Protein 5F5T (pdb70)

Secondary structure (DSSP, 8-state):
--HHHHHHHHHHH--SSS-PPPTTS--GGGTS-HHHHHHHHHSHHHHHHSTT--HHHHHHHHHHH--SB-SEETTTTEEPHHHHHHHHHHHH---HHHHHIIIIIIHHH-HHHHHHHHHHHHHHS-HHHHHHHHGGGGG---EEEEE-SSSEEEEEHHHHHHHHHH-SEETTEEPPP---HHHHHHTTSSPPP--SS--HHHHHHHHHHHHHS--/--THHHHHHHHHTTGGGS-PPPTTS--GGGSS-HHHHHHHHHSHHHHHHSTT--HHHHHHHHHHH--SB-SEETTTTEEPHHHHHHHHHHHH---HHHHHIIIIIIHHH-HHHHHHHHHHHHHHS-HHHHHHHHGGGGG---EEEEE-SSSEEEEEHHHHHHHHHH-SEETTEEPPP---HHHHHHTTSSPPP--SS--HHHHHHHHHHHHHH-/----TTSSHHHHHHHHHHHHHHHHHHHHHHHHHHHHHHHHHHHHHTS-HHHHHHHHHHHHHHH-/---SSSSHHHHHHHHHHHHHHHHHHHHHHHHHHHHHHHHHHHT-

Structure (mmCIF, N/CA/C/O backbone):
data_5F5T
#
_entry.id   5F5T
#
_cell.length_a   195.550
_cell.length_b   52.150
_cell.length_c   104.600
_cell.angle_alpha   90.000
_cell.angle_beta   102.510
_cell.angle_gamma   90.000
#
_symmetry.space_group_name_H-M   'C 1 2 1'
#
loop_
_entity.id
_entity.type
_entity.pdbx_description
1 polymer 'Putative uncharacterized protein'
2 polymer 'Putative uncharacterized protein'
3 water water
#
loop_
_atom_site.group_PDB
_atom_site.id
_atom_site.type_symbol
_atom_site.label_atom_id
_atom_site.label_alt_id
_atom_site.label_comp_id
_atom_site.label_asym_id
_atom_site.label_entity_id
_atom_site.label_seq_id
_atom_site.pdbx_PDB_ins_code
_atom_site.Cartn_x
_atom_site.Cartn_y
_atom_site.Cartn_z
_atom_site.occupancy
_atom_site.B_iso_or_equiv
_atom_site.auth_seq_id
_atom_site.auth_comp_id
_atom_site.auth_asym_id
_atom_site.auth_atom_id
_atom_site.pdbx_PDB_model_num
ATOM 1 N N . PRO A 1 7 ? 255.585 -29.896 -20.912 1.00 112.82 4 PRO A N 1
ATOM 2 C CA . PRO A 1 7 ? 255.173 -31.102 -20.194 1.00 113.39 4 PRO A CA 1
ATOM 3 C C . PRO A 1 7 ? 254.071 -30.808 -19.185 1.00 123.35 4 PRO A C 1
ATOM 4 O O . PRO A 1 7 ? 254.243 -31.118 -18.005 1.00 139.25 4 PRO A O 1
ATOM 8 N N . ASP A 1 8 ? 252.956 -30.237 -19.629 1.00 292.36 5 ASP A N 1
ATOM 9 C CA . ASP A 1 8 ? 251.920 -29.825 -18.692 1.00 257.11 5 ASP A CA 1
ATOM 10 C C . ASP A 1 8 ? 250.517 -30.255 -19.109 1.00 237.14 5 ASP A C 1
ATOM 11 O O . ASP A 1 8 ? 249.782 -29.529 -19.780 1.00 238.40 5 ASP A O 1
ATOM 16 N N . THR A 1 9 ? 250.156 -31.462 -18.692 1.00 211.69 6 THR A N 1
ATOM 17 C CA . THR A 1 9 ? 248.837 -32.001 -18.976 1.00 189.21 6 THR A CA 1
ATOM 18 C C . THR A 1 9 ? 247.782 -31.306 -18.119 1.00 175.52 6 THR A C 1
ATOM 19 O O . THR A 1 9 ? 246.607 -31.255 -18.485 1.00 171.75 6 THR A O 1
ATOM 23 N N . HIS A 1 10 ? 248.217 -30.775 -16.977 1.00 168.67 7 HIS A N 1
ATOM 24 C CA . HIS A 1 10 ? 247.320 -30.141 -16.012 1.00 159.31 7 HIS A CA 1
ATOM 25 C C . HIS A 1 10 ? 246.570 -28.965 -16.618 1.00 158.05 7 HIS A C 1
ATOM 26 O O . HIS A 1 10 ? 245.356 -28.829 -16.458 1.00 147.75 7 HIS A O 1
ATOM 33 N N . ARG A 1 11 ? 247.319 -28.114 -17.309 1.00 162.96 8 ARG A N 1
ATOM 34 C CA . ARG A 1 11 ? 246.769 -26.925 -17.938 1.00 157.78 8 ARG A CA 1
ATOM 35 C C . ARG A 1 11 ? 245.768 -27.322 -19.011 1.00 156.26 8 ARG A C 1
ATOM 36 O O . ARG A 1 11 ? 244.732 -26.682 -19.170 1.00 155.10 8 ARG A O 1
ATOM 44 N N . ALA A 1 12 ? 246.101 -28.366 -19.763 1.00 162.86 9 ALA A N 1
ATOM 45 C CA . ALA A 1 12 ? 245.209 -28.893 -20.789 1.00 159.50 9 ALA A CA 1
ATOM 46 C C . ALA A 1 12 ? 243.894 -29.392 -20.191 1.00 159.63 9 ALA A C 1
ATOM 47 O O . ALA A 1 12 ? 242.817 -29.117 -20.725 1.00 150.85 9 ALA A O 1
ATOM 49 N N . ASP A 1 13 ? 243.987 -30.135 -19.090 1.00 168.03 10 ASP A N 1
ATOM 50 C CA . ASP A 1 13 ? 242.797 -30.664 -18.420 1.00 166.17 10 ASP A CA 1
ATOM 51 C C . ASP A 1 13 ? 241.923 -29.541 -17.865 1.00 155.08 10 ASP A C 1
ATOM 52 O O . ASP A 1 13 ? 240.693 -29.569 -17.994 1.00 150.89 10 ASP A O 1
ATOM 57 N N . GLU A 1 14 ? 242.567 -28.556 -17.244 1.00 148.10 11 GLU A N 1
ATOM 58 C CA . GLU A 1 14 ? 241.855 -27.423 -16.669 1.00 142.75 11 GLU A CA 1
ATOM 59 C C . GLU A 1 14 ? 241.151 -26.654 -17.775 1.00 150.36 11 GLU A C 1
ATOM 60 O O . GLU A 1 14 ? 239.985 -26.289 -17.648 1.00 127.62 11 GLU A O 1
ATOM 66 N N . ARG A 1 15 ? 241.882 -26.413 -18.860 1.00 171.47 12 ARG A N 1
ATOM 67 C CA . ARG A 1 15 ? 241.379 -25.657 -19.998 1.00 174.65 12 ARG A CA 1
ATOM 68 C C . ARG A 1 15 ? 240.178 -26.377 -20.593 1.00 167.88 12 ARG A C 1
ATOM 69 O O . ARG A 1 15 ? 239.188 -25.749 -20.976 1.00 159.12 12 ARG A O 1
ATOM 77 N N . ARG A 1 16 ? 240.277 -27.702 -20.664 1.00 168.01 13 ARG A N 1
ATOM 78 C CA . ARG A 1 16 ? 239.185 -28.527 -21.162 1.00 156.99 13 ARG A CA 1
ATOM 79 C C . ARG A 1 16 ? 237.956 -28.388 -20.275 1.00 144.19 13 ARG A C 1
ATOM 80 O O . ARG A 1 16 ? 236.839 -28.265 -20.771 1.00 132.12 13 ARG A O 1
ATOM 88 N N . PHE A 1 17 ? 238.167 -28.412 -18.961 1.00 150.98 14 PHE A N 1
ATOM 89 C CA . PHE A 1 17 ? 237.057 -28.316 -18.015 1.00 143.77 14 PHE A CA 1
ATOM 90 C C . PHE A 1 17 ? 236.369 -26.948 -18.107 1.00 144.37 14 PHE A C 1
ATOM 91 O O . PHE A 1 17 ? 235.145 -26.852 -18.165 1.00 127.91 14 PHE A O 1
ATOM 99 N N . LEU A 1 18 ? 237.176 -25.893 -18.105 1.00 165.08 15 LEU A N 1
ATOM 100 C CA . LEU A 1 18 ? 236.691 -24.514 -18.107 1.00 171.26 15 LEU A CA 1
ATOM 101 C C . LEU A 1 18 ? 236.007 -24.089 -19.410 1.00 183.70 15 LEU A C 1
ATOM 102 O O . LEU A 1 18 ? 234.963 -23.437 -19.386 1.00 174.49 15 LEU A O 1
ATOM 107 N N . ASP A 1 19 ? 236.593 -24.466 -20.544 1.00 202.13 16 ASP A N 1
ATOM 108 C CA . ASP A 1 19 ? 236.177 -23.934 -21.842 1.00 213.82 16 ASP A CA 1
ATOM 109 C C . ASP A 1 19 ? 234.853 -24.527 -22.327 1.00 211.42 16 ASP A C 1
ATOM 110 O O . ASP A 1 19 ? 234.094 -23.859 -23.029 1.00 215.00 16 ASP A O 1
ATOM 115 N N . GLU A 1 20 ? 234.590 -25.770 -21.931 1.00 202.03 17 GLU A N 1
ATOM 116 C CA . GLU A 1 20 ? 233.319 -26.475 -22.154 1.00 198.11 17 GLU A CA 1
ATOM 117 C C . GLU A 1 20 ? 233.207 -27.755 -21.337 1.00 196.78 17 GLU A C 1
ATOM 118 O O . GLU A 1 20 ? 234.178 -28.492 -21.193 1.00 203.96 17 GLU A O 1
ATOM 124 N N . ARG A 1 21 ? 232.013 -28.011 -20.810 1.00 190.94 18 ARG A N 1
ATOM 125 C CA . ARG A 1 21 ? 231.721 -29.263 -20.115 1.00 186.22 18 ARG A CA 1
ATOM 126 C C . ARG A 1 21 ? 230.268 -29.680 -20.290 1.00 194.78 18 ARG A C 1
ATOM 127 O O . ARG A 1 21 ? 229.459 -28.954 -20.863 1.00 193.22 18 ARG A O 1
ATOM 135 N N . GLY A 1 22 ? 229.953 -30.860 -19.771 1.00 200.28 19 GLY A N 1
ATOM 136 C CA . GLY A 1 22 ? 228.627 -31.436 -19.874 1.00 208.24 19 GLY A CA 1
ATOM 137 C C . GLY A 1 22 ? 228.507 -32.282 -21.125 1.00 214.82 19 GLY A C 1
ATOM 138 O O . GLY A 1 22 ? 227.778 -33.274 -21.143 1.00 219.49 19 GLY A O 1
ATOM 139 N N . SER A 1 23 ? 229.239 -31.899 -22.168 1.00 223.39 20 SER A N 1
ATOM 140 C CA . SER A 1 23 ? 229.352 -32.727 -23.361 1.00 231.03 20 SER A CA 1
ATOM 141 C C . SER A 1 23 ? 230.152 -33.964 -22.992 1.00 229.13 20 SER A C 1
ATOM 142 O O . SER A 1 23 ? 229.798 -35.081 -23.350 1.00 233.97 20 SER A O 1
ATOM 145 N N . SER A 1 24 ? 231.253 -33.739 -22.284 1.00 217.96 21 SER A N 1
ATOM 146 C CA . SER A 1 24 ? 232.090 -34.829 -21.808 1.00 211.91 21 SER A CA 1
ATOM 147 C C . SER A 1 24 ? 232.243 -34.759 -20.294 1.00 205.03 21 SER A C 1
ATOM 148 O O . SER A 1 24 ? 233.300 -35.084 -19.751 1.00 204.78 21 SER A O 1
ATOM 151 N N . GLY A 1 25 ? 231.176 -34.338 -19.622 1.00 196.02 22 GLY A N 1
ATOM 152 C CA . GLY A 1 25 ? 231.190 -34.201 -18.179 1.00 183.17 22 GLY A CA 1
ATOM 153 C C . GLY A 1 25 ? 230.188 -35.075 -17.448 1.00 168.37 22 GLY A C 1
ATOM 154 O O . GLY A 1 25 ? 228.997 -35.058 -17.763 1.00 168.27 22 GLY A O 1
ATOM 155 N N . PRO A 1 26 ? 230.668 -35.855 -16.467 1.00 150.78 23 PRO A N 1
ATOM 156 C CA . PRO A 1 26 ? 229.777 -36.597 -15.570 1.00 143.10 23 PRO A CA 1
ATOM 157 C C . PRO A 1 26 ? 229.037 -35.637 -14.646 1.00 128.00 23 PRO A C 1
ATOM 158 O O . PRO A 1 26 ? 229.648 -34.699 -14.133 1.00 126.11 23 PRO A O 1
ATOM 162 N N . LEU A 1 27 ? 227.749 -35.872 -14.425 1.00 112.34 24 LEU A N 1
ATOM 163 C CA . LEU A 1 27 ? 226.931 -34.927 -13.675 1.00 107.80 24 LEU A CA 1
ATOM 164 C C . LEU A 1 27 ? 227.072 -35.115 -12.164 1.00 103.53 24 LEU A C 1
ATOM 165 O O . LEU A 1 27 ? 227.487 -36.175 -11.692 1.00 109.16 24 LEU A O 1
ATOM 170 N N . ALA A 1 28 ? 226.742 -34.068 -11.416 1.00 92.32 25 ALA A N 1
ATOM 171 C CA . ALA A 1 28 ? 226.690 -34.142 -9.962 1.00 88.00 25 ALA A CA 1
ATOM 172 C C . ALA A 1 28 ? 225.484 -34.976 -9.537 1.00 106.80 25 ALA A C 1
ATOM 173 O O . ALA A 1 28 ? 224.523 -35.101 -10.297 1.00 102.35 25 ALA A O 1
ATOM 175 N N . PRO A 1 29 ? 225.535 -35.570 -8.331 1.00 102.90 26 PRO A N 1
ATOM 176 C CA . PRO A 1 29 ? 224.434 -36.417 -7.850 1.00 95.14 26 PRO A CA 1
ATOM 177 C C . PRO A 1 29 ? 223.066 -35.723 -7.844 1.00 93.94 26 PRO A C 1
ATOM 178 O O . PRO A 1 29 ? 222.046 -36.409 -7.883 1.00 100.97 26 PRO A O 1
ATOM 182 N N . ASN A 1 30 ? 223.045 -34.392 -7.806 1.00 78.56 27 ASN A N 1
ATOM 183 C CA . ASN A 1 30 ? 221.790 -33.646 -7.888 1.00 89.80 27 ASN A CA 1
ATOM 184 C C . ASN A 1 30 ? 221.369 -33.387 -9.336 1.00 90.04 27 ASN A C 1
ATOM 185 O O . ASN A 1 30 ? 220.381 -32.700 -9.594 1.00 89.51 27 ASN A O 1
ATOM 190 N N . GLY A 1 31 ? 222.147 -33.915 -10.275 1.00 84.64 28 GLY A N 1
ATOM 191 C CA . GLY A 1 31 ? 221.841 -33.793 -11.688 1.00 89.11 28 GLY A CA 1
ATOM 192 C C . GLY A 1 31 ? 222.322 -32.507 -12.331 1.00 99.97 28 GLY A C 1
ATOM 193 O O . GLY A 1 31 ? 221.902 -32.167 -13.435 1.00 117.82 28 GLY A O 1
ATOM 194 N N . LEU A 1 32 ? 223.203 -31.788 -11.646 1.00 104.32 29 LEU A N 1
ATOM 195 C CA . LEU A 1 32 ? 223.807 -30.586 -12.216 1.00 93.20 29 LEU A CA 1
ATOM 196 C C . LEU A 1 32 ? 225.159 -30.860 -12.866 1.00 96.85 29 LEU A C 1
ATOM 197 O O . LEU A 1 32 ? 225.817 -31.859 -12.567 1.00 91.04 29 LEU A O 1
ATOM 202 N N . ASN A 1 33 ? 225.581 -29.948 -13.736 1.00 101.60 30 ASN A N 1
ATOM 203 C CA . ASN A 1 33 ? 226.901 -30.037 -14.339 1.00 104.77 30 ASN A CA 1
ATOM 204 C C . ASN A 1 33 ? 227.886 -29.206 -13.530 1.00 101.56 30 ASN A C 1
ATOM 205 O O . ASN A 1 33 ? 227.734 -27.987 -13.430 1.00 97.69 30 ASN A O 1
ATOM 210 N N . PRO A 1 34 ? 228.907 -29.867 -12.964 1.00 85.61 31 PRO A N 1
ATOM 211 C CA . PRO A 1 34 ? 229.865 -29.261 -12.032 1.00 69.75 31 PRO A CA 1
ATOM 212 C C . PRO A 1 34 ? 230.496 -27.978 -12.568 1.00 75.46 31 PRO A C 1
ATOM 213 O O . PRO A 1 34 ? 230.716 -27.033 -11.807 1.00 89.76 31 PRO A O 1
ATOM 217 N N . ALA A 1 35 ? 230.770 -27.949 -13.867 1.00 87.13 32 ALA A N 1
ATOM 218 C CA . ALA A 1 35 ? 231.403 -26.797 -14.502 1.00 91.76 32 ALA A CA 1
ATOM 219 C C . ALA A 1 35 ? 230.515 -25.560 -14.505 1.00 80.72 32 ALA A C 1
ATOM 220 O O . ALA A 1 35 ? 231.015 -24.440 -14.555 1.00 68.19 32 ALA A O 1
ATOM 222 N N . THR A 1 36 ? 229.202 -25.761 -14.497 1.00 72.56 33 THR A N 1
ATOM 223 C CA . THR A 1 36 ? 228.277 -24.635 -14.574 1.00 80.65 33 THR A CA 1
ATOM 224 C C . THR A 1 36 ? 227.558 -24.341 -13.256 1.00 75.87 33 THR A C 1
ATOM 225 O O . THR A 1 36 ? 226.647 -23.511 -13.216 1.00 89.39 33 THR A O 1
ATOM 229 N N . ILE A 1 37 ? 227.961 -25.015 -12.182 1.00 67.21 34 ILE A N 1
ATOM 230 C CA . ILE A 1 37 ? 227.346 -24.784 -10.876 1.00 79.20 34 ILE A CA 1
ATOM 231 C C . ILE A 1 37 ? 227.675 -23.384 -10.380 1.00 78.25 34 ILE A C 1
ATOM 232 O O . ILE A 1 37 ? 226.836 -22.704 -9.791 1.00 71.72 34 ILE A O 1
ATOM 237 N N . MET A 1 38 ? 228.913 -22.964 -10.602 1.00 74.76 35 MET A N 1
ATOM 238 C CA . MET A 1 38 ? 229.305 -21.600 -10.295 1.00 66.58 35 MET A CA 1
ATOM 239 C C . MET A 1 38 ? 229.200 -20.727 -11.551 1.00 83.08 35 MET A C 1
ATOM 240 O O . MET A 1 38 ? 229.397 -21.209 -12.669 1.00 75.06 35 MET A O 1
ATOM 245 N N . GLU A 1 39 ? 228.862 -19.455 -11.361 1.00 83.53 36 GLU A N 1
ATOM 246 C CA . GLU A 1 39 ? 228.639 -18.528 -12.472 1.00 80.81 36 GLU A CA 1
ATOM 247 C C . GLU A 1 39 ? 229.908 -18.317 -13.295 1.00 84.29 36 GLU A C 1
ATOM 248 O O . GLU A 1 39 ? 231.013 -18.386 -12.762 1.00 90.35 36 GLU A O 1
ATOM 254 N N . LYS A 1 40 ? 229.739 -18.046 -14.587 1.00 92.12 37 LYS A N 1
ATOM 255 C CA . LYS A 1 40 ? 230.865 -17.921 -15.513 1.00 91.91 37 LYS A CA 1
ATOM 256 C C . LYS A 1 40 ? 231.826 -16.819 -15.084 1.00 89.34 37 LYS A C 1
ATOM 257 O O . LYS A 1 40 ? 233.043 -16.996 -15.123 1.00 91.99 37 LYS A O 1
ATOM 263 N N . ALA A 1 41 ? 231.262 -15.692 -14.657 1.00 80.63 38 ALA A N 1
ATOM 264 C CA . ALA A 1 41 ? 232.045 -14.547 -14.208 1.00 78.14 38 ALA A CA 1
ATOM 265 C C . ALA A 1 41 ? 232.964 -14.944 -13.058 1.00 73.82 38 ALA A C 1
ATOM 266 O O . ALA A 1 41 ? 234.162 -14.642 -13.065 1.00 75.66 38 ALA A O 1
ATOM 268 N N . VAL A 1 42 ? 232.395 -15.627 -12.071 1.00 77.42 39 VAL A N 1
ATOM 269 C CA . VAL A 1 42 ? 233.164 -16.070 -10.920 1.00 71.37 39 VAL A CA 1
ATOM 270 C C . VAL A 1 42 ? 234.213 -17.110 -11.324 1.00 81.33 39 VAL A C 1
ATOM 271 O O . VAL A 1 42 ? 235.331 -17.094 -10.807 1.00 73.65 39 VAL A O 1
ATOM 275 N N . ARG A 1 43 ? 233.871 -17.987 -12.267 1.00 81.94 40 ARG A N 1
ATOM 276 C CA . ARG A 1 43 ? 234.841 -18.960 -12.768 1.00 72.69 40 ARG A CA 1
ATOM 277 C C . ARG A 1 43 ? 236.042 -18.241 -13.367 1.00 74.91 40 ARG A C 1
ATOM 278 O O . ARG A 1 43 ? 237.190 -18.655 -13.177 1.00 81.92 40 ARG A O 1
ATOM 286 N N . GLU A 1 44 ? 235.759 -17.165 -14.095 1.00 77.31 41 GLU A N 1
ATOM 287 C CA . GLU A 1 44 ? 236.805 -16.337 -14.678 1.00 87.52 41 GLU A CA 1
ATOM 288 C C . GLU A 1 44 ? 237.668 -15.730 -13.582 1.00 74.42 41 GLU A C 1
ATOM 289 O O . GLU A 1 44 ? 238.893 -15.825 -13.631 1.00 90.72 41 GLU A O 1
ATOM 295 N N . ARG A 1 45 ? 237.026 -15.109 -12.594 1.00 68.51 42 ARG A N 1
ATOM 296 C CA . ARG A 1 45 ? 237.755 -14.474 -11.498 1.00 77.69 42 ARG A CA 1
ATOM 297 C C . ARG A 1 45 ? 238.677 -15.468 -10.800 1.00 82.72 42 ARG A C 1
ATOM 298 O O . ARG A 1 45 ? 239.800 -15.127 -10.421 1.00 83.56 42 ARG A O 1
ATOM 306 N N . ILE A 1 46 ? 238.200 -16.701 -10.647 1.00 63.11 43 ILE A N 1
ATOM 307 C CA . ILE A 1 46 ? 238.990 -17.754 -10.019 1.00 73.01 43 ILE A CA 1
ATOM 308 C C . ILE A 1 46 ? 240.175 -18.221 -10.854 1.00 82.66 43 ILE A C 1
ATOM 309 O O . ILE A 1 46 ? 241.306 -18.215 -10.378 1.00 88.43 43 ILE A O 1
ATOM 314 N N . VAL A 1 47 ? 239.926 -18.609 -12.102 1.00 66.90 44 VAL A N 1
ATOM 315 C CA . VAL A 1 47 ? 240.983 -19.220 -12.907 1.00 72.26 44 VAL A CA 1
ATOM 316 C C . VAL A 1 47 ? 242.084 -18.216 -13.239 1.00 73.07 44 VAL A C 1
ATOM 317 O O . VAL A 1 47 ? 243.236 -18.593 -13.460 1.00 86.97 44 VAL A O 1
ATOM 321 N N . GLU A 1 48 ? 241.716 -16.941 -13.297 1.00 73.14 45 GLU A N 1
ATOM 322 C CA . GLU A 1 48 ? 242.675 -15.858 -13.487 1.00 76.71 45 GLU A CA 1
ATOM 323 C C . GLU A 1 48 ? 243.460 -15.534 -12.210 1.00 72.31 45 GLU A C 1
ATOM 324 O O . GLU A 1 48 ? 244.526 -14.926 -12.268 1.00 83.08 45 GLU A O 1
ATOM 330 N N . SER A 1 49 ? 242.915 -15.925 -11.060 1.00 72.24 46 SER A N 1
ATOM 331 C CA . SER A 1 49 ? 243.480 -15.545 -9.764 1.00 60.12 46 SER A CA 1
ATOM 332 C C . SER A 1 49 ? 244.851 -16.163 -9.525 1.00 72.07 46 SER A C 1
ATOM 333 O O . SER A 1 49 ? 245.158 -17.250 -10.018 1.00 67.13 46 SER A O 1
ATOM 336 N N . TYR A 1 50 ? 245.668 -15.450 -8.759 1.00 66.57 47 TYR A N 1
ATOM 337 C CA . TYR A 1 50 ? 247.001 -15.902 -8.391 1.00 65.46 47 TYR A CA 1
ATOM 338 C C . TYR A 1 50 ? 246.973 -17.192 -7.574 1.00 74.89 47 TYR A C 1
ATOM 339 O O . TYR A 1 50 ? 247.798 -18.083 -7.769 1.00 71.98 47 TYR A O 1
ATOM 348 N N . PHE A 1 51 ? 246.028 -17.282 -6.645 1.00 63.12 48 PHE A N 1
ATOM 349 C CA . PHE A 1 51 ? 245.942 -18.447 -5.780 1.00 64.30 48 PHE A CA 1
ATOM 350 C C . PHE A 1 51 ? 245.656 -19.709 -6.580 1.00 66.98 48 PHE A C 1
ATOM 351 O O . PHE A 1 51 ? 246.198 -20.770 -6.296 1.00 72.17 48 PHE A O 1
ATOM 359 N N . TRP A 1 52 ? 244.786 -19.593 -7.572 1.00 61.68 49 TRP A N 1
ATOM 360 C CA . TRP A 1 52 ? 244.463 -20.727 -8.425 1.00 67.09 49 TRP A CA 1
ATOM 361 C C . TRP A 1 52 ? 245.703 -21.167 -9.204 1.00 65.78 49 TRP A C 1
ATOM 362 O O . TRP A 1 52 ? 246.026 -22.352 -9.265 1.00 72.05 49 TRP A O 1
ATOM 373 N N . LYS A 1 53 ? 246.400 -20.196 -9.786 1.00 65.30 50 LYS A N 1
ATOM 374 C CA . LYS A 1 53 ? 247.567 -20.462 -10.621 1.00 66.69 50 LYS A CA 1
ATOM 375 C C . LYS A 1 53 ? 248.753 -21.036 -9.846 1.00 67.70 50 LYS A C 1
ATOM 376 O O . LYS A 1 53 ? 249.522 -21.827 -10.389 1.00 87.78 50 LYS A O 1
ATOM 382 N N . GLU A 1 54 ? 248.912 -20.634 -8.589 1.00 75.31 51 GLU A N 1
ATOM 383 C CA . GLU A 1 54 ? 250.093 -21.022 -7.817 1.00 76.61 51 GLU A CA 1
ATOM 384 C C . GLU A 1 54 ? 249.850 -22.123 -6.787 1.00 61.21 51 GLU A C 1
ATOM 385 O O . GLU A 1 54 ? 250.793 -22.775 -6.343 1.00 78.81 51 GLU A O 1
ATOM 391 N N . GLN A 1 55 ? 248.597 -22.331 -6.404 1.00 75.21 52 GLN A N 1
ATOM 392 C CA . GLN A 1 55 ? 248.295 -23.257 -5.317 1.00 72.61 52 GLN A CA 1
ATOM 393 C C . GLN A 1 55 ? 247.246 -24.300 -5.682 1.00 64.02 52 GLN A C 1
ATOM 394 O O . GLN A 1 55 ? 247.115 -25.312 -4.998 1.00 84.73 52 GLN A O 1
ATOM 400 N N . CYS A 1 56 ? 246.491 -24.053 -6.746 1.00 63.01 53 CYS A N 1
ATOM 401 C CA . CYS A 1 56 ? 245.481 -25.009 -7.185 1.00 60.32 53 CYS A CA 1
ATOM 402 C C . CYS A 1 56 ? 245.934 -25.779 -8.413 1.00 63.23 53 CYS A C 1
ATOM 403 O O . CYS A 1 56 ? 245.281 -26.732 -8.835 1.00 74.37 53 CYS A O 1
ATOM 406 N N . PHE A 1 57 ? 247.059 -25.373 -8.982 1.00 63.48 54 PHE A N 1
ATOM 407 C CA . PHE A 1 57 ? 247.519 -25.986 -10.215 1.00 69.09 54 PHE A CA 1
ATOM 408 C C . PHE A 1 57 ? 247.900 -27.448 -10.002 1.00 89.37 54 PHE A C 1
ATOM 409 O O . PHE A 1 57 ? 248.790 -27.764 -9.213 1.00 89.97 54 PHE A O 1
ATOM 417 N N . GLY A 1 58 ? 247.215 -28.330 -10.723 1.00 95.01 55 GLY A N 1
ATOM 418 C CA . GLY A 1 58 ? 247.489 -29.755 -10.688 1.00 91.13 55 GLY A CA 1
ATOM 419 C C . GLY A 1 58 ? 247.365 -30.435 -9.336 1.00 89.22 55 GLY A C 1
ATOM 420 O O . GLY A 1 58 ? 248.020 -31.447 -9.091 1.00 86.51 55 GLY A O 1
ATOM 421 N N . VAL A 1 59 ? 246.518 -29.898 -8.463 1.00 77.97 56 VAL A N 1
ATOM 422 C CA . VAL A 1 59 ? 246.382 -30.442 -7.114 1.00 81.74 56 VAL A CA 1
ATOM 423 C C . VAL A 1 59 ? 245.528 -31.699 -7.059 1.00 82.97 56 VAL A C 1
ATOM 424 O O . VAL A 1 59 ? 244.773 -32.003 -7.979 1.00 80.56 56 VAL A O 1
ATOM 428 N N . ASN A 1 60 ? 245.643 -32.400 -5.938 1.00 103.91 57 ASN A N 1
ATOM 429 C CA . ASN A 1 60 ? 244.983 -33.675 -5.712 1.00 96.77 57 ASN A CA 1
ATOM 430 C C . ASN A 1 60 ? 244.040 -33.591 -4.522 1.00 90.07 57 ASN A C 1
ATOM 431 O O . ASN A 1 60 ? 243.984 -32.569 -3.835 1.00 101.14 57 ASN A O 1
ATOM 436 N N . GLU A 1 61 ? 243.273 -34.652 -4.304 1.00 78.33 58 GLU A N 1
ATOM 437 C CA . GLU A 1 61 ? 242.347 -34.709 -3.180 1.00 83.38 58 GLU A CA 1
ATOM 438 C C . GLU A 1 61 ? 243.061 -34.635 -1.821 1.00 96.75 58 GLU A C 1
ATOM 439 O O . GLU A 1 61 ? 242.543 -34.034 -0.881 1.00 116.45 58 GLU A O 1
ATOM 445 N N . ALA A 1 62 ? 244.237 -35.247 -1.710 1.00 82.05 59 ALA A N 1
ATOM 446 C CA . ALA A 1 62 ? 245.069 -35.096 -0.510 1.00 97.67 59 ALA A CA 1
ATOM 447 C C . ALA A 1 62 ? 245.550 -33.652 -0.386 1.00 102.39 59 ALA A C 1
ATOM 448 O O . ALA A 1 62 ? 245.533 -33.009 0.702 1.00 118.11 59 ALA A O 1
ATOM 450 N N . ASP A 1 63 ? 245.958 -33.142 -1.542 1.00 77.80 60 ASP A N 1
ATOM 451 C CA . ASP A 1 63 ? 246.425 -31.779 -1.650 1.00 81.46 60 ASP A CA 1
ATOM 452 C C . ASP A 1 63 ? 245.331 -30.847 -1.187 1.00 66.82 60 ASP A C 1
ATOM 453 O O . ASP A 1 63 ? 245.620 -29.769 -0.711 1.00 77.74 60 ASP A O 1
ATOM 458 N N . ILE A 1 64 ? 244.073 -31.255 -1.340 1.00 62.72 61 ILE A N 1
ATOM 459 C CA . ILE A 1 64 ? 242.966 -30.387 -0.961 1.00 64.25 61 ILE A CA 1
ATOM 460 C C . ILE A 1 64 ? 243.024 -30.083 0.532 1.00 60.68 61 ILE A C 1
ATOM 461 O O . ILE A 1 64 ? 242.981 -28.922 0.932 1.00 70.85 61 ILE A O 1
ATOM 466 N N . VAL A 1 65 ? 243.160 -31.127 1.347 1.00 67.95 62 VAL A N 1
ATOM 467 C CA . VAL A 1 65 ? 243.283 -30.952 2.791 1.00 54.04 62 VAL A CA 1
ATOM 468 C C . VAL A 1 65 ? 244.503 -30.108 3.110 1.00 65.06 62 VAL A C 1
ATOM 469 O O . VAL A 1 65 ? 244.429 -29.162 3.915 1.00 74.74 62 VAL A O 1
ATOM 473 N N . ASP A 1 66 ? 245.624 -30.432 2.463 1.00 70.07 63 ASP A N 1
ATOM 474 C CA . ASP A 1 66 ? 246.842 -29.657 2.722 1.00 62.49 63 ASP A CA 1
ATOM 475 C C . ASP A 1 66 ? 246.648 -28.161 2.426 1.00 61.91 63 ASP A C 1
ATOM 476 O O . ASP A 1 66 ? 247.049 -27.306 3.217 1.00 67.02 63 ASP A O 1
ATOM 481 N N . ARG A 1 67 ? 246.003 -27.857 1.304 1.00 63.56 64 ARG A N 1
ATOM 482 C CA . ARG A 1 67 ? 245.740 -26.483 0.886 1.00 68.11 64 ARG A CA 1
ATOM 483 C C . ARG A 1 67 ? 244.785 -25.784 1.835 1.00 60.19 64 ARG A C 1
ATOM 484 O O . ARG A 1 67 ? 244.936 -24.600 2.105 1.00 61.66 64 ARG A O 1
ATOM 492 N N . VAL A 1 68 ? 243.775 -26.502 2.309 1.00 59.16 65 VAL A N 1
ATOM 493 C CA . VAL A 1 68 ? 242.837 -25.904 3.246 1.00 50.18 65 VAL A CA 1
ATOM 494 C C . VAL A 1 68 ? 243.543 -25.510 4.536 1.00 56.76 65 VAL A C 1
ATOM 495 O O . VAL A 1 68 ? 243.406 -24.378 5.002 1.00 52.51 65 VAL A O 1
ATOM 499 N N . VAL A 1 69 ? 244.321 -26.430 5.097 1.00 65.85 66 VAL A N 1
ATOM 500 C CA . VAL A 1 69 ? 245.036 -26.136 6.337 1.00 65.24 66 VAL A CA 1
ATOM 501 C C . VAL A 1 69 ? 246.020 -24.982 6.129 1.00 62.82 66 VAL A C 1
ATOM 502 O O . VAL A 1 69 ? 246.133 -24.076 6.957 1.00 74.02 66 VAL A O 1
ATOM 506 N N . GLU A 1 70 ? 246.723 -25.026 5.007 1.00 69.77 67 GLU A N 1
ATOM 507 C CA . GLU A 1 70 ? 247.747 -24.041 4.678 1.00 72.41 67 GLU A CA 1
ATOM 508 C C . GLU A 1 70 ? 247.225 -22.628 4.379 1.00 74.40 67 GLU A C 1
ATOM 509 O O . GLU A 1 70 ? 247.832 -21.641 4.788 1.00 62.40 67 GLU A O 1
ATOM 515 N N . HIS A 1 71 ? 246.115 -22.529 3.654 1.00 63.77 68 HIS A N 1
ATOM 516 C CA . HIS A 1 71 ? 245.774 -21.276 2.988 1.00 60.60 68 HIS A CA 1
ATOM 517 C C . HIS A 1 71 ? 244.428 -20.633 3.317 1.00 60.14 68 HIS A C 1
ATOM 518 O O . HIS A 1 71 ? 244.262 -19.432 3.107 1.00 65.52 68 HIS A O 1
ATOM 525 N N . VAL A 1 72 ? 243.451 -21.392 3.797 1.00 55.04 69 VAL A N 1
ATOM 526 C CA . VAL A 1 72 ? 242.157 -20.760 4.033 1.00 58.21 69 VAL A CA 1
ATOM 527 C C . VAL A 1 72 ? 242.012 -20.353 5.499 1.00 56.56 69 VAL A C 1
ATOM 528 O O . VAL A 1 72 ? 242.231 -21.141 6.426 1.00 63.59 69 VAL A O 1
ATOM 532 N N . ARG A 1 73 ? 241.730 -19.070 5.680 1.00 54.21 70 ARG A N 1
ATOM 533 C CA . ARG A 1 73 ? 241.592 -18.464 6.993 1.00 58.23 70 ARG A CA 1
ATOM 534 C C . ARG A 1 73 ? 240.206 -17.859 7.163 1.00 58.47 70 ARG A C 1
ATOM 535 O O . ARG A 1 73 ? 239.915 -17.240 8.186 1.00 58.90 70 ARG A O 1
ATOM 543 N N . PHE A 1 74 ? 239.368 -18.006 6.139 1.00 56.31 71 PHE A N 1
ATOM 544 C CA . PHE A 1 74 ? 237.998 -17.511 6.203 1.00 48.36 71 PHE A CA 1
ATOM 545 C C . PHE A 1 74 ? 237.117 -18.100 5.110 1.00 42.53 71 PHE A C 1
ATOM 546 O O . PHE A 1 74 ? 237.607 -18.654 4.128 1.00 59.80 71 PHE A O 1
ATOM 554 N N . VAL A 1 75 ? 235.809 -17.958 5.288 1.00 46.57 72 VAL A N 1
ATOM 555 C CA . VAL A 1 75 ? 234.848 -18.315 4.255 1.00 62.09 72 VAL A CA 1
ATOM 556 C C . VAL A 1 75 ? 234.354 -17.043 3.570 1.00 63.00 72 VAL A C 1
ATOM 557 O O . VAL A 1 75 ? 234.105 -16.029 4.222 1.00 74.11 72 VAL A O 1
ATOM 561 N N . GLY A 1 76 ? 234.301 -17.077 2.244 1.00 51.10 73 GLY A N 1
ATOM 562 C CA . GLY A 1 76 ? 233.825 -15.950 1.466 1.00 48.46 73 GLY A CA 1
ATOM 563 C C . GLY A 1 76 ? 233.797 -16.284 -0.012 1.00 58.94 73 GLY A C 1
ATOM 564 O O . GLY A 1 76 ? 234.348 -17.303 -0.428 1.00 48.34 73 GLY A O 1
ATOM 565 N N . GLY A 1 77 ? 233.165 -15.423 -0.804 1.00 56.40 74 GLY A N 1
ATOM 566 C CA . GLY A 1 77 ? 233.162 -15.563 -2.250 1.00 54.88 74 GLY A CA 1
ATOM 567 C C . GLY A 1 77 ? 234.201 -14.668 -2.898 1.00 54.49 74 GLY A C 1
ATOM 568 O O . GLY A 1 77 ? 235.405 -14.887 -2.744 1.00 51.84 74 GLY A O 1
ATOM 569 N N . VAL A 1 78 ? 233.734 -13.656 -3.625 1.00 54.59 75 VAL A N 1
ATOM 570 C CA . VAL A 1 78 ? 234.628 -12.681 -4.240 1.00 67.53 75 VAL A CA 1
ATOM 571 C C . VAL A 1 78 ? 234.481 -11.346 -3.511 1.00 62.60 75 VAL A C 1
ATOM 572 O O . VAL A 1 78 ? 233.372 -10.915 -3.197 1.00 74.86 75 VAL A O 1
ATOM 576 N N . THR A 1 79 ? 235.607 -10.703 -3.225 1.00 62.90 76 THR A N 1
ATOM 577 C CA . THR A 1 79 ? 235.606 -9.529 -2.362 1.00 56.38 76 THR A CA 1
ATOM 578 C C . THR A 1 79 ? 236.442 -8.395 -2.949 1.00 53.77 76 THR A C 1
ATOM 579 O O . THR A 1 79 ? 237.372 -8.637 -3.716 1.00 71.39 76 THR A O 1
ATOM 583 N N . GLY A 1 80 ? 236.094 -7.159 -2.596 1.00 53.85 77 GLY A N 1
ATOM 584 C CA . GLY A 1 80 ? 236.881 -5.997 -2.958 1.00 50.48 77 GLY A CA 1
ATOM 585 C C . GLY A 1 80 ? 236.647 -5.518 -4.375 1.00 67.63 77 GLY A C 1
ATOM 586 O O . GLY A 1 80 ? 235.960 -6.172 -5.159 1.00 73.11 77 GLY A O 1
ATOM 587 N N . VAL A 1 81 ? 237.240 -4.376 -4.706 1.00 66.16 78 VAL A N 1
ATOM 588 C CA . VAL A 1 81 ? 237.127 -3.812 -6.043 1.00 66.42 78 VAL A CA 1
ATOM 589 C C . VAL A 1 81 ? 237.777 -4.734 -7.063 1.00 74.38 78 VAL A C 1
ATOM 590 O O . VAL A 1 81 ? 237.285 -4.882 -8.180 1.00 79.71 78 VAL A O 1
ATOM 594 N N . THR A 1 82 ? 238.884 -5.357 -6.669 1.00 64.91 79 THR A N 1
ATOM 595 C CA . THR A 1 82 ? 239.621 -6.247 -7.560 1.00 69.27 79 THR A CA 1
ATOM 596 C C . THR A 1 82 ? 238.874 -7.551 -7.818 1.00 67.39 79 THR A C 1
ATOM 597 O O . THR A 1 82 ? 239.265 -8.328 -8.688 1.00 85.43 79 THR A O 1
ATOM 601 N N . GLN A 1 83 ? 237.812 -7.785 -7.050 1.00 67.35 80 GLN A N 1
ATOM 602 C CA . GLN A 1 83 ? 237.004 -8.995 -7.176 1.00 65.44 80 GLN A CA 1
ATOM 603 C C . GLN A 1 83 ? 237.831 -10.259 -6.968 1.00 54.78 80 GLN A C 1
ATOM 604 O O . GLN A 1 83 ? 237.782 -11.181 -7.781 1.00 70.40 80 GLN A O 1
ATOM 610 N N . LYS A 1 84 ? 238.608 -10.292 -5.892 1.00 59.45 81 LYS A N 1
ATOM 611 C CA . LYS A 1 84 ? 239.429 -11.461 -5.604 1.00 61.85 81 LYS A CA 1
ATOM 612 C C . LYS A 1 84 ? 238.605 -12.572 -4.970 1.00 66.79 81 LYS A C 1
ATOM 613 O O . LYS A 1 84 ? 237.912 -12.347 -3.977 1.00 69.66 81 LYS A O 1
ATOM 619 N N . PRO A 1 85 ? 238.671 -13.777 -5.551 1.00 66.23 82 PRO A N 1
ATOM 620 C CA . PRO A 1 85 ? 237.993 -14.933 -4.965 1.00 62.88 82 PRO A CA 1
ATOM 621 C C . PRO A 1 85 ? 238.817 -15.494 -3.820 1.00 64.28 82 PRO A C 1
ATOM 622 O O . PRO A 1 85 ? 240.042 -15.553 -3.926 1.00 69.31 82 PRO A O 1
ATOM 626 N N . SER A 1 86 ? 238.159 -15.898 -2.741 1.00 63.23 83 SER A N 1
ATOM 627 C CA . SER A 1 86 ? 238.873 -16.427 -1.589 1.00 56.35 83 SER A CA 1
ATOM 628 C C . SER A 1 86 ? 239.500 -17.761 -1.948 1.00 59.38 83 SER A C 1
ATOM 629 O O . SER A 1 86 ? 239.011 -18.455 -2.842 1.00 56.01 83 SER A O 1
ATOM 632 N N . PRO A 1 87 ? 240.592 -18.123 -1.260 1.00 49.37 84 PRO A N 1
ATOM 633 C CA . PRO A 1 87 ? 241.160 -19.461 -1.434 1.00 42.49 84 PRO A CA 1
ATOM 634 C C . PRO A 1 87 ? 240.099 -20.533 -1.206 1.00 47.50 84 PRO A C 1
ATOM 635 O O . PRO A 1 87 ? 240.090 -21.558 -1.882 1.00 59.61 84 PRO A O 1
ATOM 639 N N . PHE A 1 88 ? 239.191 -20.262 -0.275 1.00 49.32 85 PHE A N 1
ATOM 640 C CA . PHE A 1 88 ? 238.078 -21.154 0.019 1.00 50.70 85 PHE A CA 1
ATOM 641 C C . PHE A 1 88 ? 237.232 -21.416 -1.227 1.00 49.71 85 PHE A C 1
ATOM 642 O O . PHE A 1 88 ? 236.944 -22.570 -1.567 1.00 58.26 85 PHE A O 1
ATOM 650 N N . LEU A 1 89 ? 236.855 -20.341 -1.913 1.00 58.43 86 LEU A N 1
ATOM 651 C CA . LEU A 1 89 ? 236.048 -20.447 -3.123 1.00 52.65 86 LEU A CA 1
ATOM 652 C C . LEU A 1 89 ? 236.802 -21.179 -4.224 1.00 64.42 86 LEU A C 1
ATOM 653 O O . LEU A 1 89 ? 236.241 -22.039 -4.908 1.00 69.29 86 LEU A O 1
ATOM 658 N N . CYS A 1 90 ? 238.081 -20.846 -4.377 1.00 50.15 87 CYS A N 1
ATOM 659 C CA . CYS A 1 90 ? 238.914 -21.464 -5.399 1.00 59.62 87 CYS A CA 1
ATOM 660 C C . CYS A 1 90 ? 238.996 -22.966 -5.188 1.00 52.42 87 CYS A C 1
ATOM 661 O O . CYS A 1 90 ? 238.904 -23.744 -6.137 1.00 68.37 87 CYS A O 1
ATOM 664 N N . LEU A 1 91 ? 239.160 -23.367 -3.934 1.00 62.75 88 LEU A N 1
ATOM 665 C CA . LEU A 1 91 ? 239.233 -24.778 -3.594 1.00 57.79 88 LEU A CA 1
ATOM 666 C C . LEU A 1 91 ? 237.891 -25.455 -3.808 1.00 55.48 88 LEU A C 1
ATOM 667 O O . LEU A 1 91 ? 237.839 -26.621 -4.191 1.00 59.42 88 LEU A O 1
ATOM 672 N N . ALA A 1 92 ? 236.804 -24.725 -3.576 1.00 46.80 89 ALA A N 1
ATOM 673 C CA . ALA A 1 92 ? 235.482 -25.265 -3.873 1.00 46.21 89 ALA A CA 1
ATOM 674 C C . ALA A 1 92 ? 235.362 -25.559 -5.366 1.00 60.59 89 ALA A C 1
ATOM 675 O O . ALA A 1 92 ? 234.874 -26.618 -5.766 1.00 61.92 89 ALA A O 1
ATOM 677 N N . PHE A 1 93 ? 235.825 -24.620 -6.185 1.00 49.01 90 PHE A N 1
ATOM 678 C CA . PHE A 1 93 ? 235.773 -24.782 -7.632 1.00 66.75 90 PHE A CA 1
ATOM 679 C C . PHE A 1 93 ? 236.631 -25.958 -8.061 1.00 65.73 90 PHE A C 1
ATOM 680 O O . PHE A 1 93 ? 236.245 -26.743 -8.933 1.00 60.31 90 PHE A O 1
ATOM 688 N N . LYS A 1 94 ? 237.788 -26.091 -7.424 1.00 50.53 91 LYS A N 1
ATOM 689 C CA . LYS A 1 94 ? 238.667 -27.213 -7.708 1.00 58.84 91 LYS A CA 1
ATOM 690 C C . LYS A 1 94 ? 238.003 -28.532 -7.345 1.00 62.80 91 LYS A C 1
ATOM 691 O O . LYS A 1 94 ? 238.164 -29.518 -8.048 1.00 73.65 91 LYS A O 1
ATOM 697 N N . LEU A 1 95 ? 237.245 -28.542 -6.256 1.00 60.51 92 LEU A N 1
ATOM 698 C CA . LEU A 1 95 ? 236.508 -29.734 -5.864 1.00 60.97 92 LEU A CA 1
ATOM 699 C C . LEU A 1 95 ? 235.454 -30.055 -6.915 1.00 68.74 92 LEU A C 1
ATOM 700 O O . LEU A 1 95 ? 235.223 -31.221 -7.238 1.00 59.62 92 LEU A O 1
ATOM 705 N N . LEU A 1 96 ? 234.819 -29.017 -7.450 1.00 61.81 93 LEU A N 1
ATOM 706 C CA . LEU A 1 96 ? 233.873 -29.200 -8.544 1.00 72.85 93 LEU A CA 1
ATOM 707 C C . LEU A 1 96 ? 234.569 -29.853 -9.734 1.00 68.93 93 LEU A C 1
ATOM 708 O O . LEU A 1 96 ? 234.006 -30.726 -10.393 1.00 73.69 93 LEU A O 1
ATOM 713 N N . GLN A 1 97 ? 235.803 -29.434 -9.992 1.00 73.35 94 GLN A N 1
ATOM 714 C CA . GLN A 1 97 ? 236.609 -30.016 -11.063 1.00 69.24 94 GLN A CA 1
ATOM 715 C C . GLN A 1 97 ? 236.927 -31.491 -10.812 1.00 76.62 94 GLN A C 1
ATOM 716 O O . GLN A 1 97 ? 236.744 -32.336 -11.686 1.00 89.08 94 GLN A O 1
ATOM 722 N N . LEU A 1 98 ? 237.402 -31.784 -9.607 1.00 72.74 95 LEU A N 1
ATOM 723 C CA . LEU A 1 98 ? 237.858 -33.116 -9.233 1.00 66.80 95 LEU A CA 1
ATOM 724 C C . LEU A 1 98 ? 236.713 -34.100 -9.055 1.00 74.12 95 LEU A C 1
ATOM 725 O O . LEU A 1 98 ? 236.907 -35.310 -9.174 1.00 77.16 95 LEU A O 1
ATOM 730 N N . ALA A 1 99 ? 235.529 -33.571 -8.761 1.00 86.66 96 ALA A N 1
ATOM 731 C CA . ALA A 1 99 ? 234.330 -34.383 -8.553 1.00 76.19 96 ALA A CA 1
ATOM 732 C C . ALA A 1 99 ? 234.565 -35.555 -7.600 1.00 71.88 96 ALA A C 1
ATOM 733 O O . ALA A 1 99 ? 234.400 -36.709 -7.992 1.00 81.42 96 ALA A O 1
ATOM 735 N N . PRO A 1 100 ? 234.964 -35.266 -6.350 1.00 74.66 97 PRO A N 1
ATOM 736 C CA . PRO A 1 100 ? 235.340 -36.343 -5.430 1.00 75.98 97 PRO A CA 1
ATOM 737 C C . PRO A 1 100 ? 234.147 -37.217 -5.063 1.00 84.18 97 PRO A C 1
ATOM 738 O O . PRO A 1 100 ? 233.004 -36.759 -5.138 1.00 79.71 97 PRO A O 1
ATOM 742 N N . GLY A 1 101 ? 234.416 -38.452 -4.650 1.00 84.94 98 GLY A N 1
ATOM 743 C CA . GLY A 1 101 ? 233.364 -39.405 -4.355 1.00 79.70 98 GLY A CA 1
ATOM 744 C C . GLY A 1 101 ? 232.966 -39.370 -2.893 1.00 87.00 98 GLY A C 1
ATOM 745 O O . GLY A 1 101 ? 233.522 -38.601 -2.110 1.00 96.09 98 GLY A O 1
ATOM 746 N N . ASP A 1 102 ? 231.997 -40.203 -2.528 1.00 87.64 99 ASP A N 1
ATOM 747 C CA . ASP A 1 102 ? 231.411 -40.169 -1.192 1.00 86.76 99 ASP A CA 1
ATOM 748 C C . ASP A 1 102 ? 232.424 -40.481 -0.096 1.00 86.05 99 ASP A C 1
ATOM 749 O O . ASP A 1 102 ? 232.331 -39.944 1.003 1.00 95.31 99 ASP A O 1
ATOM 754 N N . ASP A 1 103 ? 233.387 -41.345 -0.397 1.00 75.85 100 ASP A N 1
ATOM 755 C CA . ASP A 1 103 ? 234.424 -41.705 0.567 1.00 74.06 100 ASP A CA 1
ATOM 756 C C . ASP A 1 103 ? 235.265 -40.484 0.948 1.00 85.15 100 ASP A C 1
ATOM 757 O O . ASP A 1 103 ? 235.501 -40.213 2.135 1.00 95.54 100 ASP A O 1
ATOM 762 N N . ILE A 1 104 ? 235.698 -39.740 -0.066 1.00 81.93 101 ILE A N 1
ATOM 763 C CA . ILE A 1 104 ? 236.542 -38.570 0.144 1.00 83.46 101 ILE A CA 1
ATOM 764 C C . ILE A 1 104 ? 235.791 -37.473 0.900 1.00 73.02 101 ILE A C 1
ATOM 765 O O . ILE A 1 104 ? 236.330 -36.854 1.823 1.00 80.87 101 ILE A O 1
ATOM 770 N N . LEU A 1 105 ? 234.532 -37.268 0.529 1.00 73.83 102 LEU A N 1
ATOM 771 C CA . LEU A 1 105 ? 233.679 -36.293 1.198 1.00 77.37 102 LEU A CA 1
ATOM 772 C C . LEU A 1 105 ? 233.449 -36.686 2.651 1.00 71.02 102 LEU A C 1
ATOM 773 O O . LEU A 1 105 ? 233.422 -35.840 3.546 1.00 72.97 102 LEU A O 1
ATOM 778 N N . LYS A 1 106 ? 233.287 -37.983 2.870 1.00 74.21 103 LYS A N 1
ATOM 779 C CA . LYS A 1 106 ? 233.064 -38.525 4.199 1.00 72.73 103 LYS A CA 1
ATOM 780 C C . LYS A 1 106 ? 234.275 -38.225 5.078 1.00 75.14 103 LYS A C 1
ATOM 781 O O . LYS A 1 106 ? 234.135 -37.774 6.231 1.00 76.20 103 LYS A O 1
ATOM 787 N N . GLU A 1 107 ? 235.461 -38.447 4.513 1.00 66.18 104 GLU A N 1
ATOM 788 C CA . GLU A 1 107 ? 236.705 -38.162 5.221 1.00 62.10 104 GLU A CA 1
ATOM 789 C C . GLU A 1 107 ? 236.838 -36.685 5.566 1.00 73.25 104 GLU A C 1
ATOM 790 O O . GLU A 1 107 ? 237.108 -36.332 6.725 1.00 70.11 104 GLU A O 1
ATOM 796 N N . TYR A 1 108 ? 236.634 -35.834 4.558 1.00 67.17 105 TYR A N 1
ATOM 797 C CA . TYR A 1 108 ? 236.799 -34.395 4.727 1.00 67.94 105 TYR A CA 1
ATOM 798 C C . TYR A 1 108 ? 235.903 -33.957 5.864 1.00 82.29 105 TYR A C 1
ATOM 799 O O . TYR A 1 108 ? 236.368 -33.473 6.905 1.00 100.20 105 TYR A O 1
ATOM 808 N N . LEU A 1 109 ? 234.614 -34.216 5.661 1.00 71.73 106 LEU A N 1
ATOM 809 C CA . LEU A 1 109 ? 233.556 -33.735 6.527 1.00 67.56 106 LEU A CA 1
ATOM 810 C C . LEU A 1 109 ? 233.767 -34.204 7.959 1.00 68.57 106 LEU A C 1
ATOM 811 O O . LEU A 1 109 ? 233.988 -33.389 8.857 1.00 81.78 106 LEU A O 1
ATOM 816 N N . TYR A 1 110 ? 233.778 -35.516 8.166 1.00 64.44 107 TYR A N 1
ATOM 817 C CA . TYR A 1 110 ? 233.762 -36.015 9.532 1.00 70.67 107 TYR A CA 1
ATOM 818 C C . TYR A 1 110 ? 235.144 -35.969 10.185 1.00 76.96 107 TYR A C 1
ATOM 819 O O . TYR A 1 110 ? 235.320 -35.357 11.246 1.00 97.40 107 TYR A O 1
ATOM 828 N N . PHE A 1 111 ? 236.137 -36.549 9.522 1.00 82.23 108 PHE A N 1
ATOM 829 C CA . PHE A 1 111 ? 237.436 -36.748 10.151 1.00 67.51 108 PHE A CA 1
ATOM 830 C C . PHE A 1 111 ? 238.246 -35.462 9.999 1.00 88.03 108 PHE A C 1
ATOM 831 O O . PHE A 1 111 ? 238.814 -34.915 10.979 1.00 96.09 108 PHE A O 1
ATOM 839 N N . GLY A 1 112 ? 238.232 -34.935 8.776 1.00 80.87 109 GLY A N 1
ATOM 840 C CA . GLY A 1 112 ? 238.969 -33.727 8.504 1.00 77.39 109 GLY A CA 1
ATOM 841 C C . GLY A 1 112 ? 238.253 -32.626 9.240 1.00 62.71 109 GLY A C 1
ATOM 842 O O . GLY A 1 112 ? 238.900 -31.803 9.888 1.00 72.87 109 GLY A O 1
ATOM 843 N N . GLY A 1 113 ? 236.919 -32.644 9.182 1.00 56.18 110 GLY A N 1
ATOM 844 C CA . GLY A 1 113 ? 236.147 -31.575 9.773 1.00 65.08 110 GLY A CA 1
ATOM 845 C C . GLY A 1 113 ? 236.391 -31.530 11.258 1.00 69.59 110 GLY A C 1
ATOM 846 O O . GLY A 1 113 ? 236.491 -30.446 11.836 1.00 71.81 110 GLY A O 1
ATOM 847 N N . GLU A 1 114 ? 236.505 -32.706 11.871 1.00 64.29 111 GLU A N 1
ATOM 848 C CA . GLU A 1 114 ? 236.770 -32.755 13.297 1.00 61.12 111 GLU A CA 1
ATOM 849 C C . GLU A 1 114 ? 238.108 -32.085 13.566 1.00 59.42 111 GLU A C 1
ATOM 850 O O . GLU A 1 114 ? 238.213 -31.240 14.456 1.00 65.29 111 GLU A O 1
ATOM 856 N N . LYS A 1 115 ? 239.121 -32.411 12.766 1.00 70.71 112 LYS A N 1
ATOM 857 C CA . LYS A 1 115 ? 240.413 -31.750 12.970 1.00 71.48 112 LYS A CA 1
ATOM 858 C C . LYS A 1 115 ? 240.467 -30.310 12.433 1.00 75.11 112 LYS A C 1
ATOM 859 O O . LYS A 1 115 ? 240.981 -29.409 13.102 1.00 69.93 112 LYS A O 1
ATOM 865 N N . PHE A 1 116 ? 239.938 -30.095 11.231 1.00 78.47 113 PHE A N 1
ATOM 866 C CA . PHE A 1 116 ? 240.019 -28.783 10.585 1.00 56.48 113 PHE A CA 1
ATOM 867 C C . PHE A 1 116 ? 238.656 -28.233 10.186 1.00 68.88 113 PHE A C 1
ATOM 868 O O . PHE A 1 116 ? 238.021 -28.710 9.234 1.00 66.14 113 PHE A O 1
ATOM 876 N N . LYS A 1 117 ? 238.232 -27.200 10.906 1.00 51.16 114 LYS A N 1
ATOM 877 C CA . LYS A 1 117 ? 236.895 -26.647 10.751 1.00 53.27 114 LYS A CA 1
ATOM 878 C C . LYS A 1 117 ? 236.635 -26.097 9.351 1.00 55.34 114 LYS A C 1
ATOM 879 O O . LYS A 1 117 ? 235.530 -26.231 8.842 1.00 58.68 114 LYS A O 1
ATOM 885 N N . TYR A 1 118 ? 237.624 -25.452 8.739 1.00 52.18 115 TYR A N 1
ATOM 886 C CA . TYR A 1 118 ? 237.439 -24.911 7.391 1.00 52.81 115 TYR A CA 1
ATOM 887 C C . TYR A 1 118 ? 237.311 -26.035 6.359 1.00 64.51 115 TYR A C 1
ATOM 888 O O . TYR A 1 118 ? 236.669 -25.867 5.324 1.00 53.54 115 TYR A O 1
ATOM 897 N N . LEU A 1 119 ? 237.911 -27.186 6.643 1.00 51.61 116 LEU A N 1
ATOM 898 C CA . LEU A 1 119 ? 237.731 -28.345 5.776 1.00 53.52 116 LEU A CA 1
ATOM 899 C C . LEU A 1 119 ? 236.270 -28.795 5.820 1.00 55.19 116 LEU A C 1
ATOM 900 O O . LEU A 1 119 ? 235.691 -29.165 4.795 1.00 64.91 116 LEU A O 1
ATOM 905 N N . ARG A 1 120 ? 235.680 -28.768 7.014 1.00 42.98 117 ARG A N 1
ATOM 906 C CA . ARG A 1 120 ? 234.268 -29.104 7.175 1.00 53.21 117 ARG A CA 1
ATOM 907 C C . ARG A 1 120 ? 233.389 -28.085 6.475 1.00 53.08 117 ARG A C 1
ATOM 908 O O . ARG A 1 120 ? 232.370 -28.436 5.882 1.00 61.65 117 ARG A O 1
ATOM 916 N N . ALA A 1 121 ? 233.779 -26.817 6.563 1.00 39.90 118 ALA A N 1
ATOM 917 C CA . ALA A 1 121 ? 233.028 -25.755 5.903 1.00 62.62 118 ALA A CA 1
ATOM 918 C C . ALA A 1 121 ? 233.044 -25.952 4.391 1.00 63.82 118 ALA A C 1
ATOM 919 O O . ALA A 1 121 ? 232.012 -25.840 3.728 1.00 54.21 118 ALA A O 1
ATOM 921 N N . LEU A 1 122 ? 234.220 -26.282 3.863 1.00 54.27 119 LEU A N 1
ATOM 922 C CA . LEU A 1 122 ? 234.387 -26.531 2.440 1.00 61.76 119 LEU A CA 1
ATOM 923 C C . LEU A 1 122 ? 233.559 -27.723 1.996 1.00 58.31 119 LEU A C 1
ATOM 924 O O . LEU A 1 122 ? 232.832 -27.648 1.007 1.00 59.28 119 LEU A O 1
ATOM 929 N N . ALA A 1 123 ? 233.652 -28.812 2.752 1.00 56.00 120 ALA A N 1
ATOM 930 C CA . ALA A 1 123 ? 232.927 -30.034 2.423 1.00 55.93 120 ALA A CA 1
ATOM 931 C C . ALA A 1 123 ? 231.424 -29.794 2.451 1.00 60.08 120 ALA A C 1
ATOM 932 O O . ALA A 1 123 ? 230.702 -30.256 1.575 1.00 64.73 120 ALA A O 1
ATOM 934 N N . ALA A 1 124 ? 230.957 -29.067 3.459 1.00 59.61 121 ALA A N 1
ATOM 935 C CA . ALA A 1 124 ? 229.541 -28.757 3.580 1.00 55.56 121 ALA A CA 1
ATOM 936 C C . ALA A 1 124 ? 229.081 -27.904 2.403 1.00 55.80 121 ALA A C 1
ATOM 937 O O . ALA A 1 124 ? 228.009 -28.135 1.841 1.00 56.91 121 ALA A O 1
ATOM 939 N N . PHE A 1 125 ? 229.907 -26.930 2.028 1.00 53.08 122 PHE A N 1
ATOM 940 C CA . PHE A 1 125 ? 229.612 -26.064 0.890 1.00 50.75 122 PHE A CA 1
ATOM 941 C C . PHE A 1 125 ? 229.455 -26.908 -0.372 1.00 56.67 122 PHE A C 1
ATOM 942 O O . PHE A 1 125 ? 228.445 -26.816 -1.077 1.00 59.09 122 PHE A O 1
ATOM 950 N N . TYR A 1 126 ? 230.437 -27.772 -0.612 1.00 50.18 123 TYR A N 1
ATOM 951 C CA . TYR A 1 126 ? 230.453 -28.625 -1.792 1.00 55.27 123 TYR A CA 1
ATOM 952 C C . TYR A 1 126 ? 229.247 -29.557 -1.820 1.00 63.60 123 TYR A C 1
ATOM 953 O O . TYR A 1 126 ? 228.665 -29.808 -2.877 1.00 68.68 123 TYR A O 1
ATOM 962 N N . ILE A 1 127 ? 228.885 -30.078 -0.652 1.00 63.47 124 ILE A N 1
ATOM 963 C CA . ILE A 1 127 ? 227.733 -30.957 -0.536 1.00 60.18 124 ILE A CA 1
ATOM 964 C C . ILE A 1 127 ? 226.458 -30.202 -0.900 1.00 70.33 124 ILE A C 1
ATOM 965 O O . ILE A 1 127 ? 225.628 -30.705 -1.656 1.00 72.21 124 ILE A O 1
ATOM 970 N N . ARG A 1 128 ? 226.321 -28.984 -0.385 1.00 57.72 125 ARG A N 1
ATOM 971 C CA . ARG A 1 128 ? 225.158 -28.159 -0.697 1.00 58.86 125 ARG A CA 1
ATOM 972 C C . ARG A 1 128 ? 225.086 -27.885 -2.197 1.00 66.62 125 ARG A C 1
ATOM 973 O O . ARG A 1 128 ? 224.003 -27.826 -2.783 1.00 56.87 125 ARG A O 1
ATOM 981 N N . LEU A 1 129 ? 226.251 -27.711 -2.809 1.00 56.08 126 LEU A N 1
ATOM 982 C CA . LEU A 1 129 ? 226.332 -27.468 -4.243 1.00 68.66 126 LEU A CA 1
ATOM 983 C C . LEU A 1 129 ? 225.959 -28.680 -5.099 1.00 74.55 126 LEU A C 1
ATOM 984 O O . LEU A 1 129 ? 225.314 -28.526 -6.135 1.00 76.01 126 LEU A O 1
ATOM 989 N N . THR A 1 130 ? 226.369 -29.877 -4.680 1.00 68.99 127 THR A N 1
ATOM 990 C CA . THR A 1 130 ? 226.327 -31.036 -5.578 1.00 69.39 127 THR A CA 1
ATOM 991 C C . THR A 1 130 ? 225.381 -32.182 -5.211 1.00 71.32 127 THR A C 1
ATOM 992 O O . THR A 1 130 ? 225.269 -33.146 -5.966 1.00 75.14 127 THR A O 1
ATOM 996 N N . ARG A 1 131 ? 224.694 -32.084 -4.079 1.00 74.29 128 ARG A N 1
ATOM 997 C CA . ARG A 1 131 ? 223.948 -33.229 -3.558 1.00 72.84 128 ARG A CA 1
ATOM 998 C C . ARG A 1 131 ? 222.446 -32.985 -3.543 1.00 78.16 128 ARG A C 1
ATOM 999 O O . ARG A 1 131 ? 222.009 -31.848 -3.423 1.00 75.19 128 ARG A O 1
ATOM 1007 N N . PRO A 1 132 ? 221.649 -34.058 -3.687 1.00 58.21 129 PRO A N 1
ATOM 1008 C CA . PRO A 1 132 ? 220.184 -33.959 -3.633 1.00 71.04 129 PRO A CA 1
ATOM 1009 C C . PRO A 1 132 ? 219.700 -33.381 -2.300 1.00 78.83 129 PRO A C 1
ATOM 1010 O O . PRO A 1 132 ? 220.381 -33.537 -1.281 1.00 84.71 129 PRO A O 1
ATOM 1014 N N . ASP A 1 133 ? 218.540 -32.727 -2.312 1.00 70.96 130 ASP A N 1
ATOM 1015 C CA . ASP A 1 133 ? 218.118 -31.911 -1.178 1.00 73.90 130 ASP A CA 1
ATOM 1016 C C . ASP A 1 133 ? 217.945 -32.697 0.122 1.00 76.44 130 ASP A C 1
ATOM 1017 O O . ASP A 1 133 ? 218.420 -32.265 1.177 1.00 80.17 130 ASP A O 1
ATOM 1022 N N . LYS A 1 134 ? 217.308 -33.862 0.040 1.00 74.80 131 LYS A N 1
ATOM 1023 C CA . LYS A 1 134 ? 217.096 -34.695 1.221 1.00 71.84 131 LYS A CA 1
ATOM 1024 C C . LYS A 1 134 ? 218.434 -35.079 1.848 1.00 74.58 131 LYS A C 1
ATOM 1025 O O . LYS A 1 134 ? 218.636 -34.953 3.064 1.00 83.97 131 LYS A O 1
ATOM 1031 N N . GLU A 1 135 ? 219.356 -35.517 0.998 1.00 74.86 132 GLU A N 1
ATOM 1032 C CA . GLU A 1 135 ? 220.685 -35.904 1.442 1.00 69.62 132 GLU A CA 1
ATOM 1033 C C . GLU A 1 135 ? 221.403 -34.721 2.070 1.00 73.59 132 GLU A C 1
ATOM 1034 O O . GLU A 1 135 ? 222.117 -34.877 3.054 1.00 73.90 132 GLU A O 1
ATOM 1040 N N . VAL A 1 136 ? 221.205 -33.538 1.502 1.00 61.36 133 VAL A N 1
ATOM 1041 C CA . VAL A 1 136 ? 221.850 -32.338 2.017 1.00 65.31 133 VAL A CA 1
ATOM 1042 C C . VAL A 1 136 ? 221.357 -32.005 3.422 1.00 64.12 133 VAL A C 1
ATOM 1043 O O . VAL A 1 136 ? 222.153 -31.698 4.312 1.00 66.00 133 VAL A O 1
ATOM 1047 N N . TYR A 1 137 ? 220.044 -32.073 3.619 1.00 59.47 134 TYR A N 1
ATOM 1048 C CA . TYR A 1 137 ? 219.480 -31.813 4.936 1.00 58.41 134 TYR A CA 1
ATOM 1049 C C . TYR A 1 137 ? 220.022 -32.828 5.939 1.00 67.79 134 TYR A C 1
ATOM 1050 O O . TYR A 1 137 ? 220.510 -32.454 7.012 1.00 69.73 134 TYR A O 1
ATOM 1059 N N . THR A 1 138 ? 219.956 -34.109 5.577 1.00 68.22 135 THR A N 1
ATOM 1060 C CA . THR A 1 138 ? 220.372 -35.175 6.489 1.00 71.26 135 THR A CA 1
ATOM 1061 C C . THR A 1 138 ? 221.856 -35.079 6.854 1.00 73.71 135 THR A C 1
ATOM 1062 O O . THR A 1 138 ? 222.227 -35.281 8.007 1.00 75.82 135 THR A O 1
ATOM 1066 N N . LEU A 1 139 ? 222.701 -34.787 5.868 1.00 65.81 136 LEU A N 1
ATOM 1067 C CA . LEU A 1 139 ? 224.142 -34.686 6.097 1.00 68.68 136 LEU A CA 1
ATOM 1068 C C . LEU A 1 139 ? 224.540 -33.445 6.876 1.00 57.28 136 LEU A C 1
ATOM 1069 O O . LEU A 1 139 ? 225.343 -33.528 7.801 1.00 75.49 136 LEU A O 1
ATOM 1074 N N . LEU A 1 140 ? 223.997 -32.294 6.491 1.00 75.19 137 LEU A N 1
ATOM 1075 C CA . LEU A 1 140 ? 224.456 -31.025 7.052 1.00 57.23 137 LEU A CA 1
ATOM 1076 C C . LEU A 1 140 ? 223.819 -30.654 8.388 1.00 60.09 137 LEU A C 1
ATOM 1077 O O . LEU A 1 140 ? 224.474 -30.048 9.230 1.00 59.09 137 LEU A O 1
ATOM 1082 N N . GLU A 1 141 ? 222.559 -31.023 8.597 1.00 70.03 138 GLU A N 1
ATOM 1083 C CA . GLU A 1 141 ? 221.872 -30.599 9.820 1.00 66.60 138 GLU A CA 1
ATOM 1084 C C . GLU A 1 141 ? 222.547 -31.013 11.142 1.00 65.27 138 GLU A C 1
ATOM 1085 O O . GLU A 1 141 ? 222.466 -30.267 12.117 1.00 69.46 138 GLU A O 1
ATOM 1091 N N . PRO A 1 142 ? 223.228 -32.178 11.188 1.00 69.03 139 PRO A N 1
ATOM 1092 C CA . PRO A 1 142 ? 223.896 -32.473 12.463 1.00 53.17 139 PRO A CA 1
ATOM 1093 C C . PRO A 1 142 ? 224.952 -31.448 12.873 1.00 61.95 139 PRO A C 1
ATOM 1094 O O . PRO A 1 142 ? 225.220 -31.297 14.065 1.00 75.05 139 PRO A O 1
ATOM 1098 N N . PHE A 1 143 ? 225.536 -30.747 11.908 1.00 55.14 140 PHE A N 1
ATOM 1099 C CA . PHE A 1 143 ? 226.612 -29.810 12.215 1.00 60.03 140 PHE A CA 1
ATOM 1100 C C . PHE A 1 143 ? 226.086 -28.448 12.644 1.00 57.20 140 PHE A C 1
ATOM 1101 O O . PHE A 1 143 ? 226.851 -27.500 12.813 1.00 59.98 140 PHE A O 1
ATOM 1109 N N . LEU A 1 144 ? 224.773 -28.360 12.834 1.00 43.23 141 LEU A N 1
ATOM 1110 C CA . LEU A 1 144 ? 224.188 -27.227 13.537 1.00 47.47 141 LEU A CA 1
ATOM 1111 C C . LEU A 1 144 ? 224.624 -27.251 15.010 1.00 58.66 141 LEU A C 1
ATOM 1112 O O . LEU A 1 144 ? 224.404 -26.294 15.750 1.00 72.86 141 LEU A O 1
ATOM 1117 N N . GLU A 1 145 ? 225.235 -28.358 15.425 1.00 50.42 142 GLU A N 1
ATOM 1118 C CA . GLU A 1 145 ? 225.766 -28.506 16.780 1.00 62.93 142 GLU A CA 1
ATOM 1119 C C . GLU A 1 145 ? 227.243 -28.117 16.856 1.00 50.16 142 GLU A C 1
ATOM 1120 O O . GLU A 1 145 ? 227.817 -28.017 17.939 1.00 73.06 142 GLU A O 1
ATOM 1126 N N . ASP A 1 146 ? 227.855 -27.906 15.698 1.00 55.76 143 ASP A N 1
ATOM 1127 C CA . ASP A 1 146 ? 229.249 -27.485 15.634 1.00 55.34 143 ASP A CA 1
ATOM 1128 C C . ASP A 1 146 ? 229.305 -25.977 15.872 1.00 56.34 143 ASP A C 1
ATOM 1129 O O . ASP A 1 146 ? 228.832 -25.183 15.057 1.00 58.78 143 ASP A O 1
ATOM 1134 N N . ARG A 1 147 ? 229.895 -25.589 16.994 1.00 53.73 144 ARG A N 1
ATOM 1135 C CA . ARG A 1 147 ? 229.836 -24.208 17.451 1.00 45.85 144 ARG A CA 1
ATOM 1136 C C . ARG A 1 147 ? 231.164 -23.482 17.275 1.00 51.04 144 ARG A C 1
ATOM 1137 O O . ARG A 1 147 ? 231.328 -22.358 17.747 1.00 64.02 144 ARG A O 1
ATOM 1145 N N . ARG A 1 148 ? 232.101 -24.120 16.582 1.00 43.48 145 ARG A N 1
ATOM 1146 C CA . ARG A 1 148 ? 233.428 -23.549 16.383 1.00 53.04 145 ARG A CA 1
ATOM 1147 C C . ARG A 1 148 ? 233.364 -22.239 15.604 1.00 53.78 145 ARG A C 1
ATOM 1148 O O . ARG A 1 148 ? 232.551 -22.084 14.696 1.00 59.28 145 ARG A O 1
ATOM 1156 N N . LYS A 1 149 ? 234.236 -21.304 15.962 1.00 58.59 146 LYS A N 1
ATOM 1157 C CA . LYS A 1 149 ? 234.272 -19.998 15.316 1.00 49.94 146 LYS A CA 1
ATOM 1158 C C . LYS A 1 149 ? 234.908 -20.038 13.930 1.00 53.27 146 LYS A C 1
ATOM 1159 O O . LYS A 1 149 ? 235.908 -20.720 13.710 1.00 53.26 146 LYS A O 1
ATOM 1165 N N . LEU A 1 150 ? 234.333 -19.269 13.013 1.00 53.45 147 LEU A N 1
ATOM 1166 C CA . LEU A 1 150 ? 234.859 -19.109 11.664 1.00 60.58 147 LEU A CA 1
ATOM 1167 C C . LEU A 1 150 ? 234.936 -17.628 11.319 1.00 54.32 147 LEU A C 1
ATOM 1168 O O . LEU A 1 150 ? 234.140 -16.826 11.812 1.00 59.83 147 LEU A O 1
ATOM 1173 N N . ARG A 1 151 ? 235.873 -17.269 10.449 1.00 52.32 148 ARG A N 1
ATOM 1174 C CA . ARG A 1 151 ? 235.948 -15.899 9.971 1.00 49.22 148 ARG A CA 1
ATOM 1175 C C . ARG A 1 151 ? 235.236 -15.838 8.627 1.00 65.49 148 ARG A C 1
ATOM 1176 O O . ARG A 1 151 ? 235.342 -16.757 7.813 1.00 51.45 148 ARG A O 1
ATOM 1184 N N . ARG A 1 152 ? 234.505 -14.757 8.401 1.00 51.38 149 ARG A N 1
ATOM 1185 C CA . ARG A 1 152 ? 233.851 -14.525 7.125 1.00 51.99 149 ARG A CA 1
ATOM 1186 C C . ARG A 1 152 ? 234.373 -13.222 6.542 1.00 51.09 149 ARG A C 1
ATOM 1187 O O . ARG A 1 152 ? 234.544 -12.252 7.268 1.00 59.00 149 ARG A O 1
ATOM 1195 N N . LYS A 1 153 ? 234.623 -13.185 5.238 1.00 63.74 150 LYS A N 1
ATOM 1196 C CA . LYS A 1 153 ? 235.263 -12.012 4.655 1.00 58.14 150 LYS A CA 1
ATOM 1197 C C . LYS A 1 153 ? 234.261 -10.901 4.391 1.00 85.41 150 LYS A C 1
ATOM 1198 O O . LYS A 1 153 ? 233.312 -11.075 3.631 1.00 88.11 150 LYS A O 1
ATOM 1204 N N . GLY A 1 154 ? 234.488 -9.763 5.039 1.00 110.06 151 GLY A N 1
ATOM 1205 C CA . GLY A 1 154 ? 233.651 -8.588 4.891 1.00 110.47 151 GLY A CA 1
ATOM 1206 C C . GLY A 1 154 ? 234.278 -7.559 3.972 1.00 118.52 151 GLY A C 1
ATOM 1207 O O . GLY A 1 154 ? 235.240 -7.849 3.259 1.00 117.96 151 GLY A O 1
ATOM 1208 N N . LYS A 1 155 ? 233.715 -6.354 3.976 1.00 123.59 152 LYS A N 1
ATOM 1209 C CA . LYS A 1 155 ? 234.213 -5.274 3.130 1.00 138.65 152 LYS A CA 1
ATOM 1210 C C . LYS A 1 155 ? 235.637 -4.860 3.491 1.00 141.64 152 LYS A C 1
ATOM 1211 O O . LYS A 1 155 ? 236.467 -4.647 2.606 1.00 146.59 152 LYS A O 1
ATOM 1217 N N . ASN A 1 156 ? 235.917 -4.739 4.785 1.00 132.35 153 ASN A N 1
ATOM 1218 C CA . ASN A 1 156 ? 237.289 -4.595 5.257 1.00 127.04 153 ASN A CA 1
ATOM 1219 C C . ASN A 1 156 ? 237.569 -5.640 6.332 1.00 108.11 153 ASN A C 1
ATOM 1220 O O . ASN A 1 156 ? 236.795 -5.796 7.277 1.00 109.80 153 ASN A O 1
ATOM 1225 N N . GLY A 1 157 ? 238.680 -6.352 6.184 1.00 99.65 154 GLY A N 1
ATOM 1226 C CA . GLY A 1 157 ? 239.019 -7.437 7.087 1.00 91.23 154 GLY A CA 1
ATOM 1227 C C . GLY A 1 157 ? 237.982 -8.544 7.081 1.00 93.52 154 GLY A C 1
ATOM 1228 O O . GLY A 1 157 ? 237.477 -8.932 6.026 1.00 81.19 154 GLY A O 1
ATOM 1229 N N . THR A 1 158 ? 237.641 -9.038 8.265 1.00 86.59 155 THR A N 1
ATOM 1230 C CA . THR A 1 158 ? 236.683 -10.127 8.393 1.00 76.74 155 THR A CA 1
ATOM 1231 C C . THR A 1 158 ? 235.778 -9.927 9.601 1.00 86.95 155 THR A C 1
ATOM 1232 O O . THR A 1 158 ? 236.106 -9.177 10.518 1.00 99.44 155 THR A O 1
ATOM 1236 N N . SER A 1 159 ? 234.635 -10.602 9.591 1.00 74.62 156 SER A N 1
ATOM 1237 C CA . SER A 1 159 ? 233.702 -10.565 10.705 1.00 59.23 156 SER A CA 1
ATOM 1238 C C . SER A 1 159 ? 233.546 -11.977 11.245 1.00 59.18 156 SER A C 1
ATOM 1239 O O . SER A 1 159 ? 233.836 -12.948 10.549 1.00 52.88 156 SER A O 1
ATOM 1242 N N . LEU A 1 160 ? 233.077 -12.091 12.481 1.00 73.95 157 LEU A N 1
ATOM 1243 C CA . LEU A 1 160 ? 232.912 -13.393 13.111 1.00 54.59 157 LEU A CA 1
ATOM 1244 C C . LEU A 1 160 ? 231.610 -14.078 12.716 1.00 61.51 157 LEU A C 1
ATOM 1245 O O . LEU A 1 160 ? 230.556 -13.449 12.663 1.00 68.17 157 LEU A O 1
ATOM 1250 N N . THR A 1 161 ? 231.693 -15.379 12.460 1.00 49.88 158 THR A N 1
ATOM 1251 C CA . THR A 1 161 ? 230.506 -16.207 12.297 1.00 63.87 158 THR A CA 1
ATOM 1252 C C . THR A 1 161 ? 230.821 -17.572 12.897 1.00 59.68 158 THR A C 1
ATOM 1253 O O . THR A 1 161 ? 231.917 -17.782 13.398 1.00 64.07 158 THR A O 1
ATOM 1257 N N . TYR A 1 162 ? 229.875 -18.500 12.851 1.00 60.12 159 TYR A N 1
ATOM 1258 C CA . TYR A 1 162 ? 230.093 -19.804 13.463 1.00 49.17 159 TYR A CA 1
ATOM 1259 C C . TYR A 1 162 ? 229.713 -20.918 12.506 1.00 57.11 159 TYR A C 1
ATOM 1260 O O . TYR A 1 162 ? 228.929 -20.708 11.578 1.00 61.58 159 TYR A O 1
ATOM 1269 N N . MET A 1 163 ? 230.243 -22.110 12.756 1.00 52.92 160 MET A N 1
ATOM 1270 C CA . MET A 1 163 ? 229.986 -23.247 11.885 1.00 53.95 160 MET A CA 1
ATOM 1271 C C . MET A 1 163 ? 228.494 -23.539 11.762 1.00 47.16 160 MET A C 1
ATOM 1272 O O . MET A 1 163 ? 227.998 -23.767 10.667 1.00 56.75 160 MET A O 1
ATOM 1277 N N . ASP A 1 164 ? 227.778 -23.505 12.879 1.00 43.57 161 ASP A N 1
ATOM 1278 C CA . ASP A 1 164 ? 226.348 -23.782 12.858 1.00 51.34 161 ASP A CA 1
ATOM 1279 C C . ASP A 1 164 ? 225.610 -22.706 12.072 1.00 60.42 161 ASP A C 1
ATOM 1280 O O . ASP A 1 164 ? 224.610 -22.983 11.405 1.00 68.62 161 ASP A O 1
ATOM 1285 N N . GLU A 1 165 ? 226.122 -21.481 12.138 1.00 49.42 162 GLU A N 1
ATOM 1286 C CA . GLU A 1 165 ? 225.554 -20.380 11.370 1.00 58.95 162 GLU A CA 1
ATOM 1287 C C . GLU A 1 165 ? 225.826 -20.535 9.873 1.00 61.39 162 GLU A C 1
ATOM 1288 O O . GLU A 1 165 ? 224.977 -20.215 9.043 1.00 54.41 162 GLU A O 1
ATOM 1294 N N . PHE A 1 166 ? 227.014 -21.022 9.536 1.00 54.29 163 PHE A N 1
ATOM 1295 C CA . PHE A 1 166 ? 227.368 -21.279 8.147 1.00 58.92 163 PHE A CA 1
ATOM 1296 C C . PHE A 1 166 ? 226.503 -22.399 7.560 1.00 65.29 163 PHE A C 1
ATOM 1297 O O . PHE A 1 166 ? 226.000 -22.289 6.439 1.00 58.01 163 PHE A O 1
ATOM 1305 N N . ILE A 1 167 ? 226.331 -23.470 8.331 1.00 59.13 164 ILE A N 1
ATOM 1306 C CA . ILE A 1 167 ? 225.486 -24.591 7.932 1.00 53.16 164 ILE A CA 1
ATOM 1307 C C . ILE A 1 167 ? 224.050 -24.131 7.739 1.00 61.44 164 ILE A C 1
ATOM 1308 O O . ILE A 1 167 ? 223.413 -24.455 6.735 1.00 63.69 164 ILE A O 1
ATOM 1313 N N . ASP A 1 168 ? 223.555 -23.360 8.702 1.00 56.23 165 ASP A N 1
ATOM 1314 C CA . ASP A 1 168 ? 222.199 -22.834 8.633 1.00 58.37 165 ASP A CA 1
ATOM 1315 C C . ASP A 1 168 ? 222.035 -21.957 7.395 1.00 70.49 165 ASP A C 1
ATOM 1316 O O . ASP A 1 168 ? 220.988 -21.984 6.744 1.00 64.46 165 ASP A O 1
ATOM 1321 N N . ASP A 1 169 ? 223.074 -21.189 7.070 1.00 56.48 166 ASP A N 1
ATOM 1322 C CA . ASP A 1 169 ? 223.072 -20.379 5.856 1.00 53.12 166 ASP A CA 1
ATOM 1323 C C . ASP A 1 169 ? 222.975 -21.245 4.602 1.00 66.57 166 ASP A C 1
ATOM 1324 O O . ASP A 1 169 ? 222.217 -20.939 3.685 1.00 53.19 166 ASP A O 1
ATOM 1329 N N . LEU A 1 170 ? 223.740 -22.329 4.572 1.00 52.18 167 LEU A N 1
ATOM 1330 C CA . LEU A 1 170 ? 223.694 -23.264 3.455 1.00 48.73 167 LEU A CA 1
ATOM 1331 C C . LEU A 1 170 ? 222.299 -23.859 3.297 1.00 68.24 167 LEU A C 1
ATOM 1332 O O . LEU A 1 170 ? 221.813 -24.062 2.184 1.00 70.78 167 LEU A O 1
ATOM 1337 N N . LEU A 1 171 ? 221.674 -24.162 4.428 1.00 64.14 168 LEU A N 1
ATOM 1338 C CA . LEU A 1 171 ? 220.356 -24.782 4.449 1.00 56.52 168 LEU A CA 1
ATOM 1339 C C . LEU A 1 171 ? 219.182 -23.833 4.178 1.00 58.22 168 LEU A C 1
ATOM 1340 O O . LEU A 1 171 ? 218.107 -24.285 3.792 1.00 79.54 168 LEU A O 1
ATOM 1345 N N . THR A 1 172 ? 219.364 -22.534 4.403 1.00 55.81 169 THR A N 1
ATOM 1346 C CA . THR A 1 172 ? 218.231 -21.605 4.323 1.00 60.44 169 THR A CA 1
ATOM 1347 C C . THR A 1 172 ? 218.394 -20.448 3.338 1.00 66.88 169 THR A C 1
ATOM 1348 O O . THR A 1 172 ? 217.473 -19.652 3.159 1.00 60.98 169 THR A O 1
ATOM 1352 N N . LYS A 1 173 ? 219.556 -20.337 2.707 1.00 62.38 170 LYS A N 1
ATOM 1353 C CA . LYS A 1 173 ? 219.816 -19.178 1.863 1.00 59.54 170 LYS A CA 1
ATOM 1354 C C . LYS A 1 173 ? 220.020 -19.577 0.404 1.00 62.66 170 LYS A C 1
ATOM 1355 O O . LYS A 1 173 ? 220.487 -20.679 0.107 1.00 59.53 170 LYS A O 1
ATOM 1361 N N . ASP A 1 174 ? 219.648 -18.675 -0.500 1.00 58.05 171 ASP A N 1
ATOM 1362 C CA . ASP A 1 174 ? 219.797 -18.886 -1.939 1.00 61.55 171 ASP A CA 1
ATOM 1363 C C . ASP A 1 174 ? 221.215 -18.632 -2.440 1.00 73.88 171 ASP A C 1
ATOM 1364 O O . ASP A 1 174 ? 221.665 -19.280 -3.382 1.00 83.62 171 ASP A O 1
ATOM 1369 N N . ARG A 1 175 ? 221.906 -17.674 -1.831 1.00 71.46 172 ARG A N 1
ATOM 1370 C CA . ARG A 1 175 ? 223.251 -17.326 -2.275 1.00 63.36 172 ARG A CA 1
ATOM 1371 C C . ARG A 1 175 ? 224.255 -17.314 -1.123 1.00 62.10 172 ARG A C 1
ATOM 1372 O O . ARG A 1 175 ? 224.083 -16.604 -0.133 1.00 71.56 172 ARG A O 1
ATOM 1380 N N . VAL A 1 176 ? 225.305 -18.115 -1.267 1.00 57.93 173 VAL A N 1
ATOM 1381 C CA . VAL A 1 176 ? 226.364 -18.209 -0.271 1.00 58.22 173 VAL A CA 1
ATOM 1382 C C . VAL A 1 176 ? 227.732 -18.200 -0.944 1.00 68.99 173 VAL A C 1
ATOM 1383 O O . VAL A 1 176 ? 227.957 -18.946 -1.896 1.00 66.86 173 VAL A O 1
ATOM 1387 N N . CYS A 1 177 ? 228.634 -17.353 -0.447 1.00 64.43 174 CYS A N 1
ATOM 1388 C CA . CYS A 1 177 ? 229.995 -17.255 -0.974 1.00 53.30 174 CYS A CA 1
ATOM 1389 C C . CYS A 1 177 ? 230.001 -16.926 -2.460 1.00 64.21 174 CYS A C 1
ATOM 1390 O O . CYS A 1 177 ? 230.685 -17.583 -3.244 1.00 62.75 174 CYS A O 1
ATOM 1393 N N . SER A 1 178 ? 229.189 -15.944 -2.840 1.00 58.01 175 SER A N 1
ATOM 1394 C CA . SER A 1 178 ? 229.156 -15.436 -4.205 1.00 71.40 175 SER A CA 1
ATOM 1395 C C . SER A 1 178 ? 228.696 -16.520 -5.172 1.00 79.30 175 SER A C 1
ATOM 1396 O O . SER A 1 178 ? 228.915 -16.425 -6.380 1.00 80.13 175 SER A O 1
ATOM 1399 N N . THR A 1 179 ? 228.036 -17.539 -4.633 1.00 71.33 176 THR A N 1
ATOM 1400 C CA . THR A 1 179 ? 227.572 -18.660 -5.434 1.00 68.63 176 THR A CA 1
ATOM 1401 C C . THR A 1 179 ? 226.078 -18.884 -5.241 1.00 69.30 176 THR A C 1
ATOM 1402 O O . THR A 1 179 ? 225.594 -18.953 -4.111 1.00 78.18 176 THR A O 1
ATOM 1406 N N . SER A 1 180 ? 225.357 -19.036 -6.346 1.00 72.71 177 SER A N 1
ATOM 1407 C CA . SER A 1 180 ? 223.945 -19.375 -6.279 1.00 68.27 177 SER A CA 1
ATOM 1408 C C . SER A 1 180 ? 223.823 -20.875 -6.080 1.00 77.05 177 SER A C 1
ATOM 1409 O O . SER A 1 180 ? 224.386 -21.662 -6.844 1.00 90.52 177 SER A O 1
ATOM 1412 N N . LEU A 1 181 ? 223.065 -21.267 -5.065 1.00 77.02 178 LEU A N 1
ATOM 1413 C CA . LEU A 1 181 ? 222.923 -22.674 -4.732 1.00 71.32 178 LEU A CA 1
ATOM 1414 C C . LEU A 1 181 ? 221.668 -23.171 -5.412 1.00 73.13 178 LEU A C 1
ATOM 1415 O O . LEU A 1 181 ? 220.678 -22.443 -5.484 1.00 85.30 178 LEU A O 1
ATOM 1420 N N . TRP A 1 182 ? 221.712 -24.393 -5.934 1.00 67.05 179 TRP A N 1
ATOM 1421 C CA . TRP A 1 182 ? 220.606 -24.888 -6.739 1.00 71.37 179 TRP A CA 1
ATOM 1422 C C . TRP A 1 182 ? 219.374 -24.886 -5.851 1.00 73.10 179 TRP A C 1
ATOM 1423 O O . TRP A 1 182 ? 219.454 -25.245 -4.670 1.00 68.87 179 TRP A O 1
ATOM 1434 N N . LYS A 1 183 ? 218.245 -24.458 -6.403 1.00 64.72 180 LYS A N 1
ATOM 1435 C CA . LYS A 1 183 ? 217.041 -24.341 -5.598 1.00 70.45 180 LYS A CA 1
ATOM 1436 C C . LYS A 1 183 ? 216.582 -25.710 -5.109 1.00 77.12 180 LYS A C 1
ATOM 1437 O O . LYS A 1 183 ? 216.543 -26.673 -5.871 1.00 90.05 180 LYS A O 1
ATOM 1443 N N . MET A 1 184 ? 216.185 -25.767 -3.843 1.00 79.36 181 MET A N 1
ATOM 1444 C CA . MET A 1 184 ? 215.833 -27.020 -3.187 1.00 57.48 181 MET A CA 1
ATOM 1445 C C . MET A 1 184 ? 214.372 -27.007 -2.799 1.00 71.23 181 MET A C 1
ATOM 1446 O O . MET A 1 184 ? 213.771 -25.940 -2.658 1.00 80.24 181 MET A O 1
ATOM 1451 N N . ARG A 1 185 ? 213.784 -28.186 -2.658 1.00 71.18 182 ARG A N 1
ATOM 1452 C CA . ARG A 1 185 ? 212.479 -28.255 -2.036 1.00 77.63 182 ARG A CA 1
ATOM 1453 C C . ARG A 1 185 ? 212.694 -27.855 -0.583 1.00 65.19 182 ARG A C 1
ATOM 1454 O O . ARG A 1 185 ? 213.686 -28.245 0.033 1.00 63.26 182 ARG A O 1
ATOM 1462 N N . ARG A 1 186 ? 211.800 -27.032 -0.053 1.00 69.64 183 ARG A N 1
ATOM 1463 C CA . ARG A 1 186 ? 211.898 -26.602 1.334 1.00 68.31 183 ARG A CA 1
ATOM 1464 C C . ARG A 1 186 ? 211.735 -27.800 2.260 1.00 77.87 183 ARG A C 1
ATOM 1465 O O . ARG A 1 186 ? 211.106 -28.794 1.889 1.00 80.94 183 ARG A O 1
ATOM 1473 N N . ARG A 1 187 ? 212.298 -27.707 3.460 1.00 72.38 184 ARG A N 1
ATOM 1474 C CA . ARG A 1 187 ? 212.287 -28.833 4.384 1.00 73.56 184 ARG A CA 1
ATOM 1475 C C . ARG A 1 187 ? 210.862 -29.262 4.722 1.00 77.15 184 ARG A C 1
ATOM 1476 O O . ARG A 1 187 ? 210.572 -30.457 4.803 1.00 78.22 184 ARG A O 1
ATOM 1484 N N . ASP A 1 188 ? 209.973 -28.289 4.904 1.00 63.42 185 ASP A N 1
ATOM 1485 C CA . ASP A 1 188 ? 208.581 -28.595 5.220 1.00 74.25 185 ASP A CA 1
ATOM 1486 C C . ASP A 1 188 ? 207.903 -29.357 4.078 1.00 81.42 185 ASP A C 1
ATOM 1487 O O . ASP A 1 188 ? 207.008 -30.166 4.317 1.00 91.92 185 ASP A O 1
ATOM 1492 N N . ILE A 1 189 ? 208.311 -29.081 2.841 1.00 75.13 186 ILE A N 1
ATOM 1493 C CA . ILE A 1 189 ? 207.798 -29.825 1.691 1.00 78.69 186 ILE A CA 1
ATOM 1494 C C . ILE A 1 189 ? 208.213 -31.293 1.788 1.00 86.94 186 ILE A C 1
ATOM 1495 O O . ILE A 1 189 ? 207.392 -32.191 1.592 1.00 91.68 186 ILE A O 1
ATOM 1500 N N . LEU A 1 190 ? 209.484 -31.529 2.105 1.00 71.30 187 LEU A N 1
ATOM 1501 C CA . LEU A 1 190 ? 209.999 -32.886 2.277 1.00 75.50 187 LEU A CA 1
ATOM 1502 C C . LEU A 1 190 ? 209.274 -33.608 3.411 1.00 84.32 187 LEU A C 1
ATOM 1503 O O . LEU A 1 190 ? 208.956 -34.793 3.303 1.00 89.97 187 LEU A O 1
ATOM 1508 N N . GLU A 1 191 ? 209.003 -32.877 4.488 1.00 80.26 188 GLU A N 1
ATOM 1509 C CA . GLU A 1 191 ? 208.310 -33.429 5.645 1.00 77.14 188 GLU A CA 1
ATOM 1510 C C . GLU A 1 191 ? 206.881 -33.810 5.276 1.00 81.07 188 GLU A C 1
ATOM 1511 O O . GLU A 1 191 ? 206.376 -34.858 5.682 1.00 86.78 188 GLU A O 1
ATOM 1517 N N . ASP A 1 192 ? 206.243 -32.951 4.490 1.00 75.69 189 ASP A N 1
ATOM 1518 C CA . ASP A 1 192 ? 204.899 -33.203 3.994 1.00 85.46 189 ASP A CA 1
ATOM 1519 C C . ASP A 1 192 ? 204.866 -34.455 3.120 1.00 95.00 189 ASP A C 1
ATOM 1520 O O . ASP A 1 192 ? 203.909 -35.227 3.156 1.00 106.58 189 ASP A O 1
ATOM 1525 N N . LEU A 1 193 ? 205.922 -34.643 2.334 1.00 97.77 190 LEU A N 1
ATOM 1526 C CA . LEU A 1 193 ? 206.061 -35.804 1.455 1.00 101.26 190 LEU A CA 1
ATOM 1527 C C . LEU A 1 193 ? 206.609 -37.047 2.160 1.00 95.00 190 LEU A C 1
ATOM 1528 O O . LEU A 1 193 ? 206.876 -38.059 1.510 1.00 103.69 190 LEU A O 1
ATOM 1533 N N . ASP A 1 194 ? 206.792 -36.954 3.477 1.00 90.19 191 ASP A N 1
ATOM 1534 C CA . ASP A 1 194 ? 207.235 -38.080 4.311 1.00 103.62 191 ASP A CA 1
ATOM 1535 C C . ASP A 1 194 ? 208.657 -38.544 4.000 1.00 105.41 191 ASP A C 1
ATOM 1536 O O . ASP A 1 194 ? 209.089 -39.598 4.468 1.00 117.06 191 ASP A O 1
ATOM 1541 N N . LEU A 1 195 ? 209.382 -37.764 3.208 1.00 88.99 192 LEU A N 1
ATOM 1542 C CA . LEU A 1 195 ? 210.794 -38.033 2.981 1.00 87.24 192 LEU A CA 1
ATOM 1543 C C . LEU A 1 195 ? 211.620 -37.733 4.227 1.00 90.01 192 LEU A C 1
ATOM 1544 O O . LEU A 1 195 ? 212.614 -38.404 4.499 1.00 106.54 192 LEU A O 1
ATOM 1549 N N . LEU A 1 196 ? 211.208 -36.714 4.976 1.00 92.18 193 LEU A N 1
ATOM 1550 C CA . LEU A 1 196 ? 211.926 -36.307 6.183 1.00 77.74 193 LEU A CA 1
ATOM 1551 C C . LEU A 1 196 ? 211.015 -36.179 7.400 1.00 80.81 193 LEU A C 1
ATOM 1552 O O . LEU A 1 196 ? 209.915 -35.638 7.306 1.00 94.61 193 LEU A O 1
ATOM 1557 N N . GLU A 1 197 ? 211.476 -36.682 8.539 1.00 79.69 194 GLU A N 1
ATOM 1558 C CA . GLU A 1 197 ? 210.843 -36.371 9.813 1.00 81.73 194 GLU A CA 1
ATOM 1559 C C . GLU A 1 197 ? 211.296 -34.978 10.244 1.00 77.13 194 GLU A C 1
ATOM 1560 O O . GLU A 1 197 ? 212.306 -34.479 9.748 1.00 68.47 194 GLU A O 1
ATOM 1566 N N . PRO A 1 198 ? 210.547 -34.335 11.155 1.00 81.08 195 PRO A N 1
ATOM 1567 C CA . PRO A 1 198 ? 210.983 -33.021 11.638 1.00 82.11 195 PRO A CA 1
ATOM 1568 C C . PRO A 1 198 ? 212.348 -33.090 12.316 1.00 68.42 195 PRO A C 1
ATOM 1569 O O . PRO A 1 198 ? 212.688 -34.112 12.912 1.00 78.65 195 PRO A O 1
ATOM 1573 N N . ARG A 1 199 ? 213.125 -32.018 12.207 1.00 69.22 196 ARG A N 1
ATOM 1574 C CA . ARG A 1 199 ? 214.478 -32.001 12.745 1.00 67.69 196 ARG A CA 1
ATOM 1575 C C . ARG A 1 199 ? 214.449 -32.110 14.263 1.00 73.75 196 ARG A C 1
ATOM 1576 O O . ARG A 1 199 ? 213.618 -31.488 14.926 1.00 69.55 196 ARG A O 1
ATOM 1584 N N . VAL A 1 200 ? 215.358 -32.906 14.814 1.00 84.92 197 VAL A N 1
ATOM 1585 C CA . VAL A 1 200 ? 215.463 -33.040 16.260 1.00 84.21 197 VAL A CA 1
ATOM 1586 C C . VAL A 1 200 ? 216.691 -32.292 16.773 1.00 78.75 197 VAL A C 1
ATOM 1587 O O . VAL A 1 200 ? 217.829 -32.616 16.432 1.00 82.40 197 VAL A O 1
ATOM 1591 N N . SER A 1 201 ? 216.448 -31.259 17.569 1.00 72.03 198 SER A N 1
ATOM 1592 C CA . SER A 1 201 ? 217.526 -30.456 18.127 1.00 63.55 198 SER A CA 1
ATOM 1593 C C . SER A 1 201 ? 218.244 -31.220 19.236 1.00 73.88 198 SER A C 1
ATOM 1594 O O . SER A 1 201 ? 217.615 -31.979 19.974 1.00 65.25 198 SER A O 1
ATOM 1597 N N . PRO A 1 202 ? 219.564 -31.016 19.360 1.00 67.85 199 PRO A N 1
ATOM 1598 C CA . PRO A 1 202 ? 220.338 -31.589 20.466 1.00 65.20 199 PRO A CA 1
ATOM 1599 C C . PRO A 1 202 ? 219.767 -31.177 21.817 1.00 80.53 199 PRO A C 1
ATOM 1600 O O . PRO A 1 202 ? 219.810 -31.946 22.778 1.00 107.06 199 PRO A O 1
ATOM 1604 N N . LEU A 1 203 ? 219.238 -29.961 21.877 1.00 71.48 200 LEU A N 1
ATOM 1605 C CA . LEU A 1 203 ? 218.597 -29.452 23.082 1.00 78.07 200 LEU A CA 1
ATOM 1606 C C . LEU A 1 203 ? 217.268 -30.156 23.359 1.00 81.57 200 LEU A C 1
ATOM 1607 O O . LEU A 1 203 ? 216.860 -30.298 24.509 1.00 104.95 200 LEU A O 1
ATOM 1612 N N . GLY A 1 204 ? 216.599 -30.597 22.298 1.00 88.64 201 GLY A N 1
ATOM 1613 C CA . GLY A 1 204 ? 215.283 -31.200 22.415 1.00 81.75 201 GLY A CA 1
ATOM 1614 C C . GLY A 1 204 ? 214.192 -30.236 21.989 1.00 96.23 201 GLY A C 1
ATOM 1615 O O . GLY A 1 204 ? 214.475 -29.216 21.363 1.00 114.22 201 GLY A O 1
ATOM 1616 N N . SER A 1 205 ? 212.945 -30.547 22.331 1.00 96.76 202 SER A N 1
ATOM 1617 C CA . SER A 1 205 ? 211.831 -29.685 21.955 1.00 95.67 202 SER A CA 1
ATOM 1618 C C . SER A 1 205 ? 211.881 -28.369 22.719 1.00 105.01 202 SER A C 1
ATOM 1619 O O . SER A 1 205 ? 212.502 -28.279 23.776 1.00 117.61 202 SER A O 1
ATOM 1622 N N . LEU A 1 206 ? 211.207 -27.359 22.182 1.00 127.20 203 LEU A N 1
ATOM 1623 C CA . LEU A 1 206 ? 211.117 -26.053 22.823 1.00 124.89 203 LEU A CA 1
ATOM 1624 C C . LEU A 1 206 ? 210.462 -26.143 24.205 1.00 123.50 203 LEU A C 1
ATOM 1625 O O . LEU A 1 206 ? 210.870 -25.457 25.147 1.00 120.06 203 LEU A O 1
ATOM 1630 N N . GLU A 1 207 ? 209.458 -27.008 24.319 1.00 124.70 204 GLU A N 1
ATOM 1631 C CA . GLU A 1 207 ? 208.766 -27.233 25.586 1.00 140.84 204 GLU A CA 1
ATOM 1632 C C . GLU A 1 207 ? 209.713 -27.806 26.635 1.00 138.88 204 GLU A C 1
ATOM 1633 O O . GLU A 1 207 ? 209.671 -27.411 27.804 1.00 144.76 204 GLU A O 1
ATOM 1639 N N . ASP A 1 208 ? 210.555 -28.746 26.214 1.00 124.92 205 ASP A N 1
ATOM 1640 C CA . ASP A 1 208 ? 211.520 -29.350 27.120 1.00 127.23 205 ASP A CA 1
ATOM 1641 C C . ASP A 1 208 ? 212.446 -28.265 27.650 1.00 127.46 205 ASP A C 1
ATOM 1642 O O . ASP A 1 208 ? 212.699 -28.183 28.853 1.00 137.68 205 ASP A O 1
ATOM 1647 N N . ILE A 1 209 ? 212.896 -27.399 26.745 1.00 102.96 206 ILE A N 1
ATOM 1648 C CA . ILE A 1 209 ? 213.800 -26.308 27.095 1.00 102.95 206 ILE A CA 1
ATOM 1649 C C . ILE A 1 209 ? 213.126 -25.391 28.102 1.00 112.60 206 ILE A C 1
ATOM 1650 O O . ILE A 1 209 ? 213.759 -24.921 29.050 1.00 116.34 206 ILE A O 1
ATOM 1655 N N . LEU A 1 210 ? 211.835 -25.144 27.897 1.00 123.35 207 LEU A N 1
ATOM 1656 C CA . LEU A 1 210 ? 211.077 -24.307 28.818 1.00 134.50 207 LEU A CA 1
ATOM 1657 C C . LEU A 1 210 ? 211.012 -24.947 30.204 1.00 148.57 207 LEU A C 1
ATOM 1658 O O . LEU A 1 210 ? 211.174 -24.261 31.213 1.00 154.45 207 LEU A O 1
ATOM 1663 N N . GLU A 1 211 ? 210.781 -26.257 30.254 1.00 142.78 208 GLU A N 1
ATOM 1664 C CA . GLU A 1 211 ? 210.718 -26.950 31.537 1.00 138.35 208 GLU A CA 1
ATOM 1665 C C . GLU A 1 211 ? 212.054 -26.886 32.278 1.00 142.26 208 GLU A C 1
ATOM 1666 O O . GLU A 1 211 ? 212.090 -26.593 33.477 1.00 159.86 208 GLU A O 1
ATOM 1672 N N . GLU A 1 212 ? 213.152 -27.138 31.566 1.00 144.12 209 GLU A N 1
ATOM 1673 C CA . GLU A 1 212 ? 214.473 -27.089 32.194 1.00 146.54 209 GLU A CA 1
ATOM 1674 C C . GLU A 1 212 ? 214.773 -25.672 32.679 1.00 145.49 209 GLU A C 1
ATOM 1675 O O . GLU A 1 212 ? 215.371 -25.482 33.741 1.00 163.08 209 GLU A O 1
ATOM 1681 N N . GLU A 1 213 ? 214.354 -24.684 31.894 1.00 131.04 210 GLU A N 1
ATOM 1682 C CA . GLU A 1 213 ? 214.566 -23.281 32.236 1.00 135.10 210 GLU A CA 1
ATOM 1683 C C . GLU A 1 213 ? 213.812 -22.915 33.511 1.00 153.53 210 GLU A C 1
ATOM 1684 O O . GLU A 1 213 ? 214.352 -22.257 34.406 1.00 157.65 210 GLU A O 1
ATOM 1690 N N . GLU A 1 214 ? 212.561 -23.361 33.586 1.00 162.01 211 GLU A N 1
ATOM 1691 C CA . GLU A 1 214 ? 211.713 -23.098 34.741 1.00 163.88 211 GLU A CA 1
ATOM 1692 C C . GLU A 1 214 ? 212.277 -23.760 35.986 1.00 167.38 211 GLU A C 1
ATOM 1693 O O . GLU A 1 214 ? 212.246 -23.185 37.073 1.00 178.53 211 GLU A O 1
ATOM 1699 N N . GLN A 1 215 ? 212.781 -24.980 35.824 1.00 160.57 212 GLN A N 1
ATOM 1700 C CA . GLN A 1 215 ? 213.374 -25.704 36.941 1.00 160.18 212 GLN A CA 1
ATOM 1701 C C . GLN A 1 215 ? 214.644 -25.021 37.438 1.00 165.51 212 GLN A C 1
ATOM 1702 O O . GLN A 1 215 ? 214.870 -24.915 38.644 1.00 167.00 212 GLN A O 1
ATOM 1708 N N . ALA A 1 216 ? 215.472 -24.569 36.502 1.00 166.60 213 ALA A N 1
ATOM 1709 C CA . ALA A 1 216 ? 216.705 -23.870 36.843 1.00 166.54 213 ALA A CA 1
ATOM 1710 C C . ALA A 1 216 ? 216.393 -22.570 37.578 1.00 166.10 213 ALA A C 1
ATOM 1711 O O . ALA A 1 216 ? 217.092 -22.193 38.519 1.00 167.50 213 ALA A O 1
ATOM 1713 N N . ALA A 1 217 ? 215.343 -21.886 37.134 1.00 169.63 214 ALA A N 1
ATOM 1714 C CA . ALA A 1 217 ? 214.927 -20.630 37.749 1.00 171.69 214 ALA A CA 1
ATOM 1715 C C . ALA A 1 217 ? 214.342 -20.823 39.149 1.00 182.40 214 ALA A C 1
ATOM 1716 O O . ALA A 1 217 ? 214.669 -20.076 40.072 1.00 182.72 214 ALA A O 1
ATOM 1718 N N . LYS A 1 218 ? 213.474 -21.821 39.299 1.00 186.88 215 LYS A N 1
ATOM 1719 C CA . LYS A 1 218 ? 212.801 -22.073 40.572 1.00 192.24 215 LYS A CA 1
ATOM 1720 C C . LYS A 1 218 ? 213.790 -22.458 41.670 1.00 194.36 215 LYS A C 1
ATOM 1721 O O . LYS A 1 218 ? 213.744 -21.914 42.773 1.00 199.08 215 LYS A O 1
ATOM 1727 N N . ASN A 1 219 ? 214.679 -23.400 41.369 1.00 189.80 216 ASN A N 1
ATOM 1728 C CA . ASN A 1 219 ? 215.754 -23.749 42.291 1.00 187.13 216 ASN A CA 1
ATOM 1729 C C . ASN A 1 219 ? 216.738 -22.589 42.383 1.00 185.38 216 ASN A C 1
ATOM 1730 O O . ASN A 1 219 ? 216.818 -21.769 41.469 1.00 180.30 216 ASN A O 1
ATOM 1735 N N . GLU A 1 220 ? 217.490 -22.516 43.475 1.00 187.56 217 GLU A N 1
ATOM 1736 C CA . GLU A 1 220 ? 218.455 -21.435 43.638 1.00 189.73 217 GLU A CA 1
ATOM 1737 C C . GLU A 1 220 ? 219.662 -21.608 42.7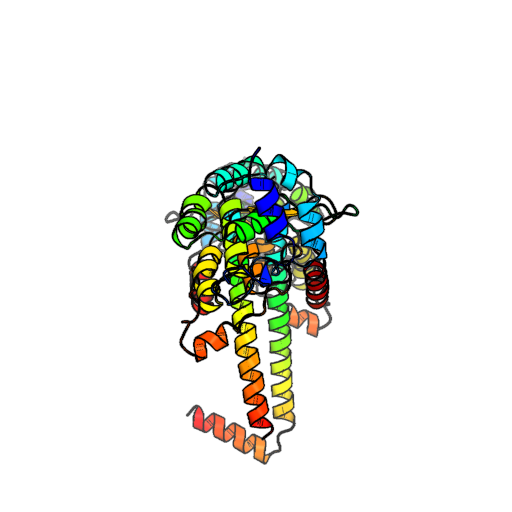18 1.00 188.29 217 GLU A C 1
ATOM 1738 O O . GLU A 1 220 ? 220.293 -22.665 42.696 1.00 191.41 217 GLU A O 1
ATOM 1744 N N . ASP A 1 221 ? 219.968 -20.560 41.959 1.00 191.27 218 ASP A N 1
ATOM 1745 C CA . ASP A 1 221 ? 221.131 -20.552 41.079 1.00 191.04 218 ASP A CA 1
ATOM 1746 C C . ASP A 1 221 ? 221.546 -19.120 40.757 1.00 187.28 218 ASP A C 1
ATOM 1747 O O . ASP A 1 221 ? 221.376 -18.216 41.574 1.00 189.36 218 ASP A O 1
ATOM 1752 N N . PRO B 1 7 ? 234.692 -2.513 73.989 1.00 117.77 4 PRO B N 1
ATOM 1753 C CA . PRO B 1 7 ? 234.250 -1.149 74.294 1.00 112.00 4 PRO B CA 1
ATOM 1754 C C . PRO B 1 7 ? 233.854 -0.376 73.037 1.00 139.75 4 PRO B C 1
ATOM 1755 O O . PRO B 1 7 ? 234.332 0.737 72.803 1.00 145.83 4 PRO B O 1
ATOM 1759 N N . ASP B 1 8 ? 232.983 -0.984 72.238 1.00 145.68 5 ASP B N 1
ATOM 1760 C CA . ASP B 1 8 ? 232.537 -0.415 70.973 1.00 132.51 5 ASP B CA 1
ATOM 1761 C C . ASP B 1 8 ? 231.038 -0.673 70.783 1.00 117.22 5 ASP B C 1
ATOM 1762 O O . ASP B 1 8 ? 230.542 -1.761 71.075 1.00 127.65 5 ASP B O 1
ATOM 1767 N N . THR B 1 9 ? 230.329 0.339 70.295 1.00 280.45 6 THR B N 1
ATOM 1768 C CA . THR B 1 9 ? 228.878 0.291 70.107 1.00 246.37 6 THR B CA 1
ATOM 1769 C C . THR B 1 9 ? 228.384 -0.648 69.004 1.00 227.79 6 THR B C 1
ATOM 1770 O O . THR B 1 9 ? 227.200 -0.985 68.967 1.00 222.16 6 THR B O 1
ATOM 1774 N N . HIS B 1 10 ? 229.281 -1.057 68.109 1.00 218.83 7 HIS B N 1
ATOM 1775 C CA . HIS B 1 10 ? 228.906 -1.823 66.917 1.00 207.55 7 HIS B CA 1
ATOM 1776 C C . HIS B 1 10 ? 228.067 -3.073 67.201 1.00 203.50 7 HIS B C 1
ATOM 1777 O O . HIS B 1 10 ? 227.077 -3.322 66.512 1.00 200.45 7 HIS B O 1
ATOM 1784 N N . ARG B 1 11 ? 228.461 -3.859 68.198 1.00 205.17 8 ARG B N 1
ATOM 1785 C CA . ARG B 1 11 ? 227.734 -5.082 68.534 1.00 200.23 8 ARG B CA 1
ATOM 1786 C C . ARG B 1 11 ? 226.309 -4.781 69.006 1.00 206.50 8 ARG B C 1
ATOM 1787 O O . ARG B 1 11 ? 225.346 -5.447 68.601 1.00 205.32 8 ARG B O 1
ATOM 1795 N N . ALA B 1 12 ? 226.183 -3.763 69.853 1.00 218.80 9 ALA B N 1
ATOM 1796 C CA . ALA B 1 12 ? 224.886 -3.319 70.353 1.00 224.60 9 ALA B CA 1
ATOM 1797 C C . ALA B 1 12 ? 223.989 -2.843 69.216 1.00 229.87 9 ALA B C 1
ATOM 1798 O O . ALA B 1 12 ? 222.801 -3.168 69.171 1.00 227.56 9 ALA B O 1
ATOM 1800 N N . ASP B 1 13 ? 224.568 -2.064 68.306 1.00 234.32 10 ASP B N 1
ATOM 1801 C CA . ASP B 1 13 ? 223.835 -1.537 67.159 1.00 227.69 10 ASP B CA 1
ATOM 1802 C C . ASP B 1 13 ? 223.355 -2.677 66.270 1.00 216.59 10 ASP B C 1
ATOM 1803 O O . ASP B 1 13 ? 222.222 -2.665 65.781 1.00 218.45 10 ASP B O 1
ATOM 1808 N N . GLU B 1 14 ? 224.228 -3.659 66.061 1.00 198.44 11 GLU B N 1
ATOM 1809 C CA . GLU B 1 14 ? 223.896 -4.800 65.219 1.00 180.33 11 GLU B CA 1
ATOM 1810 C C . GLU B 1 14 ? 222.734 -5.576 65.825 1.00 184.21 11 GLU B C 1
ATOM 1811 O O . GLU B 1 14 ? 221.739 -5.833 65.149 1.00 182.35 11 GLU B O 1
ATOM 1817 N N . ARG B 1 15 ? 222.837 -5.901 67.113 1.00 193.50 12 ARG B N 1
ATOM 1818 C CA . ARG B 1 15 ? 221.789 -6.676 67.776 1.00 196.32 12 ARG B CA 1
ATOM 1819 C C . ARG B 1 15 ? 220.471 -5.915 67.786 1.00 199.62 12 ARG B C 1
ATOM 1820 O O . ARG B 1 15 ? 219.402 -6.505 67.610 1.00 191.61 12 ARG B O 1
ATOM 1828 N N . ARG B 1 16 ? 220.555 -4.607 68.005 1.00 192.48 13 ARG B N 1
ATOM 1829 C CA . ARG B 1 16 ? 219.371 -3.762 68.026 1.00 183.40 13 ARG B CA 1
ATOM 1830 C C . ARG B 1 16 ? 218.708 -3.812 66.639 1.00 187.39 13 ARG B C 1
ATOM 1831 O O . ARG B 1 16 ? 217.483 -3.885 66.532 1.00 174.53 13 ARG B O 1
ATOM 1839 N N . PHE B 1 17 ? 219.524 -3.768 65.585 1.00 201.74 14 PHE B N 1
ATOM 1840 C CA . PHE B 1 17 ? 219.027 -3.864 64.207 1.00 190.92 14 PHE B CA 1
ATOM 1841 C C . PHE B 1 17 ? 218.375 -5.197 63.854 1.00 187.15 14 PHE B C 1
ATOM 1842 O O . PHE B 1 17 ? 217.300 -5.218 63.253 1.00 186.69 14 PHE B O 1
ATOM 1850 N N . LEU B 1 18 ? 219.015 -6.306 64.211 1.00 183.67 15 LEU B N 1
ATOM 1851 C CA . LEU B 1 18 ? 218.504 -7.604 63.789 1.00 177.40 15 LEU B CA 1
ATOM 1852 C C . LEU B 1 18 ? 217.149 -7.902 64.423 1.00 183.58 15 LEU B C 1
ATOM 1853 O O . LEU B 1 18 ? 216.202 -8.277 63.732 1.00 173.30 15 LEU B O 1
ATOM 1858 N N . ASP B 1 19 ? 217.060 -7.730 65.737 1.00 190.47 16 ASP B N 1
ATOM 1859 C CA . ASP B 1 19 ? 215.850 -8.100 66.463 1.00 200.22 16 ASP B CA 1
ATOM 1860 C C . ASP B 1 19 ? 214.791 -6.998 66.447 1.00 219.36 16 ASP B C 1
ATOM 1861 O O . ASP B 1 19 ? 214.956 -5.959 67.088 1.00 209.95 16 ASP B O 1
ATOM 1866 N N . GLU B 1 20 ? 213.717 -7.240 65.703 1.00 253.11 17 GLU B N 1
ATOM 1867 C CA . GLU B 1 20 ? 212.515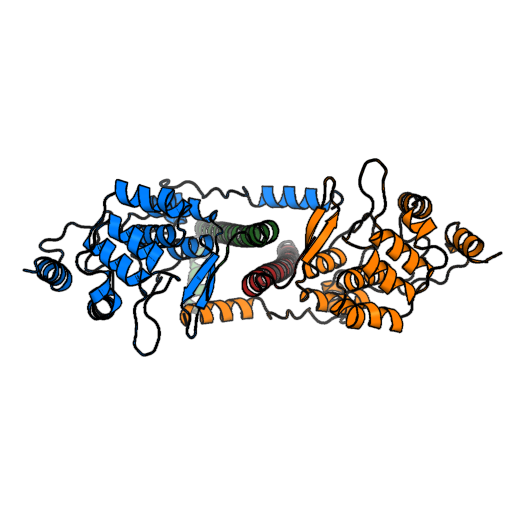 -6.411 65.727 1.00 256.50 17 GLU B CA 1
ATOM 1868 C C . GLU B 1 20 ? 212.791 -4.915 65.515 1.00 260.52 17 GLU B C 1
ATOM 1869 O O . GLU B 1 20 ? 212.300 -4.082 66.276 1.00 268.02 17 GLU B O 1
ATOM 1875 N N . ARG B 1 21 ? 213.570 -4.572 64.491 1.00 251.51 18 ARG B N 1
ATOM 1876 C CA . ARG B 1 21 ? 213.833 -3.165 64.171 1.00 249.46 18 ARG B CA 1
ATOM 1877 C C . ARG B 1 21 ? 212.608 -2.463 63.586 1.00 245.65 18 ARG B C 1
ATOM 1878 O O . ARG B 1 21 ? 212.544 -1.232 63.550 1.00 247.07 18 ARG B O 1
ATOM 1886 N N . GLY B 1 22 ? 211.636 -3.250 63.136 1.00 235.73 19 GLY B N 1
ATOM 1887 C CA . GLY B 1 22 ? 210.421 -2.728 62.532 1.00 230.30 19 GLY B CA 1
ATOM 1888 C C . GLY B 1 22 ? 209.702 -1.662 63.340 1.00 229.58 19 GLY B C 1
ATOM 1889 O O . GLY B 1 22 ? 209.007 -0.812 62.785 1.00 228.84 19 GLY B O 1
ATOM 1890 N N . SER B 1 23 ? 209.868 -1.711 64.656 1.00 231.74 20 SER B N 1
ATOM 1891 C CA . SER B 1 23 ? 209.339 -0.678 65.540 1.00 238.48 20 SER B CA 1
ATOM 1892 C C . SER B 1 23 ? 210.023 0.686 65.398 1.00 232.05 20 SER B C 1
ATOM 1893 O O . SER B 1 23 ? 209.351 1.713 65.318 1.00 231.81 20 SER B O 1
ATOM 1896 N N . SER B 1 24 ? 211.352 0.694 65.355 1.00 222.60 21 SER B N 1
ATOM 1897 C CA . SER B 1 24 ? 212.113 1.943 65.276 1.00 216.31 21 SER B CA 1
ATOM 1898 C C . SER B 1 24 ? 213.033 2.041 64.062 1.00 205.03 21 SER B C 1
ATOM 1899 O O . SER B 1 24 ? 214.166 2.504 64.172 1.00 207.47 21 SER B O 1
ATOM 1902 N N . GLY B 1 25 ? 212.547 1.609 62.905 1.00 190.11 22 GLY B N 1
ATOM 1903 C CA . GLY B 1 25 ? 213.356 1.623 61.702 1.00 182.65 22 GLY B CA 1
ATOM 1904 C C . GLY B 1 25 ? 212.830 2.585 60.658 1.00 184.34 22 GLY B C 1
ATOM 1905 O O . GLY B 1 25 ? 211.639 2.569 60.343 1.00 183.84 22 GLY B O 1
ATOM 1906 N N . PRO B 1 26 ? 213.712 3.448 60.126 1.00 185.29 23 PRO B N 1
ATOM 1907 C CA . PRO B 1 26 ? 213.290 4.288 59.005 1.00 176.02 23 PRO B CA 1
ATOM 1908 C C . PRO B 1 26 ? 213.009 3.400 57.806 1.00 160.42 23 PRO B C 1
ATOM 1909 O O . PRO B 1 26 ? 213.773 2.471 57.542 1.00 153.03 23 PRO B O 1
ATOM 1913 N N . LEU B 1 27 ? 211.935 3.686 57.081 1.00 151.89 24 LEU B N 1
ATOM 1914 C CA . LEU B 1 27 ? 211.489 2.783 56.032 1.00 143.43 24 LEU B CA 1
ATOM 1915 C C . LEU B 1 27 ? 212.269 2.986 54.744 1.00 132.83 24 LEU B C 1
ATOM 1916 O O . LEU B 1 27 ? 212.841 4.052 54.510 1.00 136.05 24 LEU B O 1
ATOM 1921 N N . ALA B 1 28 ? 212.291 1.952 53.913 1.00 128.54 25 ALA B N 1
ATOM 1922 C CA . ALA B 1 28 ? 212.875 2.062 52.590 1.00 122.47 25 ALA B CA 1
ATOM 1923 C C . ALA B 1 28 ? 211.946 2.917 51.737 1.00 132.20 25 ALA B C 1
ATOM 1924 O O . ALA B 1 28 ? 210.746 2.978 52.005 1.00 129.88 25 ALA B O 1
ATOM 1926 N N . PRO B 1 29 ? 212.495 3.588 50.713 1.00 135.14 26 PRO B N 1
ATOM 1927 C CA . PRO B 1 29 ? 211.686 4.467 49.856 1.00 134.07 26 PRO B CA 1
ATOM 1928 C C . PRO B 1 29 ? 210.480 3.775 49.215 1.00 128.70 26 PRO B C 1
ATOM 1929 O O . PRO B 1 29 ? 209.531 4.454 48.829 1.00 131.19 26 PRO B O 1
ATOM 1933 N N . ASN B 1 30 ? 210.515 2.451 49.107 1.00 127.92 27 ASN B N 1
ATOM 1934 C CA . ASN B 1 30 ? 209.371 1.705 48.589 1.00 131.99 27 ASN B CA 1
ATOM 1935 C C . ASN B 1 30 ? 208.358 1.368 49.685 1.00 133.10 27 ASN B C 1
ATOM 1936 O O . ASN B 1 30 ? 207.340 0.727 49.429 1.00 131.11 27 ASN B O 1
ATOM 1941 N N . GLY B 1 31 ? 208.646 1.813 50.903 1.00 131.52 28 GLY B N 1
ATOM 1942 C CA . GLY B 1 31 ? 207.755 1.603 52.029 1.00 140.99 28 GLY B CA 1
ATOM 1943 C C . GLY B 1 31 ? 207.916 0.271 52.737 1.00 138.93 28 GLY B C 1
ATOM 1944 O O . GLY B 1 31 ? 207.055 -0.126 53.520 1.00 137.77 28 GLY B O 1
ATOM 1945 N N . LEU B 1 32 ? 209.015 -0.424 52.466 1.00 136.31 29 LEU B N 1
ATOM 1946 C CA . LEU B 1 32 ? 209.321 -1.658 53.184 1.00 128.64 29 LEU B CA 1
ATOM 1947 C C . LEU B 1 32 ? 210.244 -1.375 54.361 1.00 126.79 29 LEU B C 1
ATOM 1948 O O . LEU B 1 32 ? 210.904 -0.335 54.404 1.00 127.07 29 LEU B O 1
ATOM 1953 N N . ASN B 1 33 ? 210.287 -2.301 55.313 1.00 131.48 30 ASN B N 1
ATOM 1954 C CA . ASN B 1 33 ? 211.207 -2.189 56.436 1.00 131.60 30 ASN B CA 1
ATOM 1955 C C . ASN B 1 33 ? 212.488 -2.972 56.176 1.00 129.53 30 ASN B C 1
ATOM 1956 O O . ASN B 1 33 ? 212.450 -4.196 56.043 1.00 127.22 30 ASN B O 1
ATOM 1961 N N . PRO B 1 34 ? 213.630 -2.267 56.132 1.00 115.55 31 PRO B N 1
ATOM 1962 C CA . PRO B 1 34 ? 214.933 -2.832 55.757 1.00 110.04 31 PRO B CA 1
ATOM 1963 C C . PRO B 1 34 ? 215.290 -4.086 56.551 1.00 110.33 31 PRO B C 1
ATOM 1964 O O . PRO B 1 34 ? 215.905 -5.008 56.015 1.00 120.43 31 PRO B O 1
ATOM 1968 N N . ALA B 1 35 ? 214.913 -4.101 57.824 1.00 119.83 32 ALA B N 1
ATOM 1969 C CA . ALA B 1 35 ? 215.216 -5.217 58.712 1.00 115.66 32 ALA B CA 1
ATOM 1970 C C . ALA B 1 35 ? 214.478 -6.502 58.337 1.00 104.75 32 ALA B C 1
ATOM 1971 O O . ALA B 1 35 ? 214.964 -7.596 58.610 1.00 102.56 32 ALA B O 1
ATOM 1973 N N . THR B 1 36 ? 213.298 -6.370 57.737 1.00 111.96 33 THR B N 1
ATOM 1974 C CA . THR B 1 36 ? 212.468 -7.536 57.433 1.00 128.19 33 THR B CA 1
ATOM 1975 C C . THR B 1 36 ? 212.387 -7.897 55.943 1.00 124.50 33 THR B C 1
ATOM 1976 O O . THR B 1 36 ? 211.594 -8.759 55.556 1.00 137.77 33 THR B O 1
ATOM 1980 N N . ILE B 1 37 ? 213.201 -7.250 55.113 1.00 102.40 34 ILE B N 1
ATOM 1981 C CA . ILE B 1 37 ? 213.185 -7.511 53.671 1.00 110.36 34 ILE B CA 1
ATOM 1982 C C . ILE B 1 37 ? 213.646 -8.924 53.322 1.00 113.52 34 ILE B C 1
ATOM 1983 O O . ILE B 1 37 ? 213.078 -9.574 52.442 1.00 106.57 34 ILE B O 1
ATOM 1988 N N . MET B 1 38 ? 214.669 -9.401 54.019 1.00 113.05 35 MET B N 1
ATOM 1989 C CA . MET B 1 38 ? 215.136 -10.769 53.833 1.00 101.16 35 MET B CA 1
ATOM 1990 C C . MET B 1 38 ? 214.446 -11.703 54.822 1.00 115.38 35 MET B C 1
ATOM 1991 O O . MET B 1 38 ? 214.102 -11.298 55.931 1.00 114.37 35 MET B O 1
ATOM 1996 N N . GLU B 1 39 ? 214.231 -12.948 54.407 1.00 123.30 36 GLU B N 1
ATOM 1997 C CA . GLU B 1 39 ? 213.499 -13.920 55.215 1.00 124.94 36 GLU B CA 1
ATOM 1998 C C . GLU B 1 39 ? 214.212 -14.181 56.536 1.00 121.01 36 GLU B C 1
ATOM 1999 O O . GLU B 1 39 ? 215.427 -14.057 56.622 1.00 119.87 36 GLU B O 1
ATOM 2005 N N . LYS B 1 40 ? 213.452 -14.541 57.562 1.00 131.46 37 LYS B N 1
ATOM 2006 C CA . LYS B 1 40 ? 214.011 -14.718 58.898 1.00 130.39 37 LYS B CA 1
ATOM 2007 C C . LYS B 1 40 ? 215.139 -15.747 58.903 1.00 126.51 37 LYS B C 1
ATOM 2008 O O . LYS B 1 40 ? 216.190 -15.532 59.519 1.00 122.15 37 LYS B O 1
ATOM 2014 N N . ALA B 1 41 ? 214.927 -16.845 58.186 1.00 118.34 38 ALA B N 1
ATOM 2015 C CA . ALA B 1 41 ? 215.920 -17.906 58.107 1.00 113.01 38 ALA B CA 1
ATOM 2016 C C . ALA B 1 41 ? 217.245 -17.402 57.545 1.00 112.84 38 ALA B C 1
ATOM 2017 O O . ALA B 1 41 ? 218.290 -17.593 58.164 1.00 111.29 38 ALA B O 1
ATOM 2019 N N . VAL B 1 42 ? 217.203 -16.739 56.391 1.00 111.46 39 VAL B N 1
ATOM 2020 C CA . VAL B 1 42 ? 218.431 -16.233 55.783 1.00 100.59 39 VAL B CA 1
ATOM 2021 C C . VAL B 1 42 ? 219.054 -15.109 56.614 1.00 101.26 39 VAL B C 1
ATOM 2022 O O . VAL B 1 42 ? 220.274 -14.998 56.664 1.00 110.87 39 VAL B O 1
ATOM 2026 N N . ARG B 1 43 ? 218.238 -14.277 57.261 1.00 102.94 40 ARG B N 1
ATOM 2027 C CA . ARG B 1 43 ? 218.788 -13.258 58.156 1.00 106.63 40 ARG B CA 1
ATOM 2028 C C . ARG B 1 43 ? 219.617 -13.931 59.246 1.00 115.34 40 ARG B C 1
ATOM 2029 O O . ARG B 1 43 ? 220.733 -13.492 59.567 1.00 114.97 40 ARG B O 1
ATOM 2037 N N . GLU B 1 44 ? 219.081 -15.023 59.786 1.00 114.48 41 GLU B N 1
ATOM 2038 C CA . GLU B 1 44 ? 219.818 -15.790 60.780 1.00 108.55 41 GLU B CA 1
ATOM 2039 C C . GLU B 1 44 ? 221.100 -16.359 60.183 1.00 117.36 41 GLU B C 1
ATOM 2040 O O . GLU B 1 44 ? 222.175 -16.142 60.725 1.00 118.13 41 GLU B O 1
ATOM 2046 N N . ARG B 1 45 ? 220.994 -17.040 59.044 1.00 110.98 42 ARG B N 1
ATOM 2047 C CA . ARG B 1 45 ? 222.159 -17.665 58.417 1.00 100.45 42 ARG B CA 1
ATOM 2048 C C . ARG B 1 45 ? 223.268 -16.647 58.167 1.00 102.10 42 ARG B C 1
ATOM 2049 O O . ARG B 1 45 ? 224.454 -16.967 58.279 1.00 110.41 42 ARG B O 1
ATOM 2057 N N . ILE B 1 46 ? 222.875 -15.427 57.818 1.00 94.92 43 ILE B N 1
ATOM 2058 C CA . ILE B 1 46 ? 223.829 -14.347 57.605 1.00 104.13 43 ILE B CA 1
ATOM 2059 C C . ILE B 1 46 ? 224.488 -13.942 58.916 1.00 97.81 43 ILE B C 1
ATOM 2060 O O . ILE B 1 46 ? 225.713 -13.877 59.001 1.00 103.47 43 ILE B O 1
ATOM 2065 N N . VAL B 1 47 ? 223.687 -13.667 59.941 1.00 94.74 44 VAL B N 1
ATOM 2066 C CA . VAL B 1 47 ? 224.266 -13.145 61.177 1.00 111.53 44 VAL B CA 1
ATOM 2067 C C . VAL B 1 47 ? 225.127 -14.194 61.900 1.00 113.57 44 VAL B C 1
ATOM 2068 O O . VAL B 1 47 ? 226.054 -13.836 62.628 1.00 109.94 44 VAL B O 1
ATOM 2072 N N . GLU B 1 48 ? 224.831 -15.480 61.703 1.00 119.93 45 GLU B N 1
ATOM 2073 C CA . GLU B 1 48 ? 225.667 -16.545 62.268 1.00 120.32 45 GLU B CA 1
ATOM 2074 C C . GLU B 1 48 ? 226.985 -16.696 61.508 1.00 112.31 45 GLU B C 1
ATOM 2075 O O . GLU B 1 48 ? 227.948 -17.245 62.035 1.00 106.93 45 GLU B O 1
ATOM 2081 N N . SER B 1 49 ? 227.015 -16.220 60.267 1.00 89.63 46 SER B N 1
ATOM 2082 C CA . SER B 1 49 ? 228.139 -16.485 59.367 1.00 84.13 46 SER B CA 1
ATOM 2083 C C . SER B 1 49 ? 229.463 -15.855 59.797 1.00 85.22 46 SER B C 1
ATOM 2084 O O . SER B 1 49 ? 229.494 -14.795 60.421 1.00 101.28 46 SER B O 1
ATOM 2087 N N . TYR B 1 50 ? 230.553 -16.533 59.447 1.00 87.73 47 TYR B N 1
ATOM 2088 C CA . TYR B 1 50 ? 231.909 -16.063 59.713 1.00 94.92 47 TYR B CA 1
ATOM 2089 C C . TYR B 1 50 ? 232.227 -14.754 59.005 1.00 93.86 47 TYR B C 1
ATOM 2090 O O . TYR B 1 50 ? 232.853 -13.865 59.579 1.00 95.40 47 TYR B O 1
ATOM 2099 N N . PHE B 1 51 ? 231.796 -14.647 57.752 1.00 79.17 48 PHE B N 1
ATOM 2100 C CA . PHE B 1 51 ? 232.080 -13.470 56.942 1.00 78.72 48 PHE B CA 1
ATOM 2101 C C . PHE B 1 51 ? 231.465 -12.226 57.556 1.00 84.51 48 PHE B C 1
ATOM 2102 O O . PHE B 1 51 ? 232.067 -11.158 57.553 1.00 95.76 48 PHE B O 1
ATOM 2110 N N . TRP B 1 52 ? 230.252 -12.368 58.071 1.00 84.69 49 TRP B N 1
ATOM 2111 C CA . TRP B 1 52 ? 229.571 -11.254 58.709 1.00 90.72 49 TRP B CA 1
ATOM 2112 C C . TRP B 1 52 ? 230.309 -10.811 59.969 1.00 98.22 49 TRP B C 1
ATOM 2113 O O . TRP B 1 52 ? 230.557 -9.626 60.174 1.00 115.22 49 TRP B O 1
ATOM 2124 N N . LYS B 1 53 ? 230.661 -11.778 60.807 1.00 98.82 50 LYS B N 1
ATOM 2125 C CA . LYS B 1 53 ? 231.302 -11.495 62.084 1.00 94.39 50 LYS B CA 1
ATOM 2126 C C . LYS B 1 53 ? 232.715 -10.932 61.945 1.00 102.85 50 LYS B C 1
ATOM 2127 O O . LYS B 1 53 ? 233.143 -10.116 62.759 1.00 123.04 50 LYS B O 1
ATOM 2133 N N . GLU B 1 54 ? 233.442 -11.375 60.924 1.00 103.69 51 GLU B N 1
ATOM 2134 C CA . GLU B 1 54 ? 234.853 -11.019 60.797 1.00 119.37 51 GLU B CA 1
ATOM 2135 C C . GLU B 1 54 ? 235.163 -9.968 59.730 1.00 107.81 51 GLU B C 1
ATOM 2136 O O . GLU B 1 54 ? 236.226 -9.348 59.764 1.00 103.77 51 GLU B O 1
ATOM 2142 N N . GLN B 1 55 ? 234.244 -9.759 58.794 1.00 103.78 52 GLN B N 1
ATOM 2143 C CA . GLN B 1 55 ? 234.516 -8.882 57.657 1.00 94.05 52 GLN B CA 1
ATOM 2144 C C . GLN B 1 55 ? 233.470 -7.781 57.505 1.00 95.53 52 GLN B C 1
ATOM 2145 O O . GLN B 1 55 ? 233.703 -6.785 56.820 1.00 112.89 52 GLN B O 1
ATOM 2151 N N . CYS B 1 56 ? 232.318 -7.964 58.140 1.00 101.12 53 CYS B N 1
ATOM 2152 C CA . CYS B 1 56 ? 231.255 -6.966 58.101 1.00 86.18 53 CYS B CA 1
ATOM 2153 C C . CYS B 1 56 ? 231.157 -6.186 59.402 1.00 95.21 53 CYS B C 1
ATOM 2154 O O . CYS B 1 56 ? 230.415 -5.210 59.495 1.00 111.99 53 CYS B O 1
ATOM 2157 N N . PHE B 1 57 ? 231.905 -6.618 60.407 1.00 93.56 54 PHE B N 1
ATOM 2158 C CA . PHE B 1 57 ? 231.799 -6.015 61.725 1.00 101.48 54 PHE B CA 1
ATOM 2159 C C . PHE B 1 57 ? 232.272 -4.566 61.702 1.00 108.31 54 PHE B C 1
ATOM 2160 O O . PHE B 1 57 ? 233.403 -4.282 61.311 1.00 107.78 54 PHE B O 1
ATOM 2168 N N . GLY B 1 58 ? 231.386 -3.654 62.096 1.00 103.45 55 GLY B N 1
ATOM 2169 C CA . GLY B 1 58 ? 231.717 -2.242 62.178 1.00 102.53 55 GLY B CA 1
ATOM 2170 C C . GLY B 1 58 ? 232.160 -1.659 60.851 1.00 102.89 55 GLY B C 1
ATOM 2171 O O . GLY B 1 58 ? 232.938 -0.708 60.805 1.00 106.37 55 GLY B O 1
ATOM 2172 N N . VAL B 1 59 ? 231.653 -2.226 59.764 1.00 94.95 56 VAL B N 1
ATOM 2173 C CA . VAL B 1 59 ? 232.081 -1.826 58.434 1.00 93.15 56 VAL B CA 1
ATOM 2174 C C . VAL B 1 59 ? 231.434 -0.504 58.022 1.00 107.82 56 VAL B C 1
ATOM 2175 O O . VAL B 1 59 ? 230.432 -0.084 58.602 1.00 105.05 56 VAL B O 1
ATOM 2179 N N . ASN B 1 60 ? 232.016 0.150 57.023 1.00 123.42 57 ASN B N 1
ATOM 2180 C CA . ASN B 1 60 ? 231.535 1.451 56.583 1.00 125.88 57 ASN B CA 1
ATOM 2181 C C . ASN B 1 60 ? 231.138 1.400 55.111 1.00 124.41 57 ASN B C 1
ATOM 2182 O O . ASN B 1 60 ? 231.477 0.446 54.409 1.00 125.14 57 ASN B O 1
ATOM 2187 N N . GLU B 1 61 ? 230.427 2.420 54.637 1.00 113.62 58 GLU B N 1
ATOM 2188 C CA . GLU B 1 61 ? 230.044 2.474 53.228 1.00 117.82 58 GLU B CA 1
ATOM 2189 C C . GLU B 1 61 ? 231.269 2.615 52.335 1.00 123.20 58 GLU B C 1
ATOM 2190 O O . GLU B 1 61 ? 231.313 2.057 51.237 1.00 127.95 58 GLU B O 1
ATOM 2196 N N . ALA B 1 62 ? 232.263 3.357 52.812 1.00 111.54 59 ALA B N 1
ATOM 2197 C CA . ALA B 1 62 ? 233.536 3.449 52.113 1.00 127.34 59 ALA B CA 1
ATOM 2198 C C . ALA B 1 62 ? 234.196 2.078 52.081 1.00 134.91 59 ALA B C 1
ATOM 2199 O O . ALA B 1 62 ? 234.731 1.652 51.056 1.00 150.79 59 ALA B O 1
ATOM 2201 N N . ASP B 1 63 ? 234.150 1.395 53.218 1.00 108.43 60 ASP B N 1
ATOM 2202 C CA . ASP B 1 63 ? 234.688 0.048 53.346 1.00 90.66 60 ASP B CA 1
ATOM 2203 C C . ASP B 1 63 ? 233.996 -0.955 52.425 1.00 102.86 60 ASP B C 1
ATOM 2204 O O . ASP B 1 63 ? 234.603 -1.937 52.012 1.00 101.61 60 ASP B O 1
ATOM 2209 N N . ILE B 1 64 ? 232.730 -0.701 52.103 1.00 88.46 61 ILE B N 1
ATOM 2210 C CA . ILE B 1 64 ? 231.924 -1.649 51.332 1.00 90.34 61 ILE B CA 1
ATOM 2211 C C . ILE B 1 64 ? 232.526 -1.974 49.970 1.00 92.11 61 ILE B C 1
ATOM 2212 O O . ILE B 1 64 ? 232.593 -3.143 49.591 1.00 88.08 61 ILE B O 1
ATOM 2217 N N . VAL B 1 65 ? 232.969 -0.952 49.244 1.00 88.03 62 VAL B N 1
ATOM 2218 C CA . VAL B 1 65 ? 233.618 -1.165 47.955 1.00 91.72 62 VAL B CA 1
ATOM 2219 C C . VAL B 1 65 ? 234.829 -2.078 48.125 1.00 90.24 62 VAL B C 1
ATOM 2220 O O . VAL B 1 65 ? 235.025 -3.032 47.361 1.00 99.09 62 VAL B O 1
ATOM 2224 N N . ASP B 1 66 ? 235.625 -1.783 49.149 1.00 100.04 63 ASP B N 1
ATOM 2225 C CA . ASP B 1 66 ? 236.817 -2.559 49.468 1.00 103.93 63 ASP B CA 1
ATOM 2226 C C . ASP B 1 66 ? 236.464 -4.016 49.737 1.00 95.99 63 ASP B C 1
ATOM 2227 O O . ASP B 1 66 ? 237.161 -4.925 49.292 1.00 112.03 63 ASP B O 1
ATOM 2232 N N . ARG B 1 67 ? 235.380 -4.226 50.475 1.00 87.18 64 ARG B N 1
ATOM 2233 C CA . ARG B 1 67 ? 234.919 -5.567 50.808 1.00 92.12 64 ARG B CA 1
ATOM 2234 C C . ARG B 1 67 ? 234.458 -6.318 49.571 1.00 87.26 64 ARG B C 1
ATOM 2235 O O . ARG B 1 67 ? 234.720 -7.512 49.427 1.00 86.42 64 ARG B O 1
ATOM 2243 N N . VAL B 1 68 ? 233.773 -5.613 48.678 1.00 82.37 65 VAL B N 1
ATOM 2244 C CA . VAL B 1 68 ? 233.302 -6.216 47.442 1.00 76.85 65 VAL B CA 1
ATOM 2245 C C . VAL B 1 68 ? 234.492 -6.674 46.610 1.00 80.18 65 VAL B C 1
ATOM 2246 O O . VAL B 1 68 ? 234.532 -7.815 46.145 1.00 72.97 65 VAL B O 1
ATOM 2250 N N . VAL B 1 69 ? 235.471 -5.787 46.451 1.00 82.71 66 VAL B N 1
ATOM 2251 C CA . VAL B 1 69 ? 236.666 -6.099 45.671 1.00 79.23 66 VAL B CA 1
ATOM 2252 C C . VAL B 1 69 ? 237.443 -7.261 46.288 1.00 79.60 66 VAL B C 1
ATOM 2253 O O . VAL B 1 69 ? 237.881 -8.176 45.589 1.00 88.62 66 VAL B O 1
ATOM 2257 N N . GLU B 1 70 ? 237.598 -7.223 47.605 1.00 97.14 67 GLU B N 1
ATOM 2258 C CA . GLU B 1 70 ? 238.370 -8.227 48.324 1.00 95.45 67 GLU B CA 1
ATOM 2259 C C . GLU B 1 70 ? 237.730 -9.612 48.331 1.00 92.43 67 GLU B C 1
ATOM 2260 O O . GLU B 1 70 ? 238.417 -10.619 48.161 1.00 93.96 67 GLU B O 1
ATOM 2266 N N . HIS B 1 71 ? 236.417 -9.661 48.521 1.00 77.39 68 HIS B N 1
ATOM 2267 C CA . HIS B 1 71 ? 235.774 -10.898 48.943 1.00 72.41 68 HIS B CA 1
ATOM 2268 C C . HIS B 1 71 ? 234.687 -11.445 48.025 1.00 77.86 68 HIS B C 1
ATOM 2269 O O . HIS B 1 71 ? 234.362 -12.629 48.100 1.00 93.70 68 HIS B O 1
ATOM 2276 N N . VAL B 1 72 ? 234.121 -10.614 47.159 1.00 61.93 69 VAL B N 1
ATOM 2277 C CA . VAL B 1 72 ? 233.024 -11.108 46.338 1.00 71.25 69 VAL B CA 1
ATOM 2278 C C . VAL B 1 72 ? 233.537 -11.633 45.005 1.00 68.71 69 VAL B C 1
ATOM 2279 O O . VAL B 1 72 ? 234.142 -10.902 44.221 1.00 74.20 69 VAL B O 1
ATOM 2283 N N . ARG B 1 73 ? 233.290 -12.915 44.758 1.00 62.84 70 ARG B N 1
ATOM 2284 C CA . ARG B 1 73 ? 233.758 -13.558 43.539 1.00 69.51 70 ARG B CA 1
ATOM 2285 C C . ARG B 1 73 ? 232.602 -14.153 42.743 1.00 64.39 70 ARG B C 1
ATOM 2286 O O . ARG B 1 73 ? 232.804 -14.737 41.680 1.00 69.09 70 ARG B O 1
ATOM 2294 N N . PHE B 1 74 ? 231.391 -13.998 43.266 1.00 63.54 71 PHE B N 1
ATOM 2295 C CA . PHE B 1 74 ? 230.193 -14.491 42.600 1.00 68.41 71 PHE B CA 1
ATOM 2296 C C . PHE B 1 74 ? 228.944 -13.866 43.202 1.00 61.79 71 PHE B C 1
ATOM 2297 O O . PHE B 1 74 ? 228.985 -13.308 44.295 1.00 70.46 71 PHE B O 1
ATOM 2305 N N . VAL B 1 75 ? 227.828 -13.981 42.491 1.00 63.52 72 VAL B N 1
ATOM 2306 C CA . VAL B 1 75 ? 226.543 -13.569 43.038 1.00 68.25 72 VAL B CA 1
ATOM 2307 C C . VAL B 1 75 ? 225.759 -14.807 43.471 1.00 70.77 72 VAL B C 1
ATOM 2308 O O . VAL B 1 75 ? 225.712 -15.805 42.760 1.00 73.92 72 VAL B O 1
ATOM 2312 N N . GLY B 1 76 ? 225.188 -14.764 44.667 1.00 65.99 73 GLY B N 1
ATOM 2313 C CA . GLY B 1 76 ? 224.407 -15.885 45.151 1.00 53.04 73 GLY B CA 1
ATOM 2314 C C . GLY B 1 76 ? 223.763 -15.610 46.489 1.00 59.31 73 GLY B C 1
ATOM 2315 O O . GLY B 1 76 ? 224.107 -14.640 47.161 1.00 68.44 73 GLY B O 1
ATOM 2316 N N . GLY B 1 77 ? 222.836 -16.475 46.884 1.00 68.93 74 GLY B N 1
ATOM 2317 C CA . GLY B 1 77 ? 222.216 -16.368 48.191 1.00 72.32 74 GLY B CA 1
ATOM 2318 C C . GLY B 1 77 ? 222.859 -17.316 49.179 1.00 70.36 74 GLY B C 1
ATOM 2319 O O . GLY B 1 77 ? 224.029 -17.155 49.528 1.00 78.06 74 GLY B O 1
ATOM 2320 N N . VAL B 1 78 ? 222.095 -18.308 49.627 1.00 73.54 75 VAL B N 1
ATOM 2321 C CA . VAL B 1 78 ? 222.627 -19.335 50.515 1.00 78.41 75 VAL B CA 1
ATOM 2322 C C . VAL B 1 78 ? 222.697 -20.674 49.788 1.00 90.87 75 VAL B C 1
ATOM 2323 O O . VAL B 1 78 ? 221.773 -21.057 49.068 1.00 87.40 75 VAL B O 1
ATOM 2327 N N . THR B 1 79 ? 223.818 -21.368 49.951 1.00 92.52 76 THR B N 1
ATOM 2328 C CA . THR B 1 79 ? 224.076 -22.581 49.184 1.00 91.85 76 THR B CA 1
ATOM 2329 C C . THR B 1 79 ? 224.588 -23.702 50.077 1.00 93.28 76 THR B C 1
ATOM 2330 O O . THR B 1 79 ? 225.184 -23.454 51.127 1.00 97.09 76 THR B O 1
ATOM 2334 N N . GLY B 1 80 ? 224.357 -24.938 49.645 1.00 79.06 77 GLY B N 1
ATOM 2335 C CA . GLY B 1 80 ? 224.891 -26.098 50.330 1.00 71.60 77 GLY B CA 1
ATOM 2336 C C . GLY B 1 80 ? 224.062 -26.512 51.526 1.00 88.10 77 GLY B C 1
ATOM 2337 O O . GLY B 1 80 ? 223.107 -25.832 51.899 1.00 98.62 77 GLY B O 1
ATOM 2338 N N . VAL B 1 81 ? 224.426 -27.640 52.124 1.00 85.37 78 VAL B N 1
ATOM 2339 C CA . VAL B 1 81 ? 223.723 -28.143 53.294 1.00 94.96 78 VAL B CA 1
ATOM 2340 C C . VAL B 1 81 ? 223.879 -27.203 54.485 1.00 96.48 78 VAL B C 1
ATOM 2341 O O . VAL B 1 81 ? 222.936 -26.998 55.248 1.00 93.22 78 VAL B O 1
ATOM 2345 N N . THR B 1 82 ? 225.066 -26.618 54.625 1.00 97.38 79 THR B N 1
ATOM 2346 C CA . THR B 1 82 ? 225.360 -25.726 55.745 1.00 88.15 79 THR B CA 1
ATOM 2347 C C . THR B 1 82 ? 224.608 -24.407 55.637 1.00 87.75 79 THR B C 1
ATOM 2348 O O . THR B 1 82 ? 224.601 -23.616 56.580 1.00 100.32 79 THR B O 1
ATOM 2352 N N . GLN B 1 83 ? 223.994 -24.173 54.479 1.00 85.45 80 GLN B N 1
ATOM 2353 C CA . GLN B 1 83 ? 223.242 -22.950 54.220 1.00 89.68 80 GLN B CA 1
ATOM 2354 C C . GLN B 1 83 ? 224.132 -21.721 54.385 1.00 86.43 80 GLN B C 1
ATOM 2355 O O . GLN B 1 83 ? 223.773 -20.765 55.070 1.00 99.07 80 GLN B O 1
ATOM 2361 N N . LYS B 1 84 ? 225.295 -21.758 53.743 1.00 73.28 81 LYS B N 1
ATOM 2362 C CA . LYS B 1 84 ? 226.258 -20.668 53.824 1.00 74.61 81 LYS B CA 1
ATOM 2363 C C . LYS B 1 84 ? 225.835 -19.499 52.950 1.00 74.96 81 LYS B C 1
ATOM 2364 O O . LYS B 1 84 ? 225.605 -19.667 51.752 1.00 75.87 81 LYS B O 1
ATOM 2370 N N . PRO B 1 85 ? 225.726 -18.306 53.550 1.00 83.16 82 PRO B N 1
ATOM 2371 C CA . PRO B 1 85 ? 225.420 -17.108 52.767 1.00 64.37 82 PRO B CA 1
ATOM 2372 C C . PRO B 1 85 ? 226.665 -16.555 52.092 1.00 81.57 82 PRO B C 1
ATOM 2373 O O . PRO B 1 85 ? 227.735 -16.506 52.701 1.00 81.09 82 PRO B O 1
ATOM 2377 N N . SER B 1 86 ? 226.516 -16.135 50.842 1.00 80.90 83 SER B N 1
ATOM 2378 C CA . SER B 1 86 ? 227.632 -15.595 50.087 1.00 61.80 83 SER B CA 1
ATOM 2379 C C . SER B 1 86 ? 228.037 -14.252 50.669 1.00 63.47 83 SER B C 1
ATOM 2380 O O . SER B 1 86 ? 227.211 -13.563 51.270 1.00 74.25 83 SER B O 1
ATOM 2383 N N . PRO B 1 87 ? 229.313 -13.876 50.499 1.00 67.87 84 PRO B N 1
ATOM 2384 C CA . PRO B 1 87 ? 229.765 -12.535 50.876 1.00 66.19 84 PRO B CA 1
ATOM 2385 C C . PRO B 1 87 ? 228.902 -11.458 50.225 1.00 72.00 84 PRO B C 1
ATOM 2386 O O . PRO B 1 87 ? 228.649 -10.417 50.829 1.00 88.57 84 PRO B O 1
ATOM 2390 N N . PHE B 1 88 ? 228.442 -11.733 49.008 1.00 65.93 85 PHE B N 1
ATOM 2391 C CA . PHE B 1 88 ? 227.547 -10.842 48.275 1.00 62.11 85 PHE B CA 1
ATOM 2392 C C . PHE B 1 88 ? 226.270 -10.571 49.068 1.00 70.53 85 PHE B C 1
ATOM 2393 O O . PHE B 1 88 ? 225.870 -9.420 49.262 1.00 92.99 85 PHE B O 1
ATOM 2401 N N . LEU B 1 89 ? 225.645 -11.647 49.535 1.00 76.25 86 LEU B N 1
ATOM 2402 C CA . LEU B 1 89 ? 224.402 -11.560 50.292 1.00 73.96 86 LEU B CA 1
ATOM 2403 C C . LEU B 1 89 ? 224.610 -10.842 51.624 1.00 80.41 86 LEU B C 1
ATOM 2404 O O . LEU B 1 89 ? 223.795 -10.008 52.027 1.00 95.53 86 LEU B O 1
ATOM 2409 N N . CYS B 1 90 ? 225.701 -11.177 52.307 1.00 75.10 87 CYS B N 1
ATOM 2410 C CA . CYS B 1 90 ? 226.025 -10.556 53.586 1.00 83.85 87 CYS B CA 1
ATOM 2411 C C . CYS B 1 90 ? 226.225 -9.057 53.423 1.00 93.88 87 CYS B C 1
ATOM 2412 O O . CYS B 1 90 ? 225.758 -8.266 54.242 1.00 109.96 87 CYS B O 1
ATOM 2415 N N . LEU B 1 91 ? 226.917 -8.670 52.356 1.00 86.54 88 LEU B N 1
ATOM 2416 C CA . LEU B 1 91 ? 227.154 -7.260 52.082 1.00 83.39 88 LEU B CA 1
ATOM 2417 C C . LEU B 1 91 ? 225.850 -6.562 51.718 1.00 91.00 88 LEU B C 1
ATOM 2418 O O . LEU B 1 91 ? 225.664 -5.388 52.033 1.00 101.26 88 LEU B O 1
ATOM 2423 N N . ALA B 1 92 ? 224.950 -7.284 51.056 1.00 84.17 89 ALA B N 1
ATOM 2424 C CA . ALA B 1 92 ? 223.625 -6.746 50.767 1.00 77.05 89 ALA B CA 1
ATOM 2425 C C . ALA B 1 92 ? 222.874 -6.450 52.060 1.00 88.38 89 ALA B C 1
ATOM 2426 O O . ALA B 1 92 ? 222.267 -5.388 52.217 1.00 99.52 89 ALA B O 1
ATOM 2428 N N . PHE B 1 93 ? 222.930 -7.394 52.991 1.00 79.95 90 PHE B N 1
ATOM 2429 C CA . PHE B 1 93 ? 222.255 -7.236 54.270 1.00 83.80 90 PHE B CA 1
ATOM 2430 C C . PHE B 1 93 ? 222.862 -6.064 55.032 1.00 88.64 90 PHE B C 1
ATOM 2431 O O . PHE B 1 93 ? 222.156 -5.299 55.693 1.00 90.95 90 PHE B O 1
ATOM 2439 N N . LYS B 1 94 ? 224.180 -5.931 54.933 1.00 82.47 91 LYS B N 1
ATOM 2440 C CA . LYS B 1 94 ? 224.883 -4.816 55.549 1.00 85.30 91 LYS B CA 1
ATOM 2441 C C . LYS B 1 94 ? 224.433 -3.496 54.932 1.00 87.52 91 LYS B C 1
ATOM 2442 O O . LYS B 1 94 ? 224.344 -2.483 55.622 1.00 98.19 91 LYS B O 1
ATOM 2448 N N . LEU B 1 95 ? 224.155 -3.514 53.632 1.00 96.40 92 LEU B N 1
ATOM 2449 C CA . LEU B 1 95 ? 223.619 -2.342 52.949 1.00 88.36 92 LEU B CA 1
ATOM 2450 C C . LEU B 1 95 ? 222.242 -2.007 53.500 1.00 101.14 92 LEU B C 1
ATOM 2451 O O . LEU B 1 95 ? 221.908 -0.841 53.691 1.00 120.17 92 LEU B O 1
ATOM 2456 N N . LEU B 1 96 ? 221.446 -3.039 53.760 1.00 104.65 93 LEU B N 1
ATOM 2457 C CA . LEU B 1 96 ? 220.149 -2.851 54.400 1.00 88.99 93 LEU B CA 1
ATOM 2458 C C . LEU B 1 96 ? 220.325 -2.198 55.767 1.00 98.99 93 LEU B C 1
ATOM 2459 O O . LEU B 1 96 ? 219.540 -1.334 56.157 1.00 113.89 93 LEU B O 1
ATOM 2464 N N . GLN B 1 97 ? 221.368 -2.606 56.485 1.00 113.90 94 GLN B N 1
ATOM 2465 C CA . GLN B 1 97 ? 221.691 -2.014 57.783 1.00 107.93 94 GLN B CA 1
ATOM 2466 C C . GLN B 1 97 ? 222.059 -0.537 57.682 1.00 104.61 94 GLN B C 1
ATOM 2467 O O . GLN B 1 97 ? 221.520 0.298 58.406 1.00 113.54 94 GLN B O 1
ATOM 2473 N N . LEU B 1 98 ? 222.974 -0.225 56.772 1.00 107.93 95 LEU B N 1
ATOM 2474 C CA . LEU B 1 98 ? 223.504 1.123 56.642 1.00 109.79 95 LEU B CA 1
ATOM 2475 C C . LEU B 1 98 ? 222.486 2.074 56.023 1.00 119.39 95 LEU B C 1
ATOM 2476 O O . LEU B 1 98 ? 222.562 3.286 56.227 1.00 120.05 95 LEU B O 1
ATOM 2481 N N . ALA B 1 99 ? 221.535 1.512 55.278 1.00 121.30 96 ALA B N 1
ATOM 2482 C CA . ALA B 1 99 ? 220.490 2.286 54.607 1.00 110.68 96 ALA B CA 1
ATOM 2483 C C . ALA B 1 99 ? 221.069 3.463 53.827 1.00 107.98 96 ALA B C 1
ATOM 2484 O O . ALA B 1 99 ? 220.745 4.615 54.111 1.00 110.28 96 ALA B O 1
ATOM 2486 N N . PRO B 1 100 ? 221.935 3.175 52.843 1.00 112.27 97 PRO B N 1
ATOM 2487 C CA . PRO B 1 100 ? 222.677 4.222 52.140 1.00 106.38 97 PRO B CA 1
ATOM 2488 C C . PRO B 1 100 ? 221.767 5.119 51.313 1.00 118.19 97 PRO B C 1
ATOM 2489 O O . PRO B 1 100 ? 220.680 4.696 50.915 1.00 117.79 97 PRO B O 1
ATOM 2493 N N . GLY B 1 101 ? 222.225 6.338 51.044 1.00 121.94 98 GLY B N 1
ATOM 2494 C CA . GLY B 1 101 ? 221.427 7.315 50.332 1.00 115.97 98 GLY B CA 1
ATOM 2495 C C . GLY B 1 101 ? 221.693 7.271 48.842 1.00 126.57 98 GLY B C 1
ATOM 2496 O O . GLY B 1 101 ? 222.491 6.466 48.367 1.00 117.57 98 GLY B O 1
ATOM 2497 N N . ASP B 1 102 ? 220.996 8.119 48.098 1.00 133.01 99 ASP B N 1
ATOM 2498 C CA . ASP B 1 102 ? 221.062 8.096 46.643 1.00 134.04 99 ASP B CA 1
ATOM 2499 C C . ASP B 1 102 ? 222.444 8.444 46.086 1.00 131.17 99 ASP B C 1
ATOM 2500 O O . ASP B 1 102 ? 222.836 7.929 45.041 1.00 142.73 99 ASP B O 1
ATOM 2505 N N . ASP B 1 103 ? 223.173 9.319 46.772 1.00 121.15 100 ASP B N 1
ATOM 2506 C CA . ASP B 1 103 ? 224.499 9.740 46.313 1.00 125.77 100 ASP B CA 1
ATOM 2507 C C . ASP B 1 103 ? 225.513 8.590 46.265 1.00 130.30 100 ASP B C 1
ATOM 2508 O O . ASP B 1 103 ? 226.169 8.354 45.241 1.00 146.71 100 ASP B O 1
ATOM 2513 N N . ILE B 1 104 ? 225.618 7.863 47.374 1.00 122.52 101 ILE B N 1
ATOM 2514 C CA . ILE B 1 104 ? 226.563 6.758 47.492 1.00 110.93 101 ILE B CA 1
ATOM 2515 C C . ILE B 1 104 ? 226.156 5.619 46.555 1.00 111.55 101 ILE B C 1
ATOM 2516 O O . ILE B 1 104 ? 227.014 4.964 45.961 1.00 117.40 101 ILE B O 1
ATOM 2521 N N . LEU B 1 105 ? 224.851 5.383 46.429 1.00 110.55 102 LEU B N 1
ATOM 2522 C CA . LEU B 1 105 ? 224.347 4.373 45.501 1.00 110.44 102 LEU B CA 1
ATOM 2523 C C . LEU B 1 105 ? 224.691 4.746 44.064 1.00 101.58 102 LEU B C 1
ATOM 2524 O O . LEU B 1 105 ? 225.051 3.885 43.263 1.00 101.01 102 LEU B O 1
ATOM 2529 N N . LYS B 1 106 ? 224.590 6.034 43.753 1.00 105.56 103 LYS B N 1
ATOM 2530 C CA . LYS B 1 106 ? 224.954 6.538 42.436 1.00 125.89 103 LYS B CA 1
ATOM 2531 C C . LYS B 1 106 ? 226.423 6.242 42.191 1.00 118.40 103 LYS B C 1
ATOM 2532 O O . LYS B 1 106 ? 226.804 5.804 41.102 1.00 124.03 103 LYS B O 1
ATOM 2538 N N . GLU B 1 107 ? 227.246 6.475 43.212 1.00 106.12 104 GLU B N 1
ATOM 2539 C CA . GLU B 1 107 ? 228.675 6.197 43.093 1.00 106.19 104 GLU B CA 1
ATOM 2540 C C . GLU B 1 107 ? 228.923 4.722 42.802 1.00 98.74 104 GLU B C 1
ATOM 2541 O O . GLU B 1 107 ? 229.671 4.382 41.883 1.00 97.61 104 GLU B O 1
ATOM 2547 N N . TYR B 1 108 ? 228.291 3.856 43.591 1.00 95.42 105 TYR B N 1
ATOM 2548 C CA . TYR B 1 108 ? 228.486 2.419 43.463 1.00 97.95 105 TYR B CA 1
ATOM 2549 C C . TYR B 1 108 ? 228.138 2.012 42.042 1.00 107.97 105 TYR B C 1
ATOM 2550 O O . TYR B 1 108 ? 228.985 1.538 41.277 1.00 109.32 105 TYR B O 1
ATOM 2559 N N . LEU B 1 109 ? 226.881 2.277 41.702 1.00 107.07 106 LEU B N 1
ATOM 2560 C CA . LEU B 1 109 ? 226.251 1.839 40.469 1.00 102.19 106 LEU B CA 1
ATOM 2561 C C . LEU B 1 109 ? 226.990 2.358 39.240 1.00 109.23 106 LEU B C 1
ATOM 2562 O O . LEU B 1 109 ? 227.463 1.580 38.410 1.00 95.27 106 LEU B O 1
ATOM 2567 N N . TYR B 1 110 ? 227.067 3.677 39.112 1.00 98.51 107 TYR B N 1
ATOM 2568 C CA . TYR B 1 110 ? 227.626 4.272 37.907 1.00 102.16 107 TYR B CA 1
ATOM 2569 C C . TYR B 1 110 ? 229.147 4.312 37.942 1.00 106.06 107 TYR B C 1
ATOM 2570 O O . TYR B 1 110 ? 229.802 3.830 37.024 1.00 126.81 107 TYR B O 1
ATOM 2579 N N . PHE B 1 111 ? 229.714 4.867 39.004 1.00 110.96 108 PHE B N 1
ATOM 2580 C CA . PHE B 1 111 ? 231.150 5.091 39.031 1.00 103.09 108 PHE B CA 1
ATOM 2581 C C . PHE B 1 111 ? 231.878 3.850 39.535 1.00 106.59 108 PHE B C 1
ATOM 2582 O O . PHE B 1 111 ? 232.894 3.450 38.968 1.00 112.48 108 PHE B O 1
ATOM 2590 N N . GLY B 1 112 ? 231.362 3.247 40.606 1.00 95.45 109 GLY B N 1
ATOM 2591 C CA . GLY B 1 112 ? 231.999 2.075 41.176 1.00 105.51 109 GLY B CA 1
ATOM 2592 C C . GLY B 1 112 ? 231.845 0.883 40.257 1.00 99.58 109 GLY B C 1
ATOM 2593 O O . GLY B 1 112 ? 232.771 0.095 40.074 1.00 109.02 109 GLY B O 1
ATOM 2594 N N . GLY B 1 113 ? 230.657 0.768 39.675 1.00 98.97 110 GLY B N 1
ATOM 2595 C CA . GLY B 1 113 ? 230.295 -0.366 38.849 1.00 90.72 110 GLY B CA 1
ATOM 2596 C C . GLY B 1 113 ? 231.142 -0.547 37.607 1.00 91.28 110 GLY B C 1
ATOM 2597 O O . GLY B 1 113 ? 231.437 -1.680 37.221 1.00 94.43 110 GLY B O 1
ATOM 2598 N N . GLU B 1 114 ? 231.530 0.561 36.979 1.00 99.46 111 GLU B N 1
ATOM 2599 C CA . GLU B 1 114 ? 232.355 0.506 35.775 1.00 87.76 111 GLU B CA 1
ATOM 2600 C C . GLU B 1 114 ? 233.679 -0.181 36.074 1.00 92.30 111 GLU B C 1
ATOM 2601 O O . GLU B 1 114 ? 234.143 -1.021 35.303 1.00 104.12 111 GLU B O 1
ATOM 2607 N N . LYS B 1 115 ? 234.276 0.177 37.205 1.00 97.22 112 LYS B N 1
ATOM 2608 C CA . LYS B 1 115 ? 235.515 -0.445 37.646 1.00 97.85 112 LYS B CA 1
ATOM 2609 C C . LYS B 1 115 ? 235.269 -1.837 38.224 1.00 91.75 112 LYS B C 1
ATOM 2610 O O . LYS B 1 115 ? 235.999 -2.771 37.915 1.00 97.36 112 LYS B O 1
ATOM 2616 N N . PHE B 1 116 ? 234.238 -1.981 39.049 1.00 88.20 113 PHE B N 1
ATOM 2617 C CA . PHE B 1 116 ? 233.975 -3.255 39.707 1.00 72.43 113 PHE B CA 1
ATOM 2618 C C . PHE B 1 116 ? 232.544 -3.739 39.456 1.00 81.87 113 PHE B C 1
ATOM 2619 O O . PHE B 1 116 ? 231.602 -3.186 40.015 1.00 77.38 113 PHE B O 1
ATOM 2627 N N . LYS B 1 117 ? 232.386 -4.774 38.631 1.00 70.00 114 LYS B N 1
ATOM 2628 C CA . LYS B 1 117 ? 231.060 -5.265 38.235 1.00 70.45 114 LYS B CA 1
ATOM 2629 C C . LYS B 1 117 ? 230.222 -5.798 39.403 1.00 64.20 114 LYS B C 1
ATOM 2630 O O . LYS B 1 117 ? 229.008 -5.585 39.468 1.00 79.43 114 LYS B O 1
ATOM 2636 N N . TYR B 1 118 ? 230.866 -6.484 40.335 1.00 69.24 115 TYR B N 1
ATOM 2637 C CA . TYR B 1 118 ? 230.115 -7.040 41.448 1.00 74.00 115 TYR B CA 1
ATOM 2638 C C . TYR B 1 118 ? 229.556 -5.930 42.331 1.00 70.78 115 TYR B C 1
ATOM 2639 O O . TYR B 1 118 ? 228.516 -6.107 42.955 1.00 80.02 115 TYR B O 1
ATOM 2648 N N . LEU B 1 119 ? 230.232 -4.785 42.362 1.00 66.82 116 LEU B N 1
ATOM 2649 C CA . LEU B 1 119 ? 229.720 -3.614 43.069 1.00 69.72 116 LEU B CA 1
ATOM 2650 C C . LEU B 1 119 ? 228.443 -3.106 42.403 1.00 72.47 116 LEU B C 1
ATOM 2651 O O . LEU B 1 119 ? 227.491 -2.705 43.080 1.00 82.50 116 LEU B O 1
ATOM 2656 N N . ARG B 1 120 ? 228.430 -3.115 41.072 1.00 64.62 117 ARG B N 1
ATOM 2657 C CA . ARG B 1 120 ? 227.237 -2.725 40.334 1.00 66.63 117 ARG B CA 1
ATOM 2658 C C . ARG B 1 120 ? 226.118 -3.724 40.589 1.00 71.35 117 ARG B C 1
ATOM 2659 O O . ARG B 1 120 ? 224.967 -3.339 40.748 1.00 89.24 117 ARG B O 1
ATOM 2667 N N . ALA B 1 121 ? 226.463 -5.006 40.643 1.00 80.12 118 ALA B N 1
ATOM 2668 C CA . ALA B 1 121 ? 225.486 -6.061 40.890 1.00 82.16 118 ALA B CA 1
ATOM 2669 C C . ALA B 1 121 ? 224.857 -5.905 42.265 1.00 82.38 118 ALA B C 1
ATOM 2670 O O . ALA B 1 121 ? 223.645 -6.050 42.429 1.00 89.16 118 ALA B O 1
ATOM 2672 N N . LEU B 1 122 ? 225.698 -5.610 43.249 1.00 82.00 119 LEU B N 1
ATOM 2673 C CA . LEU B 1 122 ? 225.246 -5.393 44.614 1.00 75.63 119 LEU B CA 1
ATOM 2674 C C . LEU B 1 122 ? 224.327 -4.180 44.680 1.00 78.17 119 LEU B C 1
ATOM 2675 O O . LEU B 1 122 ? 223.257 -4.226 45.297 1.00 93.10 119 LEU B O 1
ATOM 2680 N N . ALA B 1 123 ? 224.744 -3.098 44.030 1.00 74.18 120 ALA B N 1
ATOM 2681 C CA . ALA B 1 123 ? 223.958 -1.871 44.025 1.00 83.84 120 ALA B CA 1
ATOM 2682 C C . ALA B 1 123 ? 222.596 -2.099 43.377 1.00 89.20 120 ALA B C 1
ATOM 2683 O O . ALA B 1 123 ? 221.574 -1.648 43.889 1.00 90.68 120 ALA B O 1
ATOM 2685 N N . ALA B 1 124 ? 222.593 -2.818 42.259 1.00 80.00 121 ALA B N 1
ATOM 2686 C CA . ALA B 1 124 ? 221.367 -3.124 41.533 1.00 80.53 121 ALA B CA 1
ATOM 2687 C C . ALA B 1 124 ? 220.438 -3.978 42.377 1.00 90.44 121 ALA B C 1
ATOM 2688 O O . ALA B 1 124 ? 219.227 -3.756 42.402 1.00 96.32 121 ALA B O 1
ATOM 2690 N N . PHE B 1 125 ? 221.016 -4.958 43.064 1.00 83.29 122 PHE B N 1
ATOM 2691 C CA . PHE B 1 125 ? 220.255 -5.827 43.952 1.00 78.41 122 PHE B CA 1
ATOM 2692 C C . PHE B 1 125 ? 219.583 -5.009 45.054 1.00 80.02 122 PHE B C 1
ATOM 2693 O O . PHE B 1 125 ? 218.376 -5.132 45.288 1.00 78.88 122 PHE B O 1
ATOM 2701 N N . TYR B 1 126 ? 220.368 -4.158 45.709 1.00 81.87 123 TYR B N 1
ATOM 2702 C CA . TYR B 1 126 ? 219.859 -3.338 46.803 1.00 78.52 123 TYR B CA 1
ATOM 2703 C C . TYR B 1 126 ? 218.764 -2.397 46.316 1.00 93.05 123 TYR B C 1
ATOM 2704 O O . TYR B 1 126 ? 217.760 -2.183 47.002 1.00 108.84 123 TYR B O 1
ATOM 2713 N N . ILE B 1 127 ? 218.969 -1.838 45.127 1.00 86.87 124 ILE B N 1
ATOM 2714 C CA . ILE B 1 127 ? 217.998 -0.934 44.527 1.00 92.63 124 ILE B CA 1
ATOM 2715 C C . ILE B 1 127 ? 216.691 -1.668 44.261 1.00 87.55 124 ILE B C 1
ATOM 2716 O O . ILE B 1 127 ? 215.615 -1.168 44.581 1.00 111.16 124 ILE B O 1
ATOM 2721 N N . ARG B 1 128 ? 216.792 -2.869 43.705 1.00 89.90 125 ARG B N 1
ATOM 2722 C CA . ARG B 1 128 ? 215.610 -3.677 43.440 1.00 92.52 125 ARG B CA 1
ATOM 2723 C C . ARG B 1 128 ? 214.877 -3.987 44.740 1.00 91.35 125 ARG B C 1
ATOM 2724 O O . ARG B 1 128 ? 213.645 -4.006 44.778 1.00 101.25 125 ARG B O 1
ATOM 2732 N N . LEU B 1 129 ? 215.638 -4.217 45.805 1.00 85.51 126 LEU B N 1
ATOM 2733 C CA . LEU B 1 129 ? 215.043 -4.505 47.108 1.00 99.28 126 LEU B CA 1
ATOM 2734 C C . LEU B 1 129 ? 214.333 -3.311 47.757 1.00 111.87 126 LEU B C 1
ATOM 2735 O O . LEU B 1 129 ? 213.268 -3.477 48.352 1.00 112.33 126 LEU B O 1
ATOM 2740 N N . THR B 1 130 ? 214.916 -2.118 47.654 1.00 108.26 127 THR B N 1
ATOM 2741 C CA . THR B 1 130 ? 214.461 -0.995 48.483 1.00 104.20 127 THR B CA 1
ATOM 2742 C C . THR B 1 130 ? 213.856 0.217 47.763 1.00 108.95 127 THR B C 1
ATOM 2743 O O . THR B 1 130 ? 213.423 1.161 48.420 1.00 118.64 127 THR B O 1
ATOM 2747 N N . ARG B 1 131 ? 213.806 0.201 46.436 1.00 117.09 128 ARG B N 1
ATOM 2748 C CA . ARG B 1 131 ? 213.446 1.410 45.692 1.00 113.61 128 ARG B CA 1
ATOM 2749 C C . ARG B 1 131 ? 212.118 1.222 44.968 1.00 109.98 128 ARG B C 1
ATOM 2750 O O . ARG B 1 131 ? 211.798 0.117 44.562 1.00 116.40 128 ARG B O 1
ATOM 2758 N N . PRO B 1 132 ? 211.341 2.304 44.794 1.00 109.84 129 PRO B N 1
ATOM 2759 C CA . PRO B 1 132 ? 210.051 2.184 44.099 1.00 111.40 129 PRO B CA 1
ATOM 2760 C C . PRO B 1 132 ? 210.198 1.643 42.677 1.00 113.02 129 PRO B C 1
ATOM 2761 O O . PRO B 1 132 ? 211.249 1.832 42.061 1.00 120.79 129 PRO B O 1
ATOM 2765 N N . ASP B 1 133 ? 209.161 0.977 42.174 1.00 109.68 130 ASP B N 1
ATOM 2766 C CA . ASP B 1 133 ? 209.267 0.206 40.937 1.00 112.96 130 ASP B CA 1
ATOM 2767 C C . ASP B 1 133 ? 209.652 1.077 39.744 1.00 108.69 130 ASP B C 1
ATOM 2768 O O . ASP B 1 133 ? 210.464 0.666 38.917 1.00 110.22 130 ASP B O 1
ATOM 2773 N N . LYS B 1 134 ? 209.076 2.273 39.658 1.00 112.87 131 LYS B N 1
ATOM 2774 C CA . LYS B 1 134 ? 209.417 3.197 38.579 1.00 120.78 131 LYS B CA 1
ATOM 2775 C C . LYS B 1 134 ? 210.909 3.491 38.599 1.00 122.68 131 LYS B C 1
ATOM 2776 O O . LYS B 1 134 ? 211.593 3.412 37.572 1.00 118.21 131 LYS B O 1
ATOM 2782 N N . GLU B 1 135 ? 211.403 3.820 39.786 1.00 129.11 132 GLU B N 1
ATOM 2783 C CA . GLU B 1 135 ? 212.812 4.112 39.982 1.00 130.36 132 GLU B CA 1
ATOM 2784 C C . GLU B 1 135 ? 213.668 2.883 39.692 1.00 117.25 132 GLU B C 1
ATOM 2785 O O . GLU B 1 135 ? 214.759 3.004 39.151 1.00 120.24 132 GLU B O 1
ATOM 2791 N N . VAL B 1 136 ? 213.176 1.702 40.060 1.00 108.65 133 VAL B N 1
ATOM 2792 C CA . VAL B 1 136 ? 213.925 0.469 39.828 1.00 98.31 133 VAL B CA 1
ATOM 2793 C C . VAL B 1 136 ? 214.104 0.202 38.336 1.00 104.39 133 VAL B C 1
ATOM 2794 O O . VAL B 1 136 ? 215.212 -0.088 37.879 1.00 105.35 133 VAL B O 1
ATOM 2798 N N . TYR B 1 137 ? 213.020 0.319 37.577 1.00 92.71 134 TYR B N 1
ATOM 2799 C CA . TYR B 1 137 ? 213.096 0.141 36.133 1.00 100.38 134 TYR B CA 1
ATOM 2800 C C . TYR B 1 137 ? 214.019 1.189 35.526 1.00 102.25 134 TYR B C 1
ATOM 2801 O O . TYR B 1 137 ? 214.928 0.864 34.760 1.00 100.57 134 TYR B O 1
ATOM 2810 N N . THR B 1 138 ? 213.800 2.445 35.905 1.00 97.39 135 THR B N 1
ATOM 2811 C CA . THR B 1 138 ? 214.537 3.563 35.325 1.00 103.21 135 THR B CA 1
ATOM 2812 C C . THR B 1 138 ? 216.038 3.454 35.580 1.00 103.68 135 THR B C 1
ATOM 2813 O O . THR B 1 138 ? 216.846 3.711 34.688 1.00 117.88 135 THR B O 1
ATOM 2817 N N . LEU B 1 139 ? 216.406 3.087 36.803 1.00 100.33 136 LEU B N 1
ATOM 2818 C CA . LEU B 1 139 ? 217.810 2.945 37.177 1.00 97.83 136 LEU B CA 1
ATOM 2819 C C . LEU B 1 139 ? 218.465 1.699 36.593 1.00 93.63 136 LEU B C 1
ATOM 2820 O O . LEU B 1 139 ? 219.570 1.771 36.063 1.00 115.14 136 LEU B O 1
ATOM 2825 N N . LEU B 1 140 ? 217.790 0.558 36.694 1.00 85.29 137 LEU B N 1
ATOM 2826 C CA . LEU B 1 140 ? 218.423 -0.713 36.349 1.00 81.44 137 LEU B CA 1
ATOM 2827 C C . LEU B 1 140 ? 218.417 -1.048 34.858 1.00 88.77 137 LEU B C 1
ATOM 2828 O O . LEU B 1 140 ? 219.367 -1.652 34.361 1.00 83.21 137 LEU B O 1
ATOM 2833 N N . GLU B 1 141 ? 217.371 -0.648 34.141 1.00 92.44 138 GLU B N 1
ATOM 2834 C CA . GLU B 1 141 ? 217.249 -1.027 32.730 1.00 93.36 138 GLU B CA 1
ATOM 2835 C C . GLU B 1 141 ? 218.406 -0.603 31.808 1.00 89.11 138 GLU B C 1
ATOM 2836 O O . GLU B 1 141 ? 218.712 -1.326 30.860 1.00 95.32 138 GLU B O 1
ATOM 2842 N N . PRO B 1 142 ? 219.056 0.551 32.069 1.00 94.48 139 PRO B N 1
ATOM 2843 C CA . PRO B 1 142 ? 220.199 0.870 31.203 1.00 91.61 139 PRO B CA 1
ATOM 2844 C C . PRO B 1 142 ? 221.323 -0.163 31.256 1.00 98.37 139 PRO B C 1
ATOM 2845 O O . PRO B 1 142 ? 222.089 -0.287 30.301 1.00 114.10 139 PRO B O 1
ATOM 2849 N N . PHE B 1 143 ? 221.418 -0.895 32.359 1.00 87.06 140 PHE B N 1
ATOM 2850 C CA . PHE B 1 143 ? 222.512 -1.840 32.540 1.00 78.97 140 PHE B CA 1
ATOM 2851 C C . PHE B 1 143 ? 222.218 -3.183 31.885 1.00 84.96 140 PHE B C 1
ATOM 2852 O O . PHE B 1 143 ? 222.998 -4.128 32.009 1.00 75.10 140 PHE B O 1
ATOM 2860 N N . LEU B 1 144 ? 221.103 -3.252 31.165 1.00 79.38 141 LEU B N 1
ATOM 2861 C CA . LEU B 1 144 ? 220.839 -4.368 30.266 1.00 71.92 141 LEU B CA 1
ATOM 2862 C C . LEU B 1 144 ? 221.827 -4.355 29.102 1.00 73.21 141 LEU B C 1
ATOM 2863 O O . LEU B 1 144 ? 221.891 -5.298 28.316 1.00 77.28 141 LEU B O 1
ATOM 2868 N N . GLU B 1 145 ? 222.580 -3.266 28.991 1.00 78.04 142 GLU B N 1
ATOM 2869 C CA . GLU B 1 145 ? 223.614 -3.131 27.976 1.00 77.38 142 GLU B CA 1
ATOM 2870 C C . GLU B 1 145 ? 224.971 -3.574 28.516 1.00 73.73 142 GLU B C 1
ATOM 2871 O O . GLU B 1 145 ? 225.940 -3.695 27.768 1.00 82.18 142 GLU B O 1
ATOM 2877 N N . ASP B 1 146 ? 225.036 -3.808 29.822 1.00 72.23 143 ASP B N 1
ATOM 2878 C CA . ASP B 1 146 ? 226.266 -4.271 30.451 1.00 71.55 143 ASP B CA 1
ATOM 2879 C C . ASP B 1 146 ? 226.395 -5.780 30.249 1.00 71.50 143 ASP B C 1
ATOM 2880 O O . ASP B 1 146 ? 225.611 -6.563 30.785 1.00 76.87 143 ASP B O 1
ATOM 2885 N N . ARG B 1 147 ? 227.397 -6.182 29.476 1.00 75.15 144 ARG B N 1
ATOM 2886 C CA . ARG B 1 147 ? 227.517 -7.567 29.036 1.00 64.76 144 ARG B CA 1
ATOM 2887 C C . ARG B 1 147 ? 228.644 -8.302 29.754 1.00 58.82 144 ARG B C 1
ATOM 2888 O O . ARG B 1 147 ? 229.012 -9.410 29.367 1.00 64.07 144 ARG B O 1
ATOM 2896 N N . ARG B 1 148 ? 229.202 -7.679 30.787 1.00 55.37 145 ARG B N 1
ATOM 2897 C CA . ARG B 1 148 ? 230.305 -8.287 31.524 1.00 59.17 145 ARG B CA 1
ATOM 2898 C C . ARG B 1 148 ? 229.882 -9.596 32.183 1.00 54.21 145 ARG B C 1
ATOM 2899 O O . ARG B 1 148 ? 228.739 -9.749 32.615 1.00 59.99 145 ARG B O 1
ATOM 2907 N N . LYS B 1 149 ? 230.812 -10.544 32.235 1.00 56.71 146 LYS B N 1
ATOM 2908 C CA . LYS B 1 149 ? 230.554 -11.852 32.824 1.00 60.48 146 LYS B CA 1
ATOM 2909 C C . LYS B 1 149 ? 230.525 -11.809 34.347 1.00 70.72 146 LYS B C 1
ATOM 2910 O O . LYS B 1 149 ? 231.293 -11.084 34.978 1.00 68.72 146 LYS B O 1
ATOM 2916 N N . LEU B 1 150 ? 229.622 -12.596 34.919 1.00 64.76 147 LEU B N 1
ATOM 2917 C CA . LEU B 1 150 ? 229.510 -12.769 36.357 1.00 62.48 147 LEU B CA 1
ATOM 2918 C C . LEU B 1 150 ? 229.428 -14.248 36.706 1.00 62.90 147 LEU B C 1
ATOM 2919 O O . LEU B 1 150 ? 228.968 -15.061 35.908 1.00 73.01 147 LEU B O 1
ATOM 2924 N N . ARG B 1 151 ? 229.880 -14.587 37.905 1.00 64.55 148 ARG B N 1
ATOM 2925 C CA . ARG B 1 151 ? 229.709 -15.927 38.446 1.00 60.65 148 ARG B CA 1
ATOM 2926 C C . ARG B 1 151 ? 228.498 -15.989 39.364 1.00 70.27 148 ARG B C 1
ATOM 2927 O O . ARG B 1 151 ? 228.247 -15.063 40.137 1.00 65.88 148 ARG B O 1
ATOM 2935 N N . ARG B 1 152 ? 227.724 -17.062 39.256 1.00 57.07 149 ARG B N 1
ATOM 2936 C CA . ARG B 1 152 ? 226.647 -17.277 40.212 1.00 57.72 149 ARG B CA 1
ATOM 2937 C C . ARG B 1 152 ? 226.843 -18.628 40.880 1.00 55.45 149 ARG B C 1
ATOM 2938 O O . ARG B 1 152 ? 227.241 -19.597 40.237 1.00 63.36 149 ARG B O 1
ATOM 2946 N N . LYS B 1 153 ? 226.596 -18.682 42.182 1.00 74.09 150 LYS B N 1
ATOM 2947 C CA . LYS B 1 153 ? 226.871 -19.888 42.944 1.00 60.78 150 LYS B CA 1
ATOM 2948 C C . LYS B 1 153 ? 225.713 -20.859 42.813 1.00 80.55 150 LYS B C 1
ATOM 2949 O O . LYS B 1 153 ? 224.577 -20.533 43.159 1.00 76.40 150 LYS B O 1
ATOM 2955 N N . GLY B 1 154 ? 226.004 -22.041 42.280 1.00 117.38 151 GLY B N 1
ATOM 2956 C CA . GLY B 1 154 ? 225.009 -23.085 42.124 1.00 124.14 151 GLY B CA 1
ATOM 2957 C C . GLY B 1 154 ? 225.148 -24.131 43.212 1.00 125.43 151 GLY B C 1
ATOM 2958 O O . GLY B 1 154 ? 225.869 -23.929 44.191 1.00 124.82 151 GLY B O 1
ATOM 2959 N N . LYS B 1 155 ? 224.443 -25.245 43.050 1.00 124.22 152 LYS B N 1
ATOM 2960 C CA . LYS B 1 155 ? 224.499 -26.338 44.012 1.00 132.51 152 LYS B CA 1
ATOM 2961 C C . LYS B 1 155 ? 225.893 -26.961 44.063 1.00 147.14 152 LYS B C 1
ATOM 2962 O O . LYS B 1 155 ? 226.392 -27.296 45.136 1.00 151.45 152 LYS B O 1
ATOM 2968 N N . ASN B 1 156 ? 226.514 -27.120 42.898 1.00 146.50 153 ASN B N 1
ATOM 2969 C CA . ASN B 1 156 ? 227.917 -27.514 42.837 1.00 146.21 153 ASN B CA 1
ATOM 2970 C C . ASN B 1 156 ? 228.725 -26.495 42.046 1.00 133.04 153 ASN B C 1
ATOM 2971 O O . ASN B 1 156 ? 228.364 -26.144 40.923 1.00 136.17 153 ASN B O 1
ATOM 2976 N N . GLY B 1 157 ? 229.822 -26.028 42.635 1.00 102.39 154 GLY B N 1
ATOM 2977 C CA . GLY B 1 157 ? 230.658 -25.019 42.011 1.00 92.28 154 GLY B CA 1
ATOM 2978 C C . GLY B 1 157 ? 229.900 -23.744 41.693 1.00 106.76 154 GLY B C 1
ATOM 2979 O O . GLY B 1 157 ? 229.103 -23.261 42.496 1.00 114.98 154 GLY B O 1
ATOM 2980 N N . THR B 1 158 ? 230.152 -23.201 40.508 1.00 85.41 155 THR B N 1
ATOM 2981 C CA . THR B 1 158 ? 229.487 -21.986 40.066 1.00 81.80 155 THR B CA 1
ATOM 2982 C C . THR B 1 158 ? 229.211 -22.054 38.567 1.00 89.36 155 THR B C 1
ATOM 2983 O O . THR B 1 158 ? 229.853 -22.814 37.842 1.00 98.00 155 THR B O 1
ATOM 2987 N N . SER B 1 159 ? 228.243 -21.269 38.108 1.00 76.50 156 SER B N 1
ATOM 2988 C CA . SER B 1 159 ? 227.923 -21.207 36.688 1.00 61.72 156 SER B CA 1
ATOM 2989 C C . SER B 1 159 ? 228.059 -19.786 36.167 1.00 58.12 156 SER B C 1
ATOM 2990 O O . SER B 1 159 ? 228.058 -18.822 36.939 1.00 63.21 156 SER B O 1
ATOM 2993 N N . LEU B 1 160 ? 228.167 -19.666 34.849 1.00 76.81 157 LEU B N 1
ATOM 2994 C CA . LEU B 1 160 ? 228.307 -18.370 34.202 1.00 63.43 157 LEU B CA 1
ATOM 2995 C C . LEU B 1 160 ? 226.972 -17.661 34.007 1.00 57.40 157 LEU B C 1
ATOM 2996 O O . LEU B 1 160 ? 225.973 -18.270 33.632 1.00 72.83 157 LEU B O 1
ATOM 3001 N N . THR B 1 161 ? 226.978 -16.359 34.256 1.00 54.35 158 THR B N 1
ATOM 3002 C CA . THR B 1 161 ? 225.860 -15.492 33.925 1.00 61.34 158 THR B CA 1
ATOM 3003 C C . THR B 1 161 ? 226.442 -14.155 33.485 1.00 64.92 158 THR B C 1
ATOM 3004 O O . THR B 1 161 ? 227.656 -14.007 33.415 1.00 70.19 158 THR B O 1
ATOM 3008 N N . TYR B 1 162 ? 225.589 -13.196 33.155 1.00 63.91 159 TYR B N 1
ATOM 3009 C CA . TYR B 1 162 ? 226.068 -11.900 32.700 1.00 55.86 159 TYR B CA 1
ATOM 3010 C C . TYR B 1 162 ? 225.342 -10.798 33.437 1.00 59.79 159 TYR B C 1
ATOM 3011 O O . TYR B 1 162 ? 224.255 -11.016 33.974 1.00 62.89 159 TYR B O 1
ATOM 3020 N N . MET B 1 163 ? 225.938 -9.611 33.449 1.00 61.14 160 MET B N 1
ATOM 3021 C CA . MET B 1 163 ? 225.348 -8.484 34.148 1.00 60.11 160 MET B CA 1
ATOM 3022 C C . MET B 1 163 ? 223.954 -8.184 33.614 1.00 64.61 160 MET B C 1
ATOM 3023 O O . MET B 1 163 ? 223.034 -7.954 34.391 1.00 66.23 160 MET B O 1
ATOM 3028 N N . ASP B 1 164 ? 223.791 -8.207 32.293 1.00 57.99 161 ASP B N 1
ATOM 3029 C CA . ASP B 1 164 ? 222.485 -7.922 31.702 1.00 59.09 161 ASP B CA 1
ATOM 3030 C C . ASP B 1 164 ? 221.470 -9.001 32.072 1.00 67.51 161 ASP B C 1
ATOM 3031 O O . ASP B 1 164 ? 220.279 -8.715 32.237 1.00 77.28 161 ASP B O 1
ATOM 3036 N N . GLU B 1 165 ? 221.943 -10.235 32.216 1.00 56.60 162 GLU B N 1
ATOM 3037 C CA . GLU B 1 165 ? 221.082 -11.327 32.660 1.00 67.44 162 GLU B CA 1
ATOM 3038 C C . GLU B 1 165 ? 220.702 -11.190 34.136 1.00 73.43 162 GLU B C 1
ATOM 3039 O O . GLU B 1 165 ? 219.586 -11.522 34.526 1.00 73.27 162 GLU B O 1
ATOM 3045 N N . PHE B 1 166 ? 221.638 -10.719 34.953 1.00 71.10 163 PHE B N 1
ATOM 3046 C CA . PHE B 1 166 ? 221.371 -10.483 36.370 1.00 65.29 163 PHE B CA 1
ATOM 3047 C C . PHE B 1 166 ? 220.343 -9.366 36.539 1.00 74.02 163 PHE B C 1
ATOM 3048 O O . PHE B 1 166 ? 219.408 -9.478 37.336 1.00 65.64 163 PHE B O 1
ATOM 3056 N N . ILE B 1 167 ? 220.524 -8.291 35.778 1.00 70.85 164 ILE B N 1
ATOM 3057 C CA . ILE B 1 167 ? 219.594 -7.171 35.799 1.00 69.93 164 ILE B CA 1
ATOM 3058 C C . ILE B 1 167 ? 218.215 -7.630 35.362 1.00 73.95 164 ILE B C 1
ATOM 3059 O O . ILE B 1 167 ? 217.211 -7.340 36.020 1.00 82.62 164 ILE B O 1
ATOM 3064 N N . ASP B 1 168 ? 218.178 -8.376 34.262 1.00 63.31 165 ASP B N 1
ATOM 3065 C CA . ASP B 1 168 ? 216.919 -8.891 33.747 1.00 80.46 165 ASP B CA 1
ATOM 3066 C C . ASP B 1 168 ? 216.243 -9.798 34.771 1.00 85.24 165 ASP B C 1
ATOM 3067 O O . ASP B 1 168 ? 215.023 -9.788 34.913 1.00 102.23 165 ASP B O 1
ATOM 3072 N N . ASP B 1 169 ? 217.048 -10.575 35.487 1.00 82.37 166 ASP B N 1
ATOM 3073 C CA . ASP B 1 169 ? 216.547 -11.425 36.559 1.00 77.14 166 ASP B CA 1
ATOM 3074 C C . ASP B 1 169 ? 215.914 -10.595 37.673 1.00 78.42 166 ASP B C 1
ATOM 3075 O O . ASP B 1 169 ? 214.844 -10.934 38.176 1.00 81.94 166 ASP B O 1
ATOM 3080 N N . LEU B 1 170 ? 216.575 -9.506 38.054 1.00 70.02 167 LEU B N 1
ATOM 3081 C CA . LEU B 1 170 ? 216.033 -8.611 39.073 1.00 73.33 167 LEU B CA 1
ATOM 3082 C C . LEU B 1 170 ? 214.702 -8.018 38.624 1.00 86.77 167 LEU B C 1
ATOM 3083 O O . LEU B 1 170 ? 213.768 -7.878 39.416 1.00 95.51 167 LEU B O 1
ATOM 3088 N N . LEU B 1 171 ? 214.628 -7.662 37.347 1.00 81.32 168 LEU B N 1
ATOM 3089 C CA . LEU B 1 171 ? 213.433 -7.031 36.801 1.00 79.94 168 LEU B CA 1
ATOM 3090 C C . LEU B 1 171 ? 212.269 -7.987 36.521 1.00 91.28 168 LEU B C 1
ATOM 3091 O O . LEU B 1 171 ? 211.120 -7.552 36.465 1.00 106.31 168 LEU B O 1
ATOM 3096 N N . THR B 1 172 ? 212.553 -9.275 36.333 1.00 85.33 169 THR B N 1
ATOM 3097 C CA . THR B 1 172 ? 211.515 -10.208 35.885 1.00 84.94 169 THR B CA 1
ATOM 3098 C C . THR B 1 172 ? 211.249 -11.438 36.765 1.00 86.04 169 THR B C 1
ATOM 3099 O O . THR B 1 172 ? 210.328 -12.203 36.484 1.00 97.23 169 THR B O 1
ATOM 3103 N N . LYS B 1 173 ? 212.015 -11.627 37.833 1.00 86.64 170 LYS B N 1
ATOM 3104 C CA . LYS B 1 173 ? 211.917 -12.868 38.606 1.00 83.49 170 LYS B CA 1
ATOM 3105 C C . LYS B 1 173 ? 211.397 -12.652 40.021 1.00 90.66 170 LYS B C 1
ATOM 3106 O O . LYS B 1 173 ? 211.548 -11.573 40.585 1.00 84.67 170 LYS B O 1
ATOM 3112 N N . ASP B 1 174 ? 210.760 -13.682 40.574 1.00 90.57 171 ASP B N 1
ATOM 3113 C CA . ASP B 1 174 ? 210.200 -13.627 41.923 1.00 97.67 171 ASP B CA 1
ATOM 3114 C C . ASP B 1 174 ? 211.239 -13.799 43.029 1.00 103.94 171 ASP B C 1
ATOM 3115 O O . ASP B 1 174 ? 211.117 -13.201 44.097 1.00 112.30 171 ASP B O 1
ATOM 3120 N N . ARG B 1 175 ? 212.240 -14.640 42.788 1.00 96.72 172 ARG B N 1
ATOM 3121 C CA . ARG B 1 175 ? 213.261 -14.900 43.798 1.00 88.29 172 ARG B CA 1
ATOM 3122 C C . ARG B 1 175 ? 214.673 -14.787 43.226 1.00 88.19 172 ARG B C 1
ATOM 3123 O O . ARG B 1 175 ? 215.006 -15.438 42.236 1.00 94.75 172 ARG B O 1
ATOM 3131 N N . VAL B 1 176 ? 215.492 -13.946 43.850 1.00 74.71 173 VAL B N 1
ATOM 3132 C CA . VAL B 1 176 ? 216.878 -13.758 43.430 1.00 75.03 173 VAL B CA 1
ATOM 3133 C C . VAL B 1 176 ? 217.815 -13.765 44.639 1.00 80.84 173 VAL B C 1
ATOM 3134 O O . VAL B 1 176 ? 217.566 -13.070 45.621 1.00 97.23 173 VAL B O 1
ATOM 3138 N N . CYS B 1 177 ? 218.880 -14.562 44.558 1.00 78.60 174 CYS B N 1
ATOM 3139 C CA . CYS B 1 177 ? 219.881 -14.670 45.622 1.00 79.09 174 CYS B CA 1
ATOM 3140 C C . CYS B 1 177 ? 219.269 -15.061 46.961 1.00 78.37 174 CYS B C 1
ATOM 3141 O O . CYS B 1 177 ? 219.556 -14.439 47.986 1.00 77.05 174 CYS B O 1
ATOM 3144 N N . SER B 1 178 ? 218.397 -16.065 46.929 1.00 86.99 175 SER B N 1
ATOM 3145 C CA . SER B 1 178 ? 217.788 -16.623 48.133 1.00 100.33 175 SER B CA 1
ATOM 3146 C C . SER B 1 178 ? 216.931 -15.578 48.831 1.00 107.44 175 SER B C 1
ATOM 3147 O O . SER B 1 178 ? 216.636 -15.692 50.021 1.00 111.96 175 SER B O 1
ATOM 3150 N N . THR B 1 179 ? 216.528 -14.559 48.082 1.00 101.92 176 THR B N 1
ATOM 3151 C CA . THR B 1 179 ? 215.717 -13.492 48.636 1.00 89.61 176 THR B CA 1
ATOM 3152 C C . THR B 1 179 ? 214.453 -13.321 47.816 1.00 85.47 176 THR B C 1
ATOM 3153 O O . THR B 1 179 ? 214.508 -13.240 46.589 1.00 97.85 176 THR B O 1
ATOM 3157 N N . SER B 1 180 ? 213.313 -13.259 48.493 1.00 89.18 177 SER B N 1
ATOM 3158 C CA . SER B 1 180 ? 212.078 -12.945 47.806 1.00 92.00 177 SER B CA 1
ATOM 3159 C C . SER B 1 180 ? 211.998 -11.439 47.710 1.00 103.76 177 SER B C 1
ATOM 3160 O O . SER B 1 180 ? 212.030 -10.743 48.725 1.00 121.28 177 SER B O 1
ATOM 3163 N N . LEU B 1 181 ? 211.892 -10.932 46.490 1.00 104.60 178 LEU B N 1
ATOM 3164 C CA . LEU B 1 181 ? 211.797 -9.497 46.307 1.00 104.69 178 LEU B CA 1
ATOM 3165 C C . LEU B 1 181 ? 210.346 -9.128 46.034 1.00 109.34 178 LEU B C 1
ATOM 3166 O O . LEU B 1 181 ? 209.616 -9.848 45.349 1.00 114.00 178 LEU B O 1
ATOM 3171 N N . TRP B 1 182 ? 209.939 -8.002 46.598 1.00 105.53 179 TRP B N 1
ATOM 3172 C CA . TRP B 1 182 ? 208.559 -7.542 46.560 1.00 119.55 179 TRP B CA 1
ATOM 3173 C C . TRP B 1 182 ? 208.030 -7.349 45.141 1.00 114.17 179 TRP B C 1
ATOM 3174 O O . TRP B 1 182 ? 208.743 -6.868 44.263 1.00 110.84 179 TRP B O 1
ATOM 3185 N N . LYS B 1 183 ? 206.778 -7.743 44.927 1.00 112.71 180 LYS B N 1
ATOM 3186 C CA . LYS B 1 183 ? 206.156 -7.695 43.607 1.00 110.84 180 LYS B CA 1
ATOM 3187 C C . LYS B 1 183 ? 206.049 -6.261 43.109 1.00 115.54 180 LYS B C 1
ATOM 3188 O O . LYS B 1 183 ? 205.776 -5.340 43.882 1.00 113.57 180 LYS B O 1
ATOM 3194 N N . MET B 1 184 ? 206.260 -6.079 41.812 1.00 105.55 181 MET B N 1
ATOM 3195 C CA . MET B 1 184 ? 206.242 -4.752 41.225 1.00 97.20 181 MET B CA 1
ATOM 3196 C C . MET B 1 184 ? 205.081 -4.683 40.246 1.00 110.10 181 MET B C 1
ATOM 3197 O O . MET B 1 184 ? 204.635 -5.708 39.727 1.00 119.30 181 MET B O 1
ATOM 3202 N N . ARG B 1 185 ? 204.579 -3.480 40.004 1.00 118.45 182 ARG B N 1
ATOM 3203 C CA . ARG B 1 185 ? 203.616 -3.284 38.935 1.00 119.21 182 ARG B CA 1
ATOM 3204 C C . ARG B 1 185 ? 204.344 -3.558 37.627 1.00 115.71 182 ARG B C 1
ATOM 3205 O O . ARG B 1 185 ? 205.500 -3.166 37.472 1.00 123.78 182 ARG B O 1
ATOM 3213 N N . ARG B 1 186 ? 203.687 -4.248 36.698 1.00 107.20 183 ARG B N 1
ATOM 3214 C CA . ARG B 1 186 ? 204.330 -4.576 35.430 1.00 112.03 183 ARG B CA 1
ATOM 3215 C C . ARG B 1 186 ? 204.684 -3.297 34.677 1.00 118.48 183 ARG B C 1
ATOM 3216 O O . ARG B 1 186 ? 204.045 -2.259 34.865 1.00 132.57 183 ARG B O 1
ATOM 3224 N N . ARG B 1 187 ? 205.708 -3.375 33.834 1.00 103.93 184 ARG B N 1
ATOM 3225 C CA . ARG B 1 187 ? 206.221 -2.200 33.137 1.00 110.61 184 ARG B CA 1
ATOM 3226 C C . ARG B 1 187 ? 205.177 -1.548 32.233 1.00 124.76 184 ARG B C 1
ATOM 3227 O O . ARG B 1 187 ? 205.076 -0.321 32.173 1.00 135.52 184 ARG B O 1
ATOM 3235 N N . ASP B 1 188 ? 204.403 -2.374 31.536 1.00 120.92 185 ASP B N 1
ATOM 3236 C CA . ASP B 1 188 ? 203.361 -1.878 30.643 1.00 128.92 185 ASP B CA 1
ATOM 3237 C C . ASP B 1 188 ? 202.289 -1.117 31.415 1.00 133.64 185 ASP B C 1
ATOM 3238 O O . ASP B 1 188 ? 201.695 -0.177 30.896 1.00 128.86 185 ASP B O 1
ATOM 3243 N N . ILE B 1 189 ? 202.035 -1.543 32.649 1.00 134.80 186 ILE B N 1
ATOM 3244 C CA . ILE B 1 189 ? 201.090 -0.849 33.520 1.00 137.97 186 ILE B CA 1
ATOM 3245 C C . ILE B 1 189 ? 201.608 0.557 33.798 1.00 136.78 186 ILE B C 1
ATOM 3246 O O . ILE B 1 189 ? 200.865 1.537 33.705 1.00 147.98 186 ILE B O 1
ATOM 3251 N N . LEU B 1 190 ? 202.895 0.645 34.121 1.00 125.42 187 LEU B N 1
ATOM 3252 C CA . LEU B 1 190 ? 203.541 1.925 34.375 1.00 127.25 187 LEU B CA 1
ATOM 3253 C C . LEU B 1 190 ? 203.469 2.813 33.138 1.00 140.29 187 LEU B C 1
ATOM 3254 O O . LEU B 1 190 ? 203.267 4.024 33.243 1.00 145.00 187 LEU B O 1
ATOM 3259 N N . GLU B 1 191 ? 203.632 2.201 31.969 1.00 138.46 188 GLU B N 1
ATOM 3260 C CA . GLU B 1 191 ? 203.561 2.924 30.704 1.00 144.06 188 GLU B CA 1
ATOM 3261 C C . GLU B 1 191 ? 202.156 3.460 30.436 1.00 157.31 188 GLU B C 1
ATOM 3262 O O . GLU B 1 191 ? 201.991 4.582 29.957 1.00 171.66 188 GLU B O 1
ATOM 3268 N N . ASP B 1 192 ? 201.149 2.646 30.739 1.00 156.09 189 ASP B N 1
ATOM 3269 C CA . ASP B 1 192 ? 199.751 3.052 30.618 1.00 157.55 189 ASP B CA 1
ATOM 3270 C C . ASP B 1 192 ? 199.460 4.217 31.555 1.00 143.73 189 ASP B C 1
ATOM 3271 O O . ASP B 1 192 ? 198.706 5.130 31.220 1.00 140.46 189 ASP B O 1
ATOM 3276 N N . LEU B 1 193 ? 200.069 4.174 32.736 1.00 146.33 190 LEU B N 1
ATOM 3277 C CA . LEU B 1 193 ? 199.921 5.235 33.726 1.00 147.82 190 LEU B CA 1
ATOM 3278 C C . LEU B 1 193 ? 200.853 6.405 33.416 1.00 141.84 190 LEU B C 1
ATOM 3279 O O . LEU B 1 193 ? 200.922 7.373 34.174 1.00 141.05 190 LEU B O 1
ATOM 3284 N N . ASP B 1 194 ? 201.581 6.285 32.308 1.00 138.49 191 ASP B N 1
ATOM 3285 C CA . ASP B 1 194 ? 202.439 7.349 31.778 1.00 139.86 191 ASP B CA 1
ATOM 3286 C C . ASP B 1 194 ? 203.607 7.740 32.687 1.00 147.89 191 ASP B C 1
ATOM 3287 O O . ASP B 1 194 ? 204.263 8.756 32.454 1.00 147.08 191 ASP B O 1
ATOM 3292 N N . LEU B 1 195 ? 203.862 6.944 33.720 1.00 150.26 192 LEU B N 1
ATOM 3293 C CA . LEU B 1 195 ? 205.061 7.120 34.535 1.00 144.15 192 LEU B CA 1
ATOM 3294 C C . LEU B 1 195 ? 206.308 6.729 33.751 1.00 146.60 192 LEU B C 1
ATOM 3295 O O . LEU B 1 195 ? 207.382 7.296 33.945 1.00 147.30 192 LEU B O 1
ATOM 3300 N N . LEU B 1 196 ? 206.154 5.750 32.866 1.00 140.46 193 LEU B N 1
ATOM 3301 C CA . LEU B 1 196 ? 207.273 5.231 32.091 1.00 127.62 193 LEU B CA 1
ATOM 3302 C C . LEU B 1 196 ? 207.005 5.260 30.594 1.00 127.17 193 LEU B C 1
ATOM 3303 O O . LEU B 1 196 ? 205.915 4.921 30.141 1.00 132.66 193 LEU B O 1
ATOM 3308 N N . GLU B 1 197 ? 208.007 5.678 29.830 1.00 125.83 194 GLU B N 1
ATOM 3309 C CA . GLU B 1 197 ? 207.984 5.502 28.386 1.00 128.45 194 GLU B CA 1
ATOM 3310 C C . GLU B 1 197 ? 208.339 4.053 28.088 1.00 134.84 194 GLU B C 1
ATOM 3311 O O . GLU B 1 197 ? 208.923 3.376 28.937 1.00 120.68 194 GLU B O 1
ATOM 3317 N N . PRO B 1 198 ? 207.978 3.560 26.892 1.00 133.82 195 PRO B N 1
ATOM 3318 C CA . PRO B 1 198 ? 208.402 2.200 26.555 1.00 110.70 195 PRO B CA 1
ATOM 3319 C C . PRO B 1 198 ? 209.921 2.127 26.527 1.00 114.29 195 PRO B C 1
ATOM 3320 O O . PRO B 1 198 ? 210.560 3.118 26.170 1.00 116.92 195 PRO B O 1
ATOM 3324 N N . ARG B 1 199 ? 210.490 0.990 26.907 1.00 109.13 196 ARG B N 1
ATOM 3325 C CA . ARG B 1 199 ? 211.939 0.874 26.960 1.00 92.88 196 ARG B CA 1
ATOM 3326 C C . ARG B 1 199 ? 212.531 0.969 25.565 1.00 111.57 196 ARG B C 1
ATOM 3327 O O . ARG B 1 199 ? 212.012 0.377 24.619 1.00 119.75 196 ARG B O 1
ATOM 3335 N N . VAL B 1 200 ? 213.624 1.713 25.440 1.00 116.43 197 VAL B N 1
ATOM 3336 C CA . VAL B 1 200 ? 214.313 1.826 24.164 1.00 115.71 197 VAL B CA 1
ATOM 3337 C C . VAL B 1 200 ? 215.601 1.013 24.202 1.00 111.22 197 VAL B C 1
ATOM 3338 O O . VAL B 1 200 ? 216.529 1.318 24.955 1.00 111.22 197 VAL B O 1
ATOM 3342 N N . SER B 1 201 ? 215.643 -0.036 23.389 1.00 111.74 198 SER B N 1
ATOM 3343 C CA . SER B 1 201 ? 216.803 -0.912 23.329 1.00 82.62 198 SER B CA 1
ATOM 3344 C C . SER B 1 201 ? 217.952 -0.224 22.609 1.00 105.92 198 SER B C 1
ATOM 3345 O O . SER B 1 201 ? 217.726 0.543 21.671 1.00 104.34 198 SER B O 1
ATOM 3348 N N . PRO B 1 202 ? 219.192 -0.494 23.048 1.00 96.36 199 PRO B N 1
ATOM 3349 C CA . PRO B 1 202 ? 220.383 -0.002 22.353 1.00 99.01 199 PRO B CA 1
ATOM 3350 C C . PRO B 1 202 ? 220.382 -0.458 20.903 1.00 102.49 199 PRO B C 1
ATOM 3351 O O . PRO B 1 202 ? 220.827 0.267 20.012 1.00 102.54 199 PRO B O 1
ATOM 3355 N N . LEU B 1 203 ? 219.868 -1.664 20.683 1.00 92.64 200 LEU B N 1
ATOM 3356 C CA . LEU B 1 203 ? 219.725 -2.215 19.345 1.00 88.01 200 LEU B CA 1
ATOM 3357 C C . LEU B 1 203 ? 218.641 -1.483 18.559 1.00 101.74 200 LEU B C 1
ATOM 3358 O O . LEU B 1 203 ? 218.728 -1.348 17.340 1.00 111.70 200 LEU B O 1
ATOM 3363 N N . GLY B 1 204 ? 217.626 -1.003 19.271 1.00 108.98 201 GLY B N 1
ATOM 3364 C CA . GLY B 1 204 ? 216.474 -0.379 18.646 1.00 98.42 201 GLY B CA 1
ATOM 3365 C C . GLY B 1 204 ? 215.299 -1.336 18.631 1.00 110.14 201 GLY B C 1
ATOM 3366 O O . GLY B 1 204 ? 215.297 -2.334 19.349 1.00 129.14 201 GLY B O 1
ATOM 3367 N N . SER B 1 205 ? 214.290 -1.029 17.824 1.00 111.83 202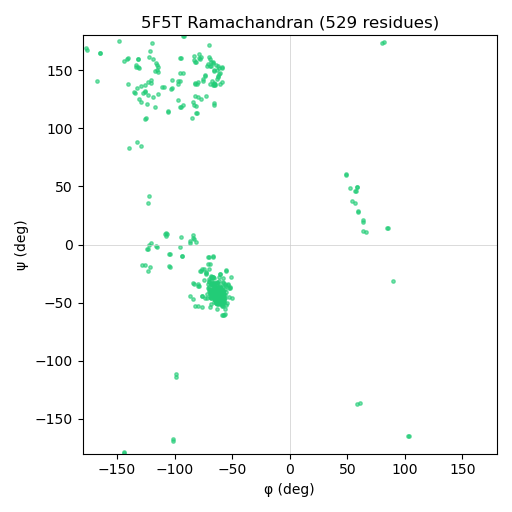 SER B N 1
ATOM 3368 C CA . SER B 1 205 ? 213.117 -1.889 17.716 1.00 120.63 202 SER B CA 1
ATOM 3369 C C . SER B 1 205 ? 213.471 -3.191 17.007 1.00 120.02 202 SER B C 1
ATOM 3370 O O . SER B 1 205 ? 214.496 -3.279 16.333 1.00 12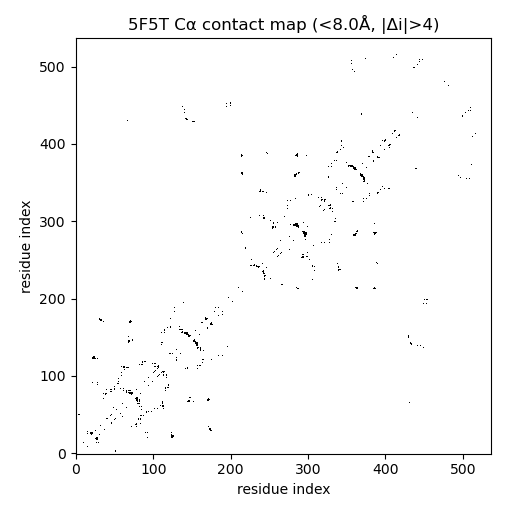5.28 202 SER B O 1
ATOM 3373 N N . LEU B 1 206 ? 212.624 -4.202 17.177 1.00 128.00 203 LEU B N 1
ATOM 3374 C CA . LEU B 1 206 ? 212.789 -5.474 16.481 1.00 121.67 203 LEU B CA 1
ATOM 3375 C C . LEU B 1 206 ? 212.763 -5.262 14.972 1.00 116.50 203 LEU B C 1
ATOM 3376 O O . LEU B 1 206 ? 213.481 -5.927 14.220 1.00 117.26 203 LEU B O 1
ATOM 3381 N N . GLU B 1 207 ? 211.924 -4.326 14.543 1.00 116.94 204 GLU B N 1
ATOM 3382 C CA . GLU B 1 207 ? 211.794 -3.985 13.135 1.00 133.74 204 GLU B CA 1
ATOM 3383 C C . GLU B 1 207 ? 213.121 -3.444 12.617 1.00 134.33 204 GLU B C 1
ATOM 3384 O O . GLU B 1 207 ? 213.580 -3.812 11.532 1.00 132.21 204 GLU B O 1
ATOM 3390 N N . ASP B 1 208 ? 213.738 -2.582 13.422 1.00 124.62 205 ASP B N 1
ATOM 3391 C CA . ASP B 1 208 ? 215.025 -1.986 13.088 1.00 123.43 205 ASP B CA 1
ATOM 3392 C C . ASP B 1 208 ? 216.080 -3.069 12.936 1.00 122.28 205 ASP B C 1
ATOM 3393 O O . ASP B 1 208 ? 216.906 -3.017 12.029 1.00 131.66 205 ASP B O 1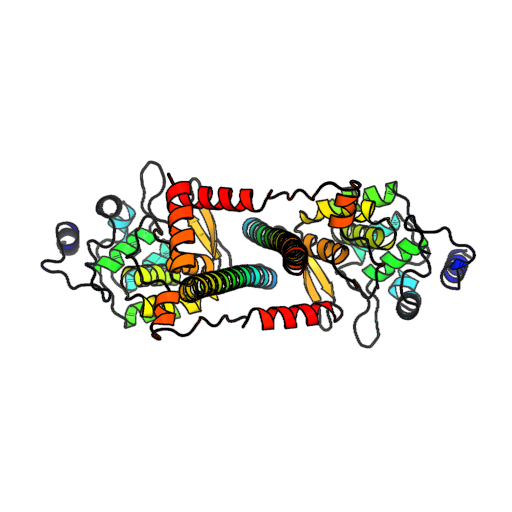
ATOM 3398 N N . ILE B 1 209 ? 216.060 -4.036 13.847 1.00 115.51 206 ILE B N 1
ATOM 3399 C CA . ILE B 1 209 ? 217.000 -5.152 13.807 1.00 119.34 206 ILE B CA 1
ATOM 3400 C C . ILE B 1 209 ? 216.806 -5.994 12.551 1.00 131.68 206 ILE B C 1
ATOM 3401 O O . ILE B 1 209 ? 217.777 -6.429 11.934 1.00 132.90 206 ILE B O 1
ATOM 3406 N N . LEU B 1 210 ? 215.550 -6.223 12.178 1.00 135.18 207 LEU B N 1
ATOM 3407 C CA . LEU B 1 210 ? 215.251 -6.991 10.974 1.00 141.30 207 LEU B CA 1
ATOM 3408 C C . LEU B 1 210 ? 215.760 -6.273 9.727 1.00 138.45 207 LEU B C 1
ATOM 3409 O O . LEU B 1 210 ? 216.366 -6.887 8.841 1.00 138.26 207 LEU B O 1
ATOM 3414 N N . GLU B 1 211 ? 215.521 -4.966 9.674 1.00 137.43 208 GLU B N 1
ATOM 3415 C CA . GLU B 1 211 ? 215.970 -4.150 8.553 1.00 139.97 208 GLU B CA 1
ATOM 3416 C C . GLU B 1 211 ? 217.492 -4.124 8.465 1.00 133.72 208 GLU B C 1
ATOM 3417 O O . GLU B 1 211 ? 218.068 -4.254 7.384 1.00 141.41 208 GLU B O 1
ATOM 3423 N N . GLU B 1 212 ? 218.137 -3.959 9.613 1.00 133.06 209 GLU B N 1
ATOM 3424 C CA . GLU B 1 212 ? 219.590 -3.920 9.683 1.00 142.76 209 GLU B CA 1
ATOM 3425 C C . GLU B 1 212 ? 220.179 -5.255 9.244 1.00 150.42 209 GLU B C 1
ATOM 3426 O O . GLU B 1 212 ? 221.204 -5.294 8.566 1.00 152.25 209 GLU B O 1
ATOM 3432 N N . GLU B 1 213 ? 219.530 -6.345 9.641 1.00 147.53 210 GLU B N 1
ATOM 3433 C CA . GLU B 1 213 ? 219.981 -7.680 9.266 1.00 151.64 210 GLU B CA 1
ATOM 3434 C C . GLU B 1 213 ? 219.845 -7.916 7.763 1.00 164.22 210 GLU B C 1
ATOM 3435 O O . GLU B 1 213 ? 220.757 -8.456 7.136 1.00 165.92 210 GLU B O 1
ATOM 3441 N N . GLU B 1 214 ? 218.709 -7.523 7.188 1.00 173.96 211 GLU B N 1
ATOM 3442 C CA . GLU B 1 214 ? 218.504 -7.707 5.750 1.00 178.35 211 GLU B CA 1
ATOM 3443 C C . GLU B 1 214 ? 219.501 -6.849 4.962 1.00 177.87 211 GLU B C 1
ATOM 3444 O O . GLU B 1 214 ? 220.019 -7.280 3.926 1.00 187.81 211 GLU B O 1
ATOM 3450 N N . GLN B 1 215 ? 219.771 -5.641 5.455 1.00 168.69 212 GLN B N 1
ATOM 3451 C CA . GLN B 1 215 ? 220.760 -4.765 4.831 1.00 166.46 212 GLN B CA 1
ATOM 3452 C C . GLN B 1 215 ? 222.155 -5.376 4.904 1.00 162.75 212 GLN B C 1
ATOM 3453 O O . GLN B 1 215 ? 222.909 -5.334 3.935 1.00 163.86 212 GLN B O 1
ATOM 3459 N N . ALA B 1 216 ? 222.491 -5.936 6.061 1.00 161.34 213 ALA B N 1
ATOM 3460 C CA . ALA B 1 216 ? 223.789 -6.568 6.269 1.00 163.23 213 ALA B CA 1
ATOM 3461 C C . ALA B 1 216 ? 223.971 -7.778 5.357 1.00 162.67 213 ALA B C 1
ATOM 3462 O O . ALA B 1 216 ? 225.058 -8.004 4.823 1.00 171.82 213 ALA B O 1
ATOM 3464 N N . ALA B 1 217 ? 222.904 -8.553 5.185 1.00 153.86 214 ALA B N 1
ATOM 3465 C CA . ALA B 1 217 ? 222.948 -9.734 4.331 1.00 153.17 214 ALA B CA 1
ATOM 3466 C C . ALA B 1 217 ? 223.092 -9.331 2.867 1.00 158.29 214 ALA B C 1
ATOM 3467 O O . ALA B 1 217 ? 223.890 -9.910 2.130 1.00 159.61 214 ALA B O 1
ATOM 3469 N N . LYS B 1 218 ? 222.311 -8.337 2.452 1.00 160.42 215 LYS B N 1
ATOM 3470 C CA . LYS B 1 218 ? 222.346 -7.855 1.074 1.00 167.14 215 LYS B CA 1
ATOM 3471 C C . LYS B 1 218 ? 223.704 -7.258 0.718 1.00 186.19 215 LYS B C 1
ATOM 3472 O O . LYS B 1 218 ? 224.240 -7.509 -0.362 1.00 180.38 215 LYS B O 1
ATOM 3478 N N . ASN B 1 219 ? 224.253 -6.467 1.635 1.00 219.31 216 ASN B N 1
ATOM 3479 C CA . ASN B 1 219 ? 225.558 -5.848 1.440 1.00 234.19 216 ASN B CA 1
ATOM 3480 C C . ASN B 1 219 ? 226.671 -6.878 1.320 1.00 231.37 216 ASN B C 1
ATOM 3481 O O . ASN B 1 219 ? 227.495 -6.810 0.407 1.00 239.92 216 ASN B O 1
ATOM 3486 N N . GLU B 1 220 ? 226.692 -7.834 2.241 1.00 215.84 217 GLU B N 1
ATOM 3487 C CA . GLU B 1 220 ? 227.706 -8.879 2.219 1.00 200.41 217 GLU B CA 1
ATOM 3488 C C . GLU B 1 220 ? 227.458 -9.870 1.086 1.00 193.31 217 GLU B C 1
ATOM 3489 O O . GLU B 1 220 ? 228.028 -9.742 0.003 1.00 193.03 217 GLU B O 1
ATOM 3495 N N . MET C 2 3 ? 241.169 -11.279 10.299 1.00 204.91 215 MET C N 1
ATOM 3496 C CA . MET C 2 3 ? 241.499 -11.677 11.663 1.00 197.44 215 MET C CA 1
ATOM 3497 C C . MET C 2 3 ? 241.749 -13.173 11.783 1.00 176.90 215 MET C C 1
ATOM 3498 O O . MET C 2 3 ? 241.985 -13.863 10.792 1.00 171.83 215 MET C O 1
ATOM 3503 N N . GLY C 2 4 ? 241.691 -13.661 13.017 1.00 161.23 216 GLY C N 1
ATOM 3504 C CA . GLY C 2 4 ? 241.800 -15.078 13.298 1.00 142.46 216 GLY C CA 1
ATOM 3505 C C . GLY C 2 4 ? 240.826 -15.461 14.392 1.00 134.50 216 GLY C C 1
ATOM 3506 O O . GLY C 2 4 ? 240.357 -14.605 15.142 1.00 134.15 216 GLY C O 1
ATOM 3507 N N . THR C 2 5 ? 240.515 -16.749 14.481 1.00 135.23 217 THR C N 1
ATOM 3508 C CA . THR C 2 5 ? 239.612 -17.243 15.512 1.00 133.77 217 THR C CA 1
ATOM 3509 C C . THR C 2 5 ? 240.283 -18.280 16.397 1.00 145.01 217 THR C C 1
ATOM 3510 O O . THR C 2 5 ? 241.055 -19.113 15.924 1.00 159.33 217 THR C O 1
ATOM 3514 N N . THR C 2 6 ? 239.982 -18.219 17.689 1.00 139.08 218 THR C N 1
ATOM 3515 C CA . THR C 2 6 ? 240.458 -19.218 18.632 1.00 128.54 218 THR C CA 1
ATOM 3516 C C . THR C 2 6 ? 239.275 -19.839 19.362 1.00 121.16 218 THR C C 1
ATOM 3517 O O . THR C 2 6 ? 238.504 -19.140 20.019 1.00 105.97 218 THR C O 1
ATOM 3521 N N . ASP C 2 7 ? 239.129 -21.152 19.230 1.00 110.55 219 ASP C N 1
ATOM 3522 C CA . ASP C 2 7 ? 238.047 -21.868 19.891 1.00 103.82 219 ASP C CA 1
ATOM 3523 C C . ASP C 2 7 ? 238.382 -22.175 21.344 1.00 96.57 219 ASP C C 1
ATOM 3524 O O . ASP C 2 7 ? 239.552 -22.219 21.727 1.00 101.20 219 ASP C O 1
ATOM 3529 N N . ASP C 2 8 ? 237.338 -22.377 22.141 1.00 100.08 220 ASP C N 1
ATOM 3530 C CA . ASP C 2 8 ? 237.468 -22.829 23.522 1.00 109.11 220 ASP C CA 1
ATOM 3531 C C . ASP C 2 8 ? 238.344 -21.934 24.395 1.00 106.13 220 ASP C C 1
ATOM 3532 O O . ASP C 2 8 ? 239.063 -22.428 25.259 1.00 107.97 220 ASP C O 1
ATOM 3537 N N . VAL C 2 9 ? 238.292 -20.625 24.177 1.00 96.78 221 VAL C N 1
ATOM 3538 C CA . VAL C 2 9 ? 238.966 -19.709 25.088 1.00 99.45 221 VAL C CA 1
ATOM 3539 C C . VAL C 2 9 ? 238.087 -19.536 26.318 1.00 101.51 221 VAL C C 1
ATOM 3540 O O . VAL C 2 9 ? 238.575 -19.397 27.438 1.00 117.15 221 VAL C O 1
ATOM 3544 N N . ASP C 2 10 ? 236.780 -19.543 26.084 1.00 94.84 222 ASP C N 1
ATOM 3545 C CA . ASP C 2 10 ? 235.790 -19.566 27.149 1.00 92.56 222 ASP C CA 1
ATOM 3546 C C . ASP C 2 10 ? 234.670 -20.516 26.735 1.00 89.21 222 ASP C C 1
ATOM 3547 O O . ASP C 2 10 ? 233.644 -20.082 26.217 1.00 89.08 222 ASP C O 1
ATOM 3552 N N . PRO C 2 11 ? 234.877 -21.822 26.962 1.00 66.02 223 PRO C N 1
ATOM 3553 C CA . PRO C 2 11 ? 233.972 -22.921 26.607 1.00 71.65 223 PRO C CA 1
ATOM 3554 C C . PRO C 2 11 ? 232.536 -22.694 27.061 1.00 68.01 223 PRO C C 1
ATOM 3555 O O . PRO C 2 11 ? 231.600 -22.915 26.297 1.00 82.97 223 PRO C O 1
ATOM 3559 N N . GLU C 2 12 ? 232.383 -22.260 28.305 1.00 69.14 224 GLU C N 1
ATOM 3560 C CA . GLU C 2 12 ? 231.080 -22.052 28.921 1.00 67.26 224 GLU C CA 1
ATOM 3561 C C . GLU C 2 12 ? 230.279 -20.965 28.195 1.00 67.13 224 GLU C C 1
ATOM 3562 O O . GLU C 2 12 ? 229.109 -21.162 27.836 1.00 61.98 224 GLU C O 1
ATOM 3568 N N . ALA C 2 13 ? 230.922 -19.820 27.981 1.00 58.33 225 ALA C N 1
ATOM 3569 C CA . ALA C 2 13 ? 230.312 -18.705 27.266 1.00 55.73 225 ALA C CA 1
ATOM 3570 C C . ALA C 2 13 ? 229.969 -19.081 25.826 1.00 48.40 225 ALA C C 1
ATOM 3571 O O . ALA C 2 13 ? 228.889 -18.762 25.331 1.00 59.38 225 ALA C O 1
ATOM 3573 N N . GLU C 2 14 ? 230.895 -19.763 25.163 1.00 52.07 226 GLU C N 1
ATOM 3574 C CA . GLU C 2 14 ? 230.701 -20.176 23.778 1.00 56.40 226 GLU C CA 1
ATOM 3575 C C . GLU C 2 14 ? 229.543 -21.157 23.637 1.00 56.15 226 GLU C C 1
ATOM 3576 O O . GLU C 2 14 ? 228.754 -21.077 22.686 1.00 64.64 226 GLU C O 1
ATOM 3582 N N . TYR C 2 15 ? 229.433 -22.074 24.594 1.00 58.20 227 TYR C N 1
ATOM 3583 C CA . TYR C 2 15 ? 228.318 -23.007 24.604 1.00 56.01 227 TYR C CA 1
ATOM 3584 C C . TYR C 2 15 ? 227.010 -22.275 24.860 1.00 60.52 227 TYR C C 1
ATOM 3585 O O . TYR C 2 15 ? 225.982 -22.622 24.283 1.00 70.91 227 TYR C O 1
ATOM 3594 N N . ALA C 2 16 ? 227.043 -21.272 25.731 1.00 57.66 228 ALA C N 1
ATOM 3595 C CA . ALA C 2 16 ? 225.832 -20.515 26.029 1.00 60.06 228 ALA C CA 1
ATOM 3596 C C . ALA C 2 16 ? 225.344 -19.770 24.786 1.00 54.88 228 ALA C C 1
ATOM 3597 O O . ALA C 2 16 ? 224.148 -19.780 24.456 1.00 58.18 228 ALA C O 1
ATOM 3599 N N . ALA C 2 17 ? 226.286 -19.136 24.095 1.00 44.35 229 ALA C N 1
ATOM 3600 C CA . ALA C 2 17 ? 225.988 -18.405 22.871 1.00 51.15 229 ALA C CA 1
ATOM 3601 C C . ALA C 2 17 ? 225.401 -19.344 21.821 1.00 61.55 229 ALA C C 1
ATOM 3602 O O . ALA C 2 17 ? 224.380 -19.031 21.188 1.00 65.31 229 ALA C O 1
ATOM 3604 N N . TRP C 2 18 ? 226.039 -20.500 21.646 1.00 49.28 230 TRP C N 1
ATOM 3605 C CA . TRP C 2 18 ? 225.513 -21.492 20.719 1.00 55.98 230 TRP C CA 1
ATOM 3606 C C . TRP C 2 18 ? 224.098 -21.898 21.102 1.00 57.45 230 TRP C C 1
ATOM 3607 O O . TRP C 2 18 ? 223.241 -22.070 20.242 1.00 71.55 230 TRP C O 1
ATOM 3618 N N . LYS C 2 19 ? 223.865 -22.059 22.399 1.00 49.55 231 LYS C N 1
ATOM 3619 C CA . LYS C 2 19 ? 222.555 -22.448 22.902 1.00 54.91 231 LYS C CA 1
ATOM 3620 C C . LYS C 2 19 ? 221.513 -21.414 22.485 1.00 64.96 231 LYS C C 1
ATOM 3621 O O . LYS C 2 19 ? 220.418 -21.773 22.056 1.00 66.80 231 LYS C O 1
ATOM 3627 N N . LEU C 2 20 ? 221.862 -20.133 22.586 1.00 59.43 232 LEU C N 1
ATOM 3628 C CA . LEU C 2 20 ? 220.956 -19.081 22.122 1.00 56.26 232 LEU C CA 1
ATOM 3629 C C . LEU C 2 20 ? 220.722 -19.118 20.611 1.00 60.41 232 LEU C C 1
ATOM 3630 O O . LEU C 2 20 ? 219.605 -18.890 20.149 1.00 71.08 232 LEU C O 1
ATOM 3635 N N . ARG C 2 21 ? 221.768 -19.396 19.839 1.00 52.47 233 ARG C N 1
ATOM 3636 C CA . ARG C 2 21 ? 221.602 -19.491 18.390 1.00 55.99 233 ARG C CA 1
ATOM 3637 C C . ARG C 2 21 ? 220.647 -20.628 18.021 1.00 62.46 233 ARG C C 1
ATOM 3638 O O . ARG C 2 21 ? 219.723 -20.453 17.213 1.00 75.79 233 ARG C O 1
ATOM 3646 N N . GLU C 2 22 ? 220.870 -21.789 18.629 1.00 60.21 234 GLU C N 1
ATOM 3647 C CA . GLU C 2 22 ? 220.036 -22.961 18.396 1.00 61.20 234 GLU C CA 1
ATOM 3648 C C . GLU C 2 22 ? 218.599 -22.713 18.839 1.00 57.45 234 GLU C C 1
ATOM 3649 O O . GLU C 2 22 ? 217.657 -23.134 18.171 1.00 60.77 234 GLU C O 1
ATOM 3655 N N . LEU C 2 23 ? 218.437 -22.027 19.967 1.00 61.11 235 LEU C N 1
ATOM 3656 C CA . LEU C 2 23 ? 217.114 -21.628 20.432 1.00 60.87 235 LEU C CA 1
ATOM 3657 C C . LEU C 2 23 ? 216.439 -20.724 19.407 1.00 67.18 235 LEU C C 1
ATOM 3658 O O . LEU C 2 23 ? 215.235 -20.814 19.185 1.00 67.23 235 LEU C O 1
ATOM 3663 N N . ARG C 2 24 ? 217.226 -19.854 18.785 1.00 62.55 236 ARG C N 1
ATOM 3664 C CA . ARG C 2 24 ? 216.714 -18.946 17.768 1.00 62.76 236 ARG C CA 1
ATOM 3665 C C . ARG C 2 24 ? 216.201 -19.738 16.570 1.00 67.83 236 ARG C C 1
ATOM 3666 O O . ARG C 2 24 ? 215.118 -19.460 16.041 1.00 64.08 236 ARG C O 1
ATOM 3674 N N . ARG C 2 25 ? 216.975 -20.740 16.160 1.00 58.57 237 ARG C N 1
ATOM 3675 C CA . ARG C 2 25 ? 216.549 -21.623 15.078 1.00 66.73 237 ARG C CA 1
ATOM 3676 C C . ARG C 2 25 ? 215.267 -22.380 15.436 1.00 70.48 237 ARG C C 1
ATOM 3677 O O . ARG C 2 25 ? 214.365 -22.528 14.604 1.00 68.90 237 ARG C O 1
ATOM 3685 N N . LEU C 2 26 ? 215.191 -22.848 16.679 1.00 65.99 238 LEU C N 1
ATOM 3686 C CA . LEU C 2 26 ? 214.018 -23.568 17.165 1.00 66.70 238 LEU C CA 1
ATOM 3687 C C . LEU C 2 26 ? 212.771 -22.686 17.134 1.00 74.43 238 LEU C C 1
ATOM 3688 O O . LEU C 2 26 ? 211.709 -23.113 16.680 1.00 73.35 238 LEU C O 1
ATOM 3693 N N . ARG C 2 27 ? 212.913 -21.456 17.615 1.00 66.57 239 ARG C N 1
ATOM 3694 C CA . ARG C 2 27 ? 211.826 -20.486 17.596 1.00 69.18 239 ARG C CA 1
ATOM 3695 C C . ARG C 2 27 ? 211.394 -20.190 16.166 1.00 73.19 239 ARG C C 1
ATOM 3696 O O . ARG C 2 27 ? 210.206 -20.025 15.888 1.00 79.70 239 ARG C O 1
ATOM 3704 N N . ARG C 2 28 ? 212.365 -20.127 15.261 1.00 69.35 240 ARG C N 1
ATOM 3705 C CA . ARG C 2 28 ? 212.072 -19.911 13.847 1.00 67.08 240 ARG C CA 1
ATOM 3706 C C . ARG C 2 28 ? 211.225 -21.060 13.294 1.00 71.79 240 ARG C C 1
ATOM 3707 O O . ARG C 2 28 ? 210.247 -20.841 12.560 1.00 76.18 240 ARG C O 1
ATOM 3715 N N . GLU C 2 29 ? 211.596 -22.283 13.666 1.00 65.47 241 GLU C N 1
ATOM 3716 C CA . GLU C 2 29 ? 210.866 -23.467 13.226 1.00 72.05 241 GLU C CA 1
ATOM 3717 C C . GLU C 2 29 ? 209.442 -23.475 13.780 1.00 81.24 241 GLU C C 1
ATOM 3718 O O . GLU C 2 29 ? 208.484 -23.782 13.062 1.00 80.36 241 GLU C O 1
ATOM 3724 N N . ARG C 2 30 ? 209.314 -23.126 15.057 1.00 64.33 242 ARG C N 1
ATOM 3725 C CA . ARG C 2 30 ? 208.015 -23.043 15.713 1.00 71.64 242 ARG C CA 1
ATOM 3726 C C . ARG C 2 30 ? 207.114 -22.017 15.026 1.00 80.70 242 ARG C C 1
ATOM 3727 O O . ARG C 2 30 ? 205.938 -22.289 14.755 1.00 79.29 242 ARG C O 1
ATOM 3735 N N . ASP C 2 31 ? 207.675 -20.844 14.747 1.00 73.27 243 ASP C N 1
ATOM 3736 C CA . ASP C 2 31 ? 206.965 -19.801 14.012 1.00 72.92 243 ASP C CA 1
ATOM 3737 C C . ASP C 2 31 ? 206.480 -20.310 12.663 1.00 74.19 243 ASP C C 1
ATOM 3738 O O . ASP C 2 31 ? 205.342 -20.045 12.262 1.00 77.88 243 ASP C O 1
ATOM 3743 N N . ALA C 2 32 ? 207.342 -21.043 11.964 1.00 69.77 244 ALA C N 1
ATOM 3744 C CA . ALA C 2 32 ? 206.954 -21.610 10.676 1.00 68.60 244 ALA C CA 1
ATOM 3745 C C . ALA C 2 32 ? 205.770 -22.561 10.834 1.00 77.00 244 ALA C C 1
ATOM 3746 O O . ALA C 2 32 ? 204.798 -22.479 10.079 1.00 75.30 244 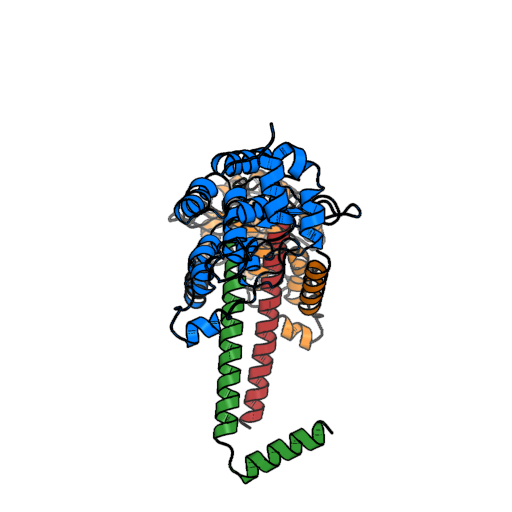ALA C O 1
ATOM 3748 N N . ILE C 2 33 ? 205.852 -23.452 11.820 1.00 79.76 245 ILE C N 1
ATOM 3749 C CA . ILE C 2 33 ? 204.774 -24.405 12.086 1.00 79.20 245 ILE C CA 1
ATOM 3750 C C . ILE C 2 33 ? 203.447 -23.695 12.350 1.00 80.61 245 ILE C C 1
ATOM 3751 O O . ILE C 2 33 ? 202.417 -24.039 11.762 1.00 75.08 245 ILE C O 1
ATOM 3756 N N . GLU C 2 34 ? 203.481 -22.696 13.226 1.00 76.69 246 GLU C N 1
ATOM 3757 C CA . GLU C 2 34 ? 202.281 -21.932 13.550 1.00 82.25 246 GLU C CA 1
ATOM 3758 C C . GLU C 2 34 ? 201.721 -21.220 12.317 1.00 87.17 246 GLU C C 1
ATOM 3759 O O . GLU C 2 34 ? 200.502 -21.146 12.135 1.00 95.06 246 GLU C O 1
ATOM 3765 N N . ALA C 2 35 ? 202.611 -20.710 11.471 1.00 83.23 247 ALA C N 1
ATOM 3766 C CA . ALA C 2 35 ? 202.197 -20.064 10.228 1.00 83.63 247 ALA C CA 1
ATOM 3767 C C . ALA C 2 35 ? 201.473 -21.054 9.322 1.00 81.53 247 ALA C C 1
ATOM 3768 O O . ALA C 2 35 ? 200.437 -20.737 8.723 1.00 85.37 247 ALA C O 1
ATOM 3770 N N . ARG C 2 36 ? 202.024 -22.260 9.234 1.00 67.65 248 ARG C N 1
ATOM 3771 C CA . ARG C 2 36 ? 201.430 -23.305 8.416 1.00 74.81 248 ARG C CA 1
ATOM 3772 C C . ARG C 2 36 ? 200.048 -23.666 8.945 1.00 87.38 248 ARG C C 1
ATOM 3773 O O . ARG C 2 36 ? 199.108 -23.856 8.172 1.00 83.41 248 ARG C O 1
ATOM 3781 N N . GLU C 2 37 ? 199.929 -23.751 10.266 1.00 83.79 249 GLU C N 1
ATOM 3782 C CA . GLU C 2 37 ? 198.652 -24.081 10.884 1.00 87.32 249 GLU C CA 1
ATOM 3783 C C . GLU C 2 37 ? 197.628 -22.980 10.635 1.00 87.46 249 GLU C C 1
ATOM 3784 O O . GLU C 2 37 ? 196.440 -23.261 10.458 1.00 80.23 249 GLU C O 1
ATOM 3790 N N . ARG C 2 38 ? 198.085 -21.732 10.605 1.00 71.83 250 ARG C N 1
ATOM 3791 C CA . ARG C 2 38 ? 197.201 -20.632 10.234 1.00 83.49 250 ARG C CA 1
ATOM 3792 C C . ARG C 2 38 ? 196.733 -20.781 8.784 1.00 88.37 250 ARG C C 1
ATOM 3793 O O . ARG C 2 38 ? 195.561 -20.541 8.474 1.00 77.85 250 ARG C O 1
ATOM 3801 N N . GLU C 2 39 ? 197.647 -21.188 7.904 1.00 77.43 251 GLU C N 1
ATOM 3802 C CA . GLU C 2 39 ? 197.295 -21.429 6.506 1.00 77.31 251 GLU C CA 1
ATOM 3803 C C . GLU C 2 39 ? 196.228 -22.513 6.379 1.00 81.79 251 GLU C C 1
ATOM 3804 O O . GLU C 2 39 ? 195.250 -22.351 5.645 1.00 84.19 251 GLU C O 1
ATOM 3810 N N . LEU C 2 40 ? 196.421 -23.615 7.099 1.00 75.94 252 LEU C N 1
ATOM 3811 C CA . LEU C 2 40 ? 195.459 -24.712 7.089 1.00 87.46 252 LEU C CA 1
ATOM 3812 C C . LEU C 2 40 ? 194.115 -24.261 7.646 1.00 95.18 252 LEU C C 1
ATOM 3813 O O . LEU C 2 40 ? 193.060 -24.676 7.165 1.00 95.30 252 LEU C O 1
ATOM 3818 N N . ALA C 2 41 ? 194.166 -23.408 8.664 1.00 84.81 253 ALA C N 1
ATOM 3819 C CA . ALA C 2 41 ? 192.962 -22.872 9.280 1.00 76.43 253 ALA C CA 1
ATOM 3820 C C . ALA C 2 41 ? 192.164 -22.035 8.287 1.00 89.43 253 ALA C C 1
ATOM 3821 O O . ALA C 2 41 ? 190.944 -22.165 8.198 1.00 89.64 253 ALA C O 1
ATOM 3823 N N . GLU C 2 42 ? 192.856 -21.175 7.543 1.00 78.35 254 GLU C N 1
ATOM 3824 C CA . GLU C 2 42 ? 192.194 -20.342 6.545 1.00 78.83 254 GLU C CA 1
ATOM 3825 C C . GLU C 2 42 ? 191.641 -21.191 5.404 1.00 100.70 254 GLU C C 1
ATOM 3826 O O . GLU C 2 42 ? 190.550 -20.927 4.888 1.00 95.32 254 GLU C O 1
ATOM 3832 N N . LEU C 2 43 ? 192.404 -22.208 5.017 1.00 100.77 255 LEU C N 1
ATOM 3833 C CA . LEU C 2 43 ? 191.966 -23.157 4.002 1.00 95.30 255 LEU C CA 1
ATOM 3834 C C . LEU C 2 43 ? 190.639 -23.783 4.417 1.00 97.78 255 LEU C C 1
ATOM 3835 O O . LEU C 2 43 ? 189.649 -23.716 3.685 1.00 105.69 255 LEU C O 1
ATOM 3840 N N . GLU C 2 44 ? 190.636 -24.373 5.608 1.00 90.13 256 GLU C N 1
ATOM 3841 C CA . GLU C 2 44 ? 189.447 -24.986 6.189 1.00 91.75 256 GLU C CA 1
ATOM 3842 C C . GLU C 2 44 ? 188.286 -24.000 6.256 1.00 101.16 256 GLU C C 1
ATOM 3843 O O . GLU C 2 44 ? 187.140 -24.356 5.978 1.00 104.91 256 GLU C O 1
ATOM 3849 N N . ARG C 2 45 ? 188.594 -22.759 6.620 1.00 95.10 257 ARG C N 1
ATOM 3850 C CA . ARG C 2 45 ? 187.585 -21.713 6.714 1.00 89.61 257 ARG C CA 1
ATOM 3851 C C . ARG C 2 45 ? 186.923 -21.470 5.362 1.00 95.46 257 ARG C C 1
ATOM 3852 O O . ARG C 2 45 ? 185.702 -21.342 5.276 1.00 113.63 257 ARG C O 1
ATOM 3860 N N . ARG C 2 46 ? 187.736 -21.405 4.311 1.00 87.03 258 ARG C N 1
ATOM 3861 C CA . ARG C 2 46 ? 187.215 -21.259 2.957 1.00 79.00 258 ARG C CA 1
ATOM 3862 C C . ARG C 2 46 ? 186.361 -22.464 2.582 1.00 84.14 258 ARG C C 1
ATOM 3863 O O . ARG C 2 46 ? 185.312 -22.321 1.957 1.00 93.20 258 ARG C O 1
ATOM 3871 N N . ARG C 2 47 ? 186.813 -23.649 2.982 1.00 89.03 259 ARG C N 1
ATOM 3872 C CA . ARG C 2 47 ? 186.120 -24.892 2.652 1.00 84.49 259 ARG C CA 1
ATOM 3873 C C . ARG C 2 47 ? 184.705 -24.942 3.226 1.00 86.99 259 ARG C C 1
ATOM 3874 O O . ARG C 2 47 ? 183.813 -25.550 2.636 1.00 94.83 259 ARG C O 1
ATOM 3882 N N . ASN C 2 48 ? 184.504 -24.302 4.374 1.00 83.79 260 ASN C N 1
ATOM 3883 C CA . ASN C 2 48 ? 183.226 -24.384 5.075 1.00 80.47 260 ASN C CA 1
ATOM 3884 C C . ASN C 2 48 ? 182.274 -23.234 4.759 1.00 77.59 260 ASN C C 1
ATOM 3885 O O . ASN C 2 48 ? 181.149 -23.203 5.256 1.00 84.00 260 ASN C O 1
ATOM 3890 N N . LEU C 2 49 ? 182.721 -22.291 3.937 1.00 82.91 261 LEU C N 1
ATOM 3891 C CA . LEU C 2 49 ? 181.844 -21.224 3.469 1.00 77.91 261 LEU C CA 1
ATOM 3892 C C . LEU C 2 49 ? 180.771 -21.788 2.551 1.00 84.44 261 LEU C C 1
ATOM 3893 O O . LEU C 2 49 ? 181.048 -22.676 1.746 1.00 79.10 261 LEU C O 1
ATOM 3898 N N . THR C 2 50 ? 179.548 -21.278 2.672 1.00 90.28 262 THR C N 1
ATOM 3899 C CA . THR C 2 50 ? 178.481 -21.650 1.750 1.00 79.60 262 THR C CA 1
ATOM 3900 C C . THR C 2 50 ? 178.762 -21.062 0.374 1.00 78.81 262 THR C C 1
ATOM 3901 O O . THR C 2 50 ? 179.687 -20.267 0.211 1.00 88.80 262 THR C O 1
ATOM 3905 N N . GLU C 2 51 ? 177.960 -21.451 -0.612 1.00 81.68 263 GLU C N 1
ATOM 3906 C CA . GLU C 2 51 ? 178.109 -20.932 -1.966 1.00 78.32 263 GLU C CA 1
ATOM 3907 C C . GLU C 2 51 ? 177.996 -19.411 -1.973 1.00 83.70 263 GLU C C 1
ATOM 3908 O O . GLU C 2 51 ? 178.881 -18.710 -2.475 1.00 79.38 263 GLU C O 1
ATOM 3914 N N . GLU C 2 52 ? 176.915 -18.904 -1.389 1.00 92.21 264 GLU C N 1
ATOM 3915 C CA . GLU C 2 52 ? 176.680 -17.468 -1.360 1.00 88.90 264 GLU C CA 1
ATOM 3916 C C . GLU C 2 52 ? 177.702 -16.734 -0.497 1.00 83.90 264 GLU C C 1
ATOM 3917 O O . GLU C 2 52 ? 178.081 -15.609 -0.810 1.00 90.34 264 GLU C O 1
ATOM 3923 N N . GLU C 2 53 ? 178.143 -17.361 0.590 1.00 82.63 265 GLU C N 1
ATOM 3924 C CA . GLU C 2 53 ? 179.125 -16.734 1.471 1.00 82.99 265 GLU C CA 1
ATOM 3925 C C . GLU C 2 53 ? 180.455 -16.572 0.755 1.00 89.17 265 GLU C C 1
ATOM 3926 O O . GLU C 2 53 ? 181.080 -15.514 0.824 1.00 104.96 265 GLU C O 1
ATOM 3932 N N . ARG C 2 54 ? 180.880 -17.626 0.065 1.00 89.33 266 ARG C N 1
ATOM 3933 C CA . ARG C 2 54 ? 182.118 -17.582 -0.701 1.00 90.46 266 ARG C CA 1
ATOM 3934 C C . ARG C 2 54 ? 182.002 -16.571 -1.832 1.00 86.46 266 ARG C C 1
ATOM 3935 O O . ARG C 2 54 ? 182.950 -15.842 -2.120 1.00 114.02 266 ARG C O 1
ATOM 3943 N N . ARG C 2 55 ? 180.837 -16.529 -2.470 1.00 89.95 267 ARG C N 1
ATOM 3944 C CA . ARG C 2 55 ? 180.610 -15.569 -3.541 1.00 94.92 267 ARG C CA 1
ATOM 3945 C C . ARG C 2 55 ? 180.764 -14.148 -3.009 1.00 103.66 267 ARG C C 1
ATOM 3946 O O . ARG C 2 55 ? 181.483 -13.339 -3.588 1.00 112.00 267 ARG C O 1
ATOM 3954 N N . ALA C 2 56 ? 180.106 -13.865 -1.890 1.00 95.95 268 ALA C N 1
ATOM 3955 C CA . ALA C 2 56 ? 180.158 -12.547 -1.264 1.00 91.85 268 ALA C CA 1
ATOM 3956 C C . ALA C 2 56 ? 181.578 -12.169 -0.855 1.00 109.68 268 ALA C C 1
ATOM 3957 O O . ALA C 2 56 ? 182.004 -11.030 -1.044 1.00 115.58 268 ALA C O 1
ATOM 3959 N N . GLU C 2 57 ? 182.302 -13.130 -0.292 1.00 84.46 269 GLU C N 1
ATOM 3960 C CA . GLU C 2 57 ? 183.675 -12.904 0.140 1.00 94.01 269 GLU C CA 1
ATOM 3961 C C . GLU C 2 57 ? 184.584 -12.577 -1.037 1.00 114.24 269 GLU C C 1
ATOM 3962 O O . GLU C 2 57 ? 185.329 -11.597 -1.003 1.00 129.18 269 GLU C O 1
ATOM 3968 N N . ASP C 2 58 ? 184.521 -13.405 -2.076 1.00 113.51 270 ASP C N 1
ATOM 3969 C CA . ASP C 2 58 ? 185.368 -13.226 -3.250 1.00 103.17 270 ASP C CA 1
ATOM 3970 C C . ASP C 2 58 ? 185.035 -11.928 -3.978 1.00 113.28 270 ASP C C 1
ATOM 3971 O O . ASP C 2 58 ? 185.929 -11.240 -4.473 1.00 129.75 270 ASP C O 1
ATOM 3976 N N . GLU C 2 59 ? 183.749 -11.597 -4.038 1.00 106.90 271 GLU C N 1
ATOM 3977 C CA . GLU C 2 59 ? 183.316 -10.345 -4.648 1.00 122.40 271 GLU C CA 1
ATOM 3978 C C . GLU C 2 59 ? 183.825 -9.152 -3.851 1.00 134.04 271 GLU C C 1
ATOM 3979 O O . GLU C 2 59 ? 184.262 -8.157 -4.425 1.00 148.68 271 GLU C O 1
ATOM 3985 N N . ALA C 2 60 ? 183.765 -9.258 -2.527 1.00 138.66 272 ALA C N 1
ATOM 3986 C CA . ALA C 2 60 ? 184.245 -8.196 -1.650 1.00 131.21 272 ALA C CA 1
ATOM 3987 C C . ALA C 2 60 ? 185.742 -7.983 -1.831 1.00 139.67 272 ALA C C 1
ATOM 3988 O O . ALA C 2 60 ? 186.206 -6.850 -1.951 1.00 152.08 272 ALA C O 1
ATOM 3990 N N . HIS C 2 61 ? 186.490 -9.081 -1.852 1.00 139.76 273 HIS C N 1
ATOM 3991 C CA . HIS C 2 61 ? 187.933 -9.026 -2.049 1.00 141.77 273 HIS C CA 1
ATOM 3992 C C . HIS C 2 61 ? 188.283 -8.418 -3.403 1.00 145.39 273 HIS C C 1
ATOM 3993 O O . HIS C 2 61 ? 189.191 -7.592 -3.507 1.00 158.58 273 HIS C O 1
ATOM 4000 N N . LEU C 2 62 ? 187.558 -8.832 -4.436 1.00 135.37 274 LEU C N 1
ATOM 4001 C CA . LEU C 2 62 ? 187.814 -8.355 -5.789 1.00 135.88 274 LEU C CA 1
ATOM 4002 C C . LEU C 2 62 ? 187.523 -6.863 -5.919 1.00 148.97 274 LEU C C 1
ATOM 4003 O O . LEU C 2 62 ? 188.325 -6.113 -6.474 1.00 153.15 274 LEU C O 1
ATOM 4008 N N . ALA C 2 63 ? 186.373 -6.437 -5.405 1.00 152.61 275 ALA C N 1
ATOM 4009 C CA . ALA C 2 63 ? 185.990 -5.031 -5.454 1.00 153.38 275 ALA C CA 1
ATOM 4010 C C . ALA C 2 63 ? 186.927 -4.184 -4.600 1.00 160.85 275 ALA C C 1
ATOM 4011 O O . ALA C 2 63 ? 187.147 -3.006 -4.884 1.00 169.01 275 ALA C O 1
ATOM 4013 N N . LYS C 2 64 ? 187.478 -4.791 -3.554 1.00 158.12 276 LYS C N 1
ATOM 4014 C CA . LYS C 2 64 ? 188.427 -4.106 -2.685 1.00 160.33 276 LYS C CA 1
ATOM 4015 C C . LYS C 2 64 ? 189.764 -3.907 -3.391 1.00 173.43 276 LYS C C 1
ATOM 4016 O O . LYS C 2 64 ? 190.368 -2.838 -3.300 1.00 179.75 276 LYS C O 1
ATOM 4022 N N . GLN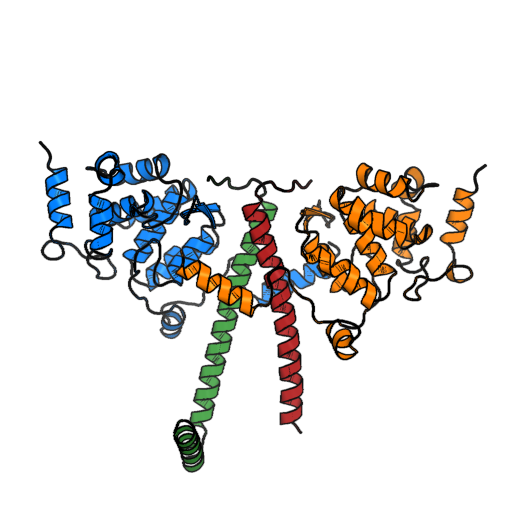 C 2 65 ? 190.222 -4.938 -4.096 1.00 172.37 277 GLN C N 1
ATOM 4023 C CA . GLN C 2 65 ? 191.478 -4.847 -4.833 1.00 172.79 277 GLN C CA 1
ATOM 4024 C C . GLN C 2 65 ? 191.319 -3.914 -6.030 1.00 198.80 277 GLN C C 1
ATOM 4025 O O . GLN C 2 65 ? 192.301 -3.392 -6.557 1.00 193.50 277 GLN C O 1
ATOM 4031 N N . LYS C 2 66 ? 190.074 -3.707 -6.451 1.00 123.54 278 LYS C N 1
ATOM 4032 C CA . LYS C 2 66 ? 189.773 -2.774 -7.529 1.00 133.68 278 LYS C CA 1
ATOM 4033 C C . LYS C 2 66 ? 189.949 -1.336 -7.050 1.00 133.19 278 LYS C C 1
ATOM 4034 O O . LYS C 2 66 ? 189.764 -1.039 -5.869 1.00 127.83 278 LYS C O 1
ATOM 4040 N N . GLY D 2 4 ? 236.326 -18.321 38.042 1.00 144.80 216 GLY D N 1
ATOM 4041 C CA . GLY D 2 4 ? 236.586 -16.945 37.658 1.00 160.36 216 GLY D CA 1
ATOM 4042 C C . GLY D 2 4 ? 236.087 -16.606 36.264 1.00 161.62 216 GLY D C 1
ATOM 4043 O O . GLY D 2 4 ? 235.798 -17.496 35.464 1.00 167.94 216 GLY D O 1
ATOM 4044 N N . THR D 2 5 ? 235.987 -15.311 35.976 1.00 155.26 217 THR D N 1
ATOM 4045 C CA . THR D 2 5 ? 235.542 -14.844 34.665 1.00 153.53 217 THR D CA 1
ATOM 4046 C C . THR D 2 5 ? 236.449 -13.748 34.113 1.00 155.89 217 THR D C 1
ATOM 4047 O O . THR D 2 5 ? 236.816 -12.815 34.827 1.00 165.39 217 THR D O 1
ATOM 4051 N N . THR D 2 6 ? 236.801 -13.867 32.836 1.00 147.07 218 THR D N 1
ATOM 4052 C CA . THR D 2 6 ? 237.630 -12.868 32.172 1.00 136.79 218 THR D CA 1
ATOM 4053 C C . THR D 2 6 ? 236.877 -12.206 31.021 1.00 130.82 218 THR D C 1
ATOM 4054 O O . THR D 2 6 ? 236.485 -12.868 30.060 1.00 124.96 218 THR D O 1
ATOM 4058 N N . ASP D 2 7 ? 236.679 -10.896 31.128 1.00 134.30 219 ASP D N 1
ATOM 4059 C CA . ASP D 2 7 ? 235.972 -10.135 30.104 1.00 133.87 219 ASP D CA 1
ATOM 4060 C C . ASP D 2 7 ? 236.893 -9.744 28.953 1.00 141.29 219 ASP D C 1
ATOM 4061 O O . ASP D 2 7 ? 238.118 -9.773 29.088 1.00 140.41 219 ASP D O 1
ATOM 4066 N N . ASP D 2 8 ? 236.283 -9.377 27.828 1.00 142.27 220 ASP D N 1
ATOM 4067 C CA . ASP D 2 8 ? 237.003 -8.951 26.628 1.00 133.17 220 ASP D CA 1
ATOM 4068 C C . ASP D 2 8 ? 238.044 -9.969 26.173 1.00 121.95 220 ASP D C 1
ATOM 4069 O O . ASP D 2 8 ? 239.130 -9.608 25.721 1.00 119.92 220 ASP D O 1
ATOM 4074 N N . VAL D 2 9 ? 237.703 -11.244 26.301 1.00 109.81 221 VAL D N 1
ATOM 4075 C CA . VAL D 2 9 ? 238.536 -12.311 25.772 1.00 112.56 221 VAL D CA 1
ATOM 4076 C C . VAL D 2 9 ? 238.342 -12.383 24.261 1.00 119.37 221 VAL D C 1
ATOM 4077 O O . VAL D 2 9 ? 239.303 -12.324 23.494 1.00 123.24 221 VAL D O 1
ATOM 4081 N N . ASP D 2 10 ? 237.086 -12.506 23.846 1.00 103.69 222 ASP D N 1
ATOM 4082 C CA . ASP D 2 10 ? 236.720 -12.394 22.444 1.00 102.68 222 ASP D CA 1
ATOM 4083 C C . ASP D 2 10 ? 235.570 -11.402 22.345 1.00 103.83 222 ASP D C 1
ATOM 4084 O O . ASP D 2 10 ? 234.405 -11.797 22.333 1.00 105.64 222 ASP D O 1
ATOM 4089 N N . PRO D 2 11 ? 235.903 -10.105 22.285 1.00 71.62 223 PRO D N 1
ATOM 4090 C CA . PRO D 2 11 ? 234.941 -8.996 22.283 1.00 68.31 223 PRO D CA 1
ATOM 4091 C C . PRO D 2 11 ? 233.868 -9.152 21.212 1.00 68.85 223 PRO D C 1
ATOM 4092 O O . PRO D 2 11 ? 232.711 -8.800 21.443 1.00 85.15 223 PRO D O 1
ATOM 4096 N N . GLU D 2 12 ? 234.261 -9.673 20.055 1.00 67.64 224 GLU D N 1
ATOM 4097 C CA . GLU D 2 12 ? 233.338 -9.922 18.955 1.00 67.23 224 GLU D CA 1
ATOM 4098 C C . GLU D 2 12 ? 232.283 -10.947 19.351 1.00 61.67 224 GLU D C 1
ATOM 4099 O O . GLU D 2 12 ? 231.076 -10.691 19.265 1.00 66.72 224 GLU D O 1
ATOM 4105 N N . ALA D 2 13 ? 232.760 -12.108 19.788 1.00 59.95 225 ALA D N 1
ATOM 4106 C CA . ALA D 2 13 ? 231.901 -13.186 20.263 1.00 59.89 225 ALA D CA 1
ATOM 4107 C C . ALA D 2 13 ? 230.991 -12.729 21.393 1.00 51.11 225 ALA D C 1
ATOM 4108 O O . ALA D 2 13 ? 229.792 -13.004 21.383 1.00 62.91 225 ALA D O 1
ATOM 4110 N N . GLU D 2 14 ? 231.564 -12.020 22.359 1.00 53.25 226 GLU D N 1
ATOM 4111 C CA . GLU D 2 14 ? 230.819 -11.603 23.543 1.00 55.44 226 GLU D CA 1
ATOM 4112 C C . GLU D 2 14 ? 229.744 -10.586 23.195 1.00 54.31 226 GLU D C 1
ATOM 4113 O O . GLU D 2 14 ? 228.626 -10.637 23.720 1.00 65.18 226 GLU D O 1
ATOM 4119 N N . TYR D 2 15 ? 230.078 -9.673 22.291 1.00 70.73 227 TYR D N 1
ATOM 4120 C CA . TYR D 2 15 ? 229.104 -8.700 21.830 1.00 60.18 227 TYR D CA 1
ATOM 4121 C C . TYR D 2 15 ? 227.976 -9.399 21.085 1.00 63.97 227 TYR D C 1
ATOM 4122 O O . TYR D 2 15 ? 226.810 -9.084 21.296 1.00 69.72 227 TYR D O 1
ATOM 4131 N N . ALA D 2 16 ? 228.325 -10.346 20.217 1.00 59.37 228 ALA D N 1
ATOM 4132 C CA . ALA D 2 16 ? 227.315 -11.096 19.470 1.00 61.26 228 ALA D CA 1
ATOM 4133 C C . ALA D 2 16 ? 226.355 -11.817 20.416 1.00 60.78 228 ALA D C 1
ATOM 4134 O O . ALA D 2 16 ? 225.129 -11.736 20.269 1.00 83.61 228 ALA D O 1
ATOM 4136 N N . ALA D 2 17 ? 226.927 -12.515 21.391 1.00 59.84 229 ALA D N 1
ATOM 4137 C CA . ALA D 2 17 ? 226.145 -13.236 22.385 1.00 62.70 229 ALA D CA 1
ATOM 4138 C C . ALA D 2 17 ? 225.196 -12.289 23.114 1.00 64.72 229 ALA D C 1
ATOM 4139 O O . ALA D 2 17 ? 224.002 -12.581 23.267 1.00 76.01 229 ALA D O 1
ATOM 4141 N N . TRP D 2 18 ? 225.724 -11.147 23.548 1.00 52.99 230 TRP D N 1
ATOM 4142 C CA . TRP D 2 18 ? 224.887 -10.149 24.203 1.00 54.87 230 TRP D CA 1
ATOM 4143 C C . TRP D 2 18 ? 223.749 -9.701 23.290 1.00 62.58 230 TRP D C 1
ATOM 4144 O O . TRP D 2 18 ? 222.621 -9.506 23.741 1.00 58.38 230 TRP D O 1
ATOM 4155 N N . LYS D 2 19 ? 224.058 -9.536 22.008 1.00 54.82 231 LYS D N 1
ATOM 4156 C CA . LYS D 2 19 ? 223.070 -9.116 21.023 1.00 59.63 231 LYS D CA 1
ATOM 4157 C C . LYS D 2 19 ? 221.938 -10.128 20.979 1.00 67.69 231 LYS D C 1
ATOM 4158 O O . LYS D 2 19 ? 220.764 -9.758 20.919 1.00 64.01 231 LYS D O 1
ATOM 4164 N N . LEU D 2 20 ? 222.292 -11.408 21.036 1.00 65.45 232 LEU D N 1
ATOM 4165 C CA . LEU D 2 20 ? 221.283 -12.462 21.073 1.00 64.76 232 LEU D CA 1
ATOM 4166 C C . LEU D 2 20 ? 220.449 -12.418 22.353 1.00 69.88 232 LEU D C 1
ATOM 4167 O O . LEU D 2 20 ? 219.241 -12.661 22.322 1.00 83.53 232 LEU D O 1
ATOM 4172 N N . ARG D 2 21 ? 221.089 -12.111 23.476 1.00 62.01 233 ARG D N 1
ATOM 4173 C CA . ARG D 2 21 ? 220.366 -12.030 24.744 1.00 73.32 233 ARG D CA 1
ATOM 4174 C C . ARG D 2 21 ? 219.342 -10.893 24.733 1.00 74.68 233 ARG D C 1
ATOM 4175 O O . ARG D 2 21 ? 218.182 -11.067 25.136 1.00 75.55 233 ARG D O 1
ATOM 4183 N N . GLU D 2 22 ? 219.783 -9.730 24.263 1.00 70.21 234 GLU D N 1
ATOM 4184 C CA . GLU D 2 22 ? 218.930 -8.550 24.192 1.00 74.39 234 GLU D CA 1
ATOM 4185 C C . GLU D 2 22 ? 217.792 -8.770 23.205 1.00 64.56 234 GLU D C 1
ATOM 4186 O O . GLU D 2 22 ? 216.646 -8.394 23.464 1.00 89.07 234 GLU D O 1
ATOM 4192 N N . LEU D 2 23 ? 218.120 -9.385 22.075 1.00 64.98 235 LEU D N 1
ATOM 4193 C CA . LEU D 2 23 ? 217.120 -9.750 21.082 1.00 74.18 235 LEU D CA 1
ATOM 4194 C C . LEU D 2 23 ? 216.077 -10.669 21.707 1.00 72.28 235 LEU D C 1
ATOM 4195 O O . LEU D 2 23 ? 214.881 -10.543 21.440 1.00 89.17 235 LEU D O 1
ATOM 4200 N N . ARG D 2 24 ? 216.538 -11.584 22.553 1.00 74.38 236 ARG D N 1
ATOM 4201 C CA . ARG D 2 24 ? 215.647 -12.516 23.230 1.00 74.51 236 ARG D CA 1
ATOM 4202 C C . ARG D 2 24 ? 214.694 -11.774 24.162 1.00 76.75 236 ARG D C 1
ATOM 4203 O O . ARG D 2 24 ? 213.495 -12.075 24.208 1.00 75.96 236 ARG D O 1
ATOM 4211 N N . ARG D 2 25 ? 215.232 -10.802 24.896 1.00 75.46 237 ARG D N 1
ATOM 4212 C CA . ARG D 2 25 ? 214.410 -9.964 25.768 1.00 71.59 237 ARG D CA 1
ATOM 4213 C C . ARG D 2 25 ? 213.340 -9.201 24.975 1.00 83.69 237 ARG D C 1
ATOM 4214 O O . ARG D 2 25 ? 212.161 -9.172 25.358 1.00 89.52 237 ARG D O 1
ATOM 4222 N N . LEU D 2 26 ? 213.759 -8.593 23.867 1.00 88.25 238 LEU D N 1
ATOM 4223 C CA . LEU D 2 26 ? 212.843 -7.869 22.989 1.00 89.02 238 LEU D CA 1
ATOM 4224 C C . LEU D 2 26 ? 211.726 -8.777 22.485 1.00 85.71 238 LEU D C 1
ATOM 4225 O O . LEU D 2 26 ? 210.553 -8.392 22.470 1.00 92.51 238 LEU D O 1
ATOM 4230 N N . ARG D 2 27 ? 212.099 -9.986 22.080 1.00 81.62 239 ARG D N 1
ATOM 4231 C CA . ARG D 2 27 ? 211.134 -10.956 21.579 1.00 89.58 239 ARG D CA 1
ATOM 4232 C C . ARG D 2 27 ? 210.144 -11.352 22.667 1.00 91.75 239 ARG D C 1
ATOM 4233 O O . ARG D 2 27 ? 208.955 -11.532 22.403 1.00 90.80 239 ARG D O 1
ATOM 4241 N N . ARG D 2 28 ? 210.642 -11.482 23.892 1.00 88.89 240 ARG D N 1
ATOM 4242 C CA . ARG D 2 28 ? 209.792 -11.791 25.037 1.00 84.94 240 ARG D CA 1
ATOM 4243 C C . ARG D 2 28 ? 208.745 -10.695 25.258 1.00 92.59 240 ARG D C 1
ATOM 4244 O O . ARG D 2 28 ? 207.547 -10.976 25.424 1.00 85.08 240 ARG D O 1
ATOM 4252 N N . GLU D 2 29 ? 209.209 -9.447 25.253 1.00 78.66 241 GLU D N 1
ATOM 4253 C CA . GLU D 2 29 ? 208.319 -8.299 25.397 1.00 86.52 241 GLU D CA 1
ATOM 4254 C C . GLU D 2 29 ? 207.249 -8.280 24.302 1.00 100.57 241 GLU D C 1
ATOM 4255 O O . GLU D 2 29 ? 206.052 -8.112 24.582 1.00 106.70 241 GLU D O 1
ATOM 4261 N N . ARG D 2 30 ? 207.691 -8.460 23.059 1.00 89.59 242 ARG D N 1
ATOM 4262 C CA . ARG D 2 30 ? 206.788 -8.489 21.913 1.00 89.82 242 ARG D CA 1
ATOM 4263 C C . ARG D 2 30 ? 205.729 -9.575 22.067 1.00 102.84 242 ARG D C 1
ATOM 4264 O O . ARG D 2 30 ? 204.543 -9.344 21.812 1.00 117.20 242 ARG D O 1
ATOM 4272 N N . ASP D 2 31 ? 206.166 -10.757 22.491 1.00 100.14 243 ASP D N 1
ATOM 4273 C CA . ASP D 2 31 ? 205.261 -11.874 22.729 1.00 106.93 243 ASP D CA 1
ATOM 4274 C C . ASP D 2 31 ? 204.210 -11.524 23.777 1.00 111.19 243 ASP D C 1
ATOM 4275 O O . ASP D 2 31 ? 203.031 -11.841 23.609 1.00 102.54 243 ASP D O 1
ATOM 4280 N N . ALA D 2 32 ? 204.638 -10.871 24.854 1.00 111.98 244 ALA D N 1
ATOM 4281 C CA . ALA D 2 32 ? 203.708 -10.454 25.903 1.00 113.26 244 ALA D CA 1
ATOM 4282 C C . ALA D 2 32 ? 202.649 -9.488 25.363 1.00 121.59 244 ALA D C 1
ATOM 4283 O O . ALA D 2 32 ? 201.440 -9.689 25.563 1.00 120.83 244 ALA D O 1
ATOM 4285 N N . ILE D 2 33 ? 203.112 -8.444 24.677 1.00 119.78 245 ILE D N 1
ATOM 4286 C CA . ILE D 2 33 ? 202.216 -7.455 24.080 1.00 111.34 245 ILE D CA 1
ATOM 4287 C C . ILE D 2 33 ? 201.190 -8.105 23.151 1.00 115.90 245 ILE D C 1
ATOM 4288 O O . ILE D 2 33 ? 199.977 -7.882 23.283 1.00 125.98 245 ILE D O 1
ATOM 4293 N N . GLU D 2 34 ? 201.684 -8.914 22.218 1.00 103.24 246 GLU D N 1
ATOM 4294 C CA . GLU D 2 34 ? 200.814 -9.617 21.284 1.00 112.11 246 GLU D CA 1
ATOM 4295 C C . GLU D 2 34 ? 199.810 -10.491 22.026 1.00 122.90 246 GLU D C 1
ATOM 4296 O O . GLU D 2 34 ? 198.647 -10.570 21.635 1.00 130.86 246 GLU D O 1
ATOM 4302 N N . ALA D 2 35 ? 200.259 -11.132 23.102 1.00 108.64 247 ALA D N 1
ATOM 4303 C CA . ALA D 2 35 ? 199.381 -11.963 23.922 1.00 110.00 247 ALA D CA 1
ATOM 4304 C C . ALA D 2 35 ? 198.223 -11.147 24.491 1.00 117.76 247 ALA D C 1
ATOM 4305 O O . ALA D 2 35 ? 197.065 -11.581 24.453 1.00 127.38 247 ALA D O 1
ATOM 4307 N N . ARG D 2 36 ? 198.537 -9.963 25.012 1.00 111.31 248 ARG D N 1
ATOM 4308 C CA . ARG D 2 36 ? 197.495 -9.071 25.517 1.00 131.28 248 ARG D CA 1
ATOM 4309 C C . ARG D 2 36 ? 196.515 -8.676 24.410 1.00 145.32 248 ARG D C 1
ATOM 4310 O O . ARG D 2 36 ? 195.289 -8.679 24.617 1.00 157.48 248 ARG D O 1
ATOM 4318 N N . GLU D 2 37 ? 197.058 -8.350 23.238 1.00 147.05 249 GLU D N 1
ATOM 4319 C CA . GLU D 2 37 ? 196.233 -8.032 22.072 1.00 149.60 249 GLU D CA 1
ATOM 4320 C C . GLU D 2 37 ? 195.247 -9.158 21.761 1.00 156.01 249 GLU D C 1
ATOM 4321 O O . GLU D 2 37 ? 194.047 -8.919 21.591 1.00 167.70 249 GLU D O 1
ATOM 4327 N N . ARG D 2 38 ? 195.764 -10.383 21.693 1.00 151.84 250 ARG D N 1
ATOM 4328 C CA . ARG D 2 38 ? 194.944 -11.564 21.441 1.00 153.26 250 ARG D CA 1
ATOM 4329 C C . ARG D 2 38 ? 193.848 -11.724 22.489 1.00 159.24 250 ARG D C 1
ATOM 4330 O O . ARG D 2 38 ? 192.698 -12.009 22.150 1.00 167.48 250 ARG D O 1
ATOM 4338 N N . GLU D 2 39 ? 194.209 -11.543 23.758 1.00 152.35 251 GLU D N 1
ATOM 4339 C CA . GLU D 2 39 ? 193.237 -11.654 24.843 1.00 154.21 251 GLU D CA 1
ATOM 4340 C C . GLU D 2 39 ? 192.081 -10.674 24.679 1.00 155.55 251 GLU D C 1
ATOM 4341 O O . GLU D 2 39 ? 190.909 -11.069 24.707 1.00 155.69 251 GLU D O 1
ATOM 4347 N N . LEU D 2 40 ? 192.410 -9.397 24.503 1.00 160.04 252 LEU D N 1
ATOM 4348 C CA . LEU D 2 40 ? 191.377 -8.371 24.371 1.00 175.12 252 LEU D CA 1
ATOM 4349 C C . LEU D 2 40 ? 190.512 -8.585 23.128 1.00 176.28 252 LEU D C 1
ATOM 4350 O O . LEU D 2 40 ? 189.283 -8.457 23.186 1.00 183.45 252 LEU D O 1
ATOM 4355 N N . ALA D 2 41 ? 191.154 -8.919 22.011 1.00 162.79 253 ALA D N 1
ATOM 4356 C CA . ALA D 2 41 ? 190.436 -9.165 20.764 1.00 163.44 253 ALA D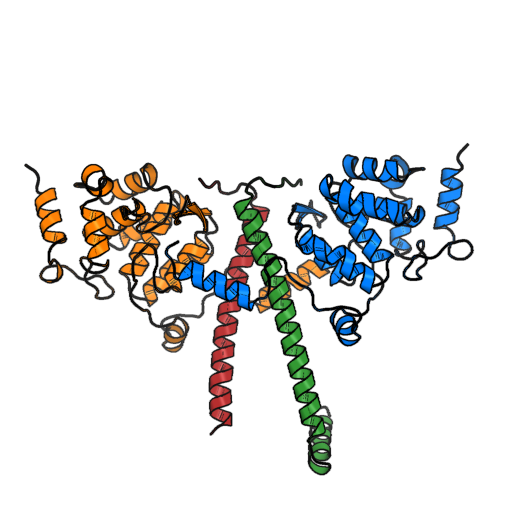 CA 1
ATOM 4357 C C . ALA D 2 41 ? 189.463 -10.334 20.907 1.00 171.33 253 ALA D C 1
ATOM 4358 O O . ALA D 2 41 ? 188.328 -10.277 20.423 1.00 173.02 253 ALA D O 1
ATOM 4360 N N . GLU D 2 42 ? 189.913 -11.390 21.580 1.00 177.36 254 GLU D N 1
ATOM 4361 C CA . GLU D 2 42 ? 189.076 -12.560 21.818 1.00 185.69 254 GLU D CA 1
ATOM 4362 C C . GLU D 2 42 ? 187.897 -12.192 22.715 1.00 195.21 254 GLU D C 1
ATOM 4363 O O . GLU D 2 42 ? 186.769 -12.641 22.489 1.00 198.29 254 GLU D O 1
ATOM 4369 N N . LEU D 2 43 ? 188.162 -11.367 23.726 1.00 194.66 255 LEU D N 1
ATOM 4370 C CA . LEU D 2 43 ? 187.100 -10.873 24.599 1.00 195.30 255 LEU D CA 1
ATOM 4371 C C . LEU D 2 43 ? 186.062 -10.086 23.807 1.00 207.42 255 LEU D C 1
ATOM 4372 O O . LEU D 2 43 ? 184.869 -10.136 24.112 1.00 205.90 255 LEU D O 1
ATOM 4377 N N . GLU D 2 44 ? 186.518 -9.360 22.791 1.00 219.97 256 GLU D N 1
ATOM 4378 C CA . GLU D 2 44 ? 185.603 -8.631 21.919 1.00 231.57 256 GLU D CA 1
ATOM 4379 C C . GLU D 2 44 ? 184.798 -9.589 21.047 1.00 229.02 256 GLU D C 1
ATOM 4380 O O . GLU D 2 44 ? 183.619 -9.356 20.780 1.00 241.96 256 GLU D O 1
ATOM 4386 N N . ARG D 2 45 ? 185.440 -10.668 20.609 1.00 214.98 257 ARG D N 1
ATOM 4387 C CA . ARG D 2 45 ? 184.767 -11.671 19.791 1.00 207.23 257 ARG D CA 1
ATOM 4388 C C . ARG D 2 45 ? 183.702 -12.435 20.574 1.00 211.32 257 ARG D C 1
ATOM 4389 O O . ARG D 2 45 ? 182.704 -12.877 20.003 1.00 215.43 257 ARG D O 1
ATOM 4397 N N . ARG D 2 46 ? 183.910 -12.590 21.878 1.00 207.64 258 ARG D N 1
ATOM 4398 C CA . ARG D 2 46 ? 182.990 -13.381 22.693 1.00 208.10 258 ARG D CA 1
ATOM 4399 C C . ARG D 2 46 ? 181.913 -12.533 23.367 1.00 212.68 258 ARG D C 1
ATOM 4400 O O . ARG D 2 46 ? 181.133 -13.039 24.174 1.00 219.78 258 ARG D O 1
ATOM 4408 N N . ARG D 2 47 ? 181.868 -11.248 23.030 1.00 213.08 259 ARG D N 1
ATOM 4409 C CA . ARG D 2 47 ? 180.841 -10.355 23.560 1.00 214.68 259 ARG D CA 1
ATOM 4410 C C . ARG D 2 47 ? 180.422 -9.311 22.529 1.00 210.36 259 ARG D C 1
ATOM 4411 O O . ARG D 2 47 ? 179.242 -9.189 22.201 1.00 205.56 259 ARG D O 1
#

Organism: Chaetomium thermophilum (strain DSM 1495 / CBS 144.50 / IMI 039719) (NCBI:txid759272)

Nearest PDB structures (foldseek):
  5f5t-assembly2_B  TM=9.981E-01  e=5.681E-38  Thermochaetoides thermophila DSM 1495
  5f5u-assembly3_G  TM=9.635E-01  e=6.813E-33  Thermochaetoides thermophila DSM 1495
  7aav-assembly1_I  TM=9.149E-01  e=1.139E-15  Homo sapiens
  7abg-assembly1_I  TM=9.198E-01  e=4.070E-15  Homo sapiens
  5o9z-assembly1_I  TM=9.023E-01  e=3.674E-14  Homo sapiens

InterPro domains:
  IPR005037 Pre-mRNA-splicing factor 38 [PF03371] (26-190)
  IPR005037 Pre-mRNA-splicing factor 38 [PTHR23142] (26-223)

Radius of gyration: 30.08 Å; Cα contacts (8 Å, |Δi|>4): 622; chains: 4; bounding box: 78×51×98 Å

B-factor: mean 102.48, std 42.21, range [35.71, 292.36]

Sequence (537 aa):
PDTHRADERRFLDERGSSGPLAPNGLNPATIMEKAVRERIVESYFWKEQCFGVNEADIVDRVVEHVRFVGGVTGVTQKPSPFLCLAFKLLQLAPGDDILKEYLYFGGEKFKYLRALAAFYIRLTRPDKEVYTLLEPFLEDRRKLRRKGKNGTSLTYMDEFIDDLLTKDRVCSTSLWKMRRRDILEDLDLLEPRVSPLGSLEDILEEEEQAAKNEDPDTHRADERRFLDERGSSGPLAPNGLNPATIMEKAVRERIVESYFWKEQCFGVNEADIVDRVVEHVRFVGGVTGVTQKPSPFLCLAFKLLQLAPGDDILKEYLYFGGEKFKYLRALAAFYIRLTRPDKEVYTLLEPFLEDRRKLRRKGKNGTSLTYMDEFIDDLLTKDRVCSTSLWKMRRRDILEDLDLLEPRVSPLGSLEDILEEEEQAAKNEMGTTDDVDPEAEYAAWKLRELRRLRRERDAIEARERELAELERRRNLTEEERRAEDEAHLAKQKGTTDDVDPEAEYAAWKLRELRRLRRERDAIEARERELAELERRR

Solvent-accessible surface area: 29919 Å² total; per-residue (Å²): 184,66,90,84,126,62,47,32,143,134,11,43,99,126,52,36,106,81,14,95,108,10,77,29,44,59,24,12,7,88,16,1,65,138,62,8,26,73,80,0,15,102,14,170,26,3,121,101,50,0,75,27,10,98,62,73,41,0,30,79,50,2,63,100,52,2,129,42,3,5,7,33,18,37,156,104,80,140,4,5,28,0,0,0,0,0,2,8,0,1,39,54,50,6,34,85,102,39,8,124,88,2,2,94,133,5,0,124,129,66,32,22,0,8,0,0,0,0,0,7,4,11,0,0,12,45,9,92,62,0,13,64,45,0,22,82,18,6,96,17,79,45,3,0,3,76,49,12,141,135,45,22,43,22,3,15,0,0,56,10,0,17,30,0,22,78,89,109,127,12,19,19,1,58,7,55,183,34,110,152,44,45,58,0,43,112,88,122,69,17,136,86,39,134,12,69,32,23,52,43,89,66,15,93,100,109,74,93,104,56,46,174,85,46,65,187,64,102,84,140,67,76,31,161,184,11,42,93,145,44,47,110,89,12,96,111,8,82,33,45,61,20,4,8,82,18,0,62,142,60,6,50,79,84,0,25,108,15,169,22,3,121,105,51,0,70,29,12,83,48,74,46,0,28,79,52,3,64,99,53,2,135,46,4,0,0,15,25,47,153,101,81,141,5,5,25,0,0,0,0,0,1,9,0,0,32,49,51,7,42,86,121,35,6,127,78,1,2,92,139,5,0,119,130,67,31,23,0,9,0,1,0,0,0,8,4,6,0,2,11,45,10,94,54,0,16,76,41,0,19,76,14,7,98,16,79,46,2,0,23,60,46,10,174,138,49,55,34,18,2,13,0,0,52,9,0,17,26,0,18,76,73,121,97,11,6,2,0,61,10,54,191,32,118,126,44,28,55,0,44,112,98,118,72,16,134,90,43,128,7,68,32,18,47,7,85,73,9,105,106,104,69,90,96,54,55,151,109,103,149,55,33,90,42,94,75,26,72,71,10,23,91,35,9,5,68,22,8,0,17,94,10,16,68,107,53,67,60,59,66,80,33,85,103,156,116,108,61,85,115,97,94,80,191,106,39,77,126,138,89,104,163,61,58,60,94,63,118,88,64,175,132,194,100,34,90,40,100,56,27,68,59,11,22,99,36,9,5,54,20,12,0,20,99,9,15,76,105,64,70,50,39,85,68,37,81,106,149,119,117,41,72,101,138,166,180,256

Foldseek 3Di:
DAVQVVLVCVLQVDDPVPADAFQQRHGLNPQFPNVQVVLLCPAPCCVPQVGPDDLVSLLVCQVVAAQAFAAFADPSRHGGSLNSSLSSCSSVVDDPVSLVCQQPVVCVVPVSSNLSSLLNCQAGHALLVNCVVLVVCLVFFDWGWHDDRPRTDIDGRNRSSVCSLPDQDGRNGGGPDHDHPVNCVVVVVDPDDADPCGDPVSVVVVVVVPVVDDD/DDCQVVLVVCLQPPCVVPADAFQQRHGLNVQFPNVQSVLLVVDPCCVPPVGVADLVCLLVLCVPAPQAFAAFEDPSRHGGSLNSSLSSCSSVVDDPVSLCCQQPVVCVVPVSSNLSSLLNCLARPALLCNCVRLVVCLPFFDWGWHDDRPRTDIDGSNRSSVCSNDHQDGRNGGGDDHDHPVVCVVVVSDDPDADPCGDPVSVVVVVVVVVVVD/DDDDPPPPPVVVVVVVVVVVVVVVVVVVVVVVVVVVVVVVVVVLVPQDPVRNVVVVVVVVVVVD/DDDPPPPVVVVVVVVVVVVVVVVVVVVVVVVVVVVVVVVVVVVD